Protein 3MYF (pdb70)

Radius of gyration: 24.43 Å; Cα contacts (8 Å, |Δi|>4): 519; chains: 4; bounding box: 49×74×55 Å

Foldseek 3Di:
DLLLAPLVVLCVLVVVPVPVSLVLCLLVCLVVLLVLLVVCLVVQPLVSLVSLVVQLVVCSNNSGNLLNVLSVVVNVCSVVVDGSPVCVVSSVVNSVSSVVNSVVSVVVCVVDPD/DLLAFDQVQLCVLVVNDNVVSLVLCLLVCLVVLLVLLVVCLVVQPLPSLVSLVVNLVVCSNGSGNLLNVLSVVSNVCSVVVNGSNVCVVSSVVNSVSVVVNNVVSVVVNVD/DLQAANVVQLCVLVVNPNVSSLVLCVLVCLVVLLVLLVVCLVVQPLVSLVSLVVQLVVCSNGSGNVLNVLSVVVNVCSVVVNGSPVCVVSSVVNSVSSVVNNVVSVVVNVD/DLLQAPVVQLCVLVVNPNVVSLVLCLLVCLVVLLVLLVVCLVVQPLVSLVSLVVNLVVCSNNSGNLLNVLSVVVSVCSVVVDGSVVCVVSSVVNSVSSVVNNVVSVVVNVVPD

Nearest PDB structures (foldseek):
  3myf-assembly1_A  TM=1.002E+00  e=1.463E-14  Shewanella sp. W3-18-1
  3iqt-assembly1_A  TM=9.055E-01  e=7.041E-06  Escherichia coli CFT073
  7c1i-assembly2_E  TM=8.191E-01  e=4.095E-03  Pseudomonas aeruginosa
  8rqj-assembly1_A  TM=6.346E-01  e=2.205E-02  Thermochaetoides thermophila
  3myf-assembly1_A  TM=9.895E-01  e=1.986E-12  Shewanella sp. W3-18-1

Sequence (449 aa):
DLHTLNWDLCLTQANHKSNLALELKLLDSLPEETVEKIQTALGQNDQATLSSTIHKLHGASCYCGVPTTQRRLCQEIESSALKRQTPVEDLEPEILELLDELTKVESAVKQVLSQLSADLHTLNWDLCCLTQANHKSNLALELKLLDDSLPETVEKIQTTALGQNDQATLSTIHKLHGASCYCGVPTTQRLCQQEIESALKRQTPVEDLEPEILELLDELTKVESAVKQVLSSQDLHTLNWDLCCLTQANHKSNLALELKLLDSLPETVEKIQTALGQNDQATLSTIHKLHGASCYCGVPTTQRLCQEIESALKRQTPVEDLEPEILELLDELTKVVESAVKQVLSQDLHTLNWDLCCLTQANHKSNLALELKLLDSLPETVEKIQTALGQNDQATLSTIHKLHGASCYCGVPTTQRLCQEIESSALKRQTPVEDLEPEILELLDELTKVESAVVKQVLSQLS

Solvent-accessible surface area: 21809 Å² total

CATH classification: 1.20.120.160

Secondary structure (DSSP, 8-state):
-TTT--HHHHHHHTTT-HHHHH----TTTHHHHHHHHHHHHHHT-S---HHHHHHHHHHTTTT-HHHHHHHHHHHHHHHTT--GGGGHHHHHHHHHHHHHHHHHHHHHHHHH--/-TTT--HHHHHHHTTT-HHHHH----TTTHHHHHHHHHHHHHTT-S---HHHHHHHHHHTTTT-HHHHHHHHHHHHHHHTT--GGGGHHHHHHHHHHHHHHHHHHHHHHH-/-TTT--HHHHHHHTTT-HHHHH----TTTHHHHHHHHHHHHHHT-S---HHHHHHHHHHTTTT-HHHHHHHHHHHHHHHTT--TGGGHHHHHHHHHHHHHHHHHHHHHHH-/-TTT--HHHHHHHTTT-HHHHH----GGGHHHHHHHHHHHHHTT-S---HHHHHHHHHHTTTT-HHHHHHHHHHHHHHHTT--HHHHHHHHHHHHHHHHHHHHHHHHHHHHH-

B-factor: mean 37.53, std 11.74, range [17.71, 98.4]

Structure (mmCIF, N/CA/C/O backbone):
data_3MYF
#
_entry.id   3MYF
#
_cell.length_a   68.889
_cell.length_b   71.188
_cell.length_c   95.852
_cell.angle_alpha   90.000
_cell.angle_beta   90.000
_cell.angle_gamma   90.000
#
_symmetry.space_group_name_H-M   'P 21 21 21'
#
loop_
_entity.id
_entity.type
_entity.pdbx_description
1 polymer 'Sensor protein'
2 water water
#
loop_
_atom_site.group_PDB
_atom_site.id
_atom_site.type_symbol
_atom_site.label_atom_id
_atom_site.label_alt_id
_atom_site.label_comp_id
_atom_site.label_asym_id
_atom_site.label_entity_id
_atom_site.label_seq_id
_atom_site.pdbx_PDB_ins_code
_atom_site.Cartn_x
_atom_site.Cartn_y
_atom_site.Cartn_z
_atom_site.occupancy
_atom_site.B_iso_or_equiv
_atom_site.auth_seq_id
_atom_site.auth_comp_id
_atom_site.auth_asym_id
_atom_site.auth_atom_id
_atom_site.pdbx_PDB_model_num
ATOM 1 N N . ASP A 1 2 ? 28.082 -22.324 -14.027 1.00 59.73 806 ASP A N 1
ATOM 2 C CA . ASP A 1 2 ? 28.295 -23.685 -13.456 1.00 54.59 806 ASP A CA 1
ATOM 3 C C . ASP A 1 2 ? 28.402 -24.695 -14.589 1.00 46.83 806 ASP A C 1
ATOM 4 O O . ASP A 1 2 ? 27.397 -25.042 -15.219 1.00 43.92 806 ASP A O 1
ATOM 9 N N . LEU A 1 3 ? 29.630 -25.151 -14.841 1.00 44.93 807 LEU A N 1
ATOM 10 C CA . LEU A 1 3 ? 29.957 -26.034 -15.971 1.00 40.07 807 LEU A CA 1
ATOM 11 C C . LEU A 1 3 ? 29.513 -27.471 -15.749 1.00 36.40 807 LEU A C 1
ATOM 12 O O . LEU A 1 3 ? 29.491 -28.268 -16.691 1.00 35.05 807 LEU A O 1
ATOM 14 N N . HIS A 1 4 ? 29.174 -27.805 -14.507 1.00 37.13 808 HIS A N 1
ATOM 15 C CA . HIS A 1 4 ? 28.585 -29.108 -14.206 1.00 35.71 808 HIS A CA 1
ATOM 16 C C . HIS A 1 4 ? 27.147 -29.200 -14.724 1.00 35.30 808 HIS A C 1
ATOM 17 O O . HIS A 1 4 ? 26.659 -30.296 -15.032 1.00 36.12 808 HIS A O 1
ATOM 19 N N . THR A 1 5 ? 26.479 -28.052 -14.783 1.00 35.79 809 THR A N 1
ATOM 20 C CA . THR A 1 5 ? 25.097 -27.953 -15.227 1.00 35.76 809 THR A CA 1
ATOM 21 C C . THR A 1 5 ? 25.047 -27.813 -16.740 1.00 34.27 809 THR A C 1
ATOM 22 O O . THR A 1 5 ? 24.379 -28.583 -17.412 1.00 34.07 809 THR A O 1
ATOM 26 N N . LEU A 1 6 ? 25.762 -26.822 -17.271 1.00 34.30 810 LEU A N 1
ATOM 27 C CA . LEU A 1 6 ? 25.821 -26.612 -18.711 1.00 34.68 810 LEU A CA 1
ATOM 28 C C . LEU A 1 6 ? 27.198 -26.082 -19.091 1.00 35.32 810 LEU A C 1
ATOM 29 O O . LEU A 1 6 ? 27.672 -25.116 -18.507 1.00 37.69 810 LEU A O 1
ATOM 34 N N . ASN A 1 7 ? 27.817 -26.749 -20.060 1.00 51.63 811 ASN A N 1
ATOM 35 C CA . ASN A 1 7 ? 29.155 -26.429 -20.529 1.00 51.13 811 ASN A CA 1
ATOM 36 C C . ASN A 1 7 ? 29.120 -26.173 -22.030 1.00 50.33 811 ASN A C 1
ATOM 37 O O . ASN A 1 7 ? 29.185 -27.109 -22.836 1.00 48.37 811 ASN A O 1
ATOM 42 N N . TRP A 1 8 ? 29.011 -24.894 -22.393 1.00 51.54 812 TRP A N 1
ATOM 43 C CA . TRP A 1 8 ? 28.909 -24.462 -23.793 1.00 51.80 812 TRP A CA 1
ATOM 44 C C . TRP A 1 8 ? 30.017 -25.038 -24.679 1.00 50.53 812 TRP A C 1
ATOM 45 O O . TRP A 1 8 ? 29.761 -25.487 -25.797 1.00 49.86 812 TRP A O 1
ATOM 56 N N . ASP A 1 9 ? 31.243 -25.040 -24.160 1.00 51.60 813 ASP A N 1
ATOM 57 C CA . ASP A 1 9 ? 32.401 -25.539 -24.899 1.00 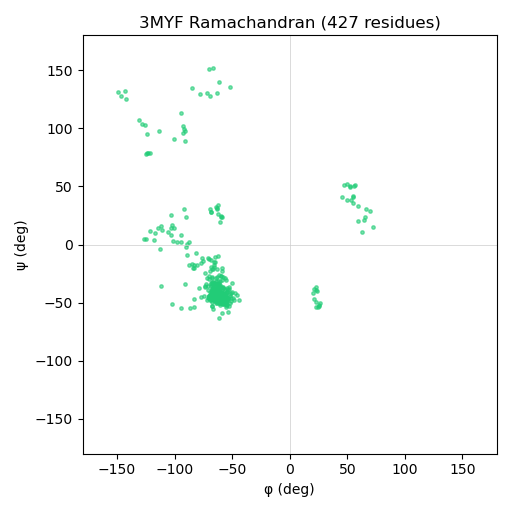52.00 813 ASP A CA 1
ATOM 58 C C . ASP A 1 9 ? 32.316 -27.036 -25.172 1.00 50.45 813 ASP A C 1
ATOM 59 O O . ASP A 1 9 ? 32.704 -27.500 -26.251 1.00 50.27 813 ASP A O 1
ATOM 64 N N . LEU A 1 10 ? 31.802 -27.780 -24.196 1.00 49.21 814 LEU A N 1
ATOM 65 C CA . LEU A 1 10 ? 31.491 -29.192 -24.388 1.00 48.91 814 LEU A CA 1
ATOM 66 C C . LEU A 1 10 ? 30.373 -29.373 -25.411 1.00 49.08 814 LEU A C 1
ATOM 67 O O . LEU A 1 10 ? 30.430 -30.277 -26.238 1.00 50.44 814 LEU A O 1
ATOM 72 N N . CYS A 1 11 ? 29.352 -28.526 -25.334 1.00 49.53 815 CYS A N 1
ATOM 73 C CA . CYS A 1 11 ? 28.249 -28.567 -26.301 1.00 51.14 815 CYS A CA 1
ATOM 74 C C . CYS A 1 11 ? 28.800 -28.299 -27.698 1.00 52.32 815 CYS A C 1
ATOM 75 O O . CYS A 1 11 ? 28.440 -28.996 -28.648 1.00 53.73 815 CYS A O 1
ATOM 78 N N . LEU A 1 12 ? 29.702 -27.319 -27.809 1.00 48.80 816 LEU A N 1
ATOM 79 C CA . LEU A 1 12 ? 30.410 -27.064 -29.071 1.00 50.13 816 LEU A CA 1
ATOM 80 C C . LEU A 1 12 ? 31.167 -28.297 -29.552 1.00 50.14 816 LEU A C 1
ATOM 81 O O . LEU A 1 12 ? 31.023 -28.686 -30.706 1.00 51.26 816 LEU A O 1
ATOM 86 N N . THR A 1 13 ? 31.962 -28.908 -28.670 1.00 51.00 817 THR A N 1
ATOM 87 C CA . THR A 1 13 ? 32.668 -30.157 -28.994 1.00 52.66 817 THR A CA 1
ATOM 88 C C . THR A 1 13 ? 31.687 -31.208 -29.507 1.00 51.71 817 THR A C 1
ATOM 89 O O . THR A 1 13 ? 31.821 -31.686 -30.639 1.00 54.13 817 THR A O 1
ATOM 93 N N . GLN A 1 14 ? 30.683 -31.527 -28.686 1.00 49.66 818 GLN A N 1
ATOM 94 C CA . GLN A 1 14 ? 29.649 -32.494 -29.051 1.00 50.59 818 GLN A CA 1
ATOM 95 C C . GLN A 1 14 ? 29.047 -32.205 -30.425 1.00 52.54 818 GLN A C 1
ATOM 96 O O . GLN A 1 14 ? 28.693 -33.132 -31.153 1.00 56.96 818 GLN A O 1
ATOM 102 N N . ALA A 1 15 ? 28.970 -30.921 -30.783 1.00 51.60 819 ALA A N 1
ATOM 103 C CA . ALA A 1 15 ? 28.392 -30.503 -32.063 1.00 55.10 819 ALA A CA 1
ATOM 104 C C . ALA A 1 15 ? 29.449 -30.117 -33.093 1.00 58.17 819 ALA A C 1
ATOM 105 O O . ALA A 1 15 ? 29.170 -29.337 -34.018 1.00 61.48 819 ALA A O 1
ATOM 107 N N . ASN A 1 16 ? 30.654 -30.672 -32.929 1.00 58.56 820 ASN A N 1
ATOM 108 C CA . ASN A 1 16 ? 31.769 -30.515 -33.884 1.00 62.72 820 ASN A CA 1
ATOM 109 C C . ASN A 1 16 ? 32.150 -29.062 -34.224 1.00 62.75 820 ASN A C 1
ATOM 110 O O . ASN A 1 16 ? 32.426 -28.733 -35.387 1.00 67.38 820 ASN A O 1
ATOM 112 N N . HIS A 1 17 ? 32.150 -28.206 -33.199 1.00 58.89 821 HIS A N 1
ATOM 113 C CA . HIS A 1 17 ? 32.542 -26.783 -33.300 1.00 60.64 821 HIS A CA 1
ATOM 114 C C . HIS A 1 17 ? 31.657 -25.915 -34.224 1.00 62.52 821 HIS A C 1
ATOM 115 O O . HIS A 1 17 ? 31.994 -24.764 -34.532 1.00 65.62 821 HIS A O 1
ATOM 122 N N . LYS A 1 18 ? 30.518 -26.477 -34.639 1.00 62.81 822 LYS A N 1
ATOM 123 C CA . LYS A 1 18 ? 29.505 -25.752 -35.402 1.00 59.25 822 LYS A CA 1
ATOM 124 C C . LYS A 1 18 ? 28.489 -25.178 -34.421 1.00 55.85 822 LYS A C 1
ATOM 125 O O . LYS A 1 18 ? 27.563 -25.875 -33.993 1.00 54.71 822 LYS A O 1
ATOM 127 N N . SER A 1 19 ? 28.681 -23.910 -34.054 1.00 55.04 823 SER A N 1
ATOM 128 C CA . SER A 1 19 ? 27.834 -23.241 -33.062 1.00 53.08 823 SER A CA 1
ATOM 129 C C . SER A 1 19 ? 26.373 -23.242 -33.505 1.00 50.84 823 SER A C 1
ATOM 130 O O . SER A 1 19 ? 25.460 -23.092 -32.689 1.00 49.61 823 SER A O 1
ATOM 133 N N . ASN A 1 20 ? 26.185 -23.430 -34.810 1.00 51.11 824 ASN A N 1
ATOM 134 C CA . ASN A 1 20 ? 24.878 -23.533 -35.451 1.00 50.91 824 ASN A CA 1
ATOM 135 C C . ASN A 1 20 ? 24.027 -24.694 -34.982 1.00 50.17 824 ASN A C 1
ATOM 136 O O . ASN A 1 20 ? 22.935 -24.484 -34.440 1.00 49.23 824 ASN A O 1
ATOM 141 N N . LEU A 1 21 ? 24.517 -25.913 -35.218 1.00 51.10 825 LEU A N 1
ATOM 142 C CA . LEU A 1 21 ? 23.882 -27.125 -34.711 1.00 51.16 825 LEU A CA 1
ATOM 143 C C . LEU A 1 21 ? 23.757 -27.069 -33.195 1.00 48.84 825 LEU A C 1
ATOM 144 O O . LEU A 1 21 ? 22.685 -27.321 -32.659 1.00 47.86 825 LEU A O 1
ATOM 149 N N . ALA A 1 22 ? 24.858 -26.730 -32.524 1.00 47.91 826 ALA A N 1
ATOM 150 C CA . ALA A 1 22 ? 24.916 -26.685 -31.060 1.00 47.08 826 ALA A CA 1
ATOM 151 C C . ALA A 1 22 ? 23.801 -25.832 -30.464 1.00 45.20 826 ALA A C 1
ATOM 152 O O . ALA A 1 22 ? 23.049 -26.307 -29.616 1.00 44.90 826 ALA A O 1
ATOM 154 N N . LEU A 1 23 ? 23.667 -24.587 -30.924 1.00 43.88 827 LEU A N 1
ATOM 155 C CA . LEU A 1 23 ? 22.613 -23.726 -30.408 1.00 42.78 827 LEU A CA 1
ATOM 156 C C . LEU A 1 23 ? 21.232 -24.270 -30.773 1.00 41.99 827 LEU A C 1
ATOM 157 O O . LEU A 1 23 ? 20.285 -24.107 -30.006 1.00 41.84 827 LEU A O 1
ATOM 162 N N . GLU A 1 24 ? 21.121 -24.917 -31.935 1.00 49.26 828 GLU A N 1
ATOM 163 C CA . GLU A 1 24 ? 19.837 -25.497 -32.339 1.00 46.45 828 GLU A CA 1
ATOM 164 C C . GLU A 1 24 ? 19.465 -26.668 -31.438 1.00 45.04 828 GLU A C 1
ATOM 165 O O . GLU A 1 24 ? 18.307 -26.796 -31.039 1.00 41.90 828 GLU A O 1
ATOM 179 N N . LEU A 1 26 ? 20.409 -26.971 -28.382 1.00 45.22 830 LEU A N 1
ATOM 180 C CA . LEU A 1 26 ? 20.055 -26.388 -27.096 1.00 43.81 830 LEU A CA 1
ATOM 181 C C . LEU A 1 26 ? 18.631 -25.831 -27.159 1.00 40.90 830 LEU A C 1
ATOM 182 O O . LEU A 1 26 ? 17.874 -25.954 -26.187 1.00 41.33 830 LEU A O 1
ATOM 187 N N . LYS A 1 27 ? 18.266 -25.278 -28.317 1.00 39.29 831 LYS A N 1
ATOM 188 C CA . LYS A 1 27 ? 16.884 -24.814 -28.549 1.00 38.92 831 LYS A CA 1
ATOM 189 C C . LYS A 1 27 ? 15.889 -25.981 -28.425 1.00 38.97 831 LYS A C 1
ATOM 190 O O . LYS A 1 27 ? 14.861 -25.848 -27.754 1.00 40.33 831 LYS A O 1
ATOM 209 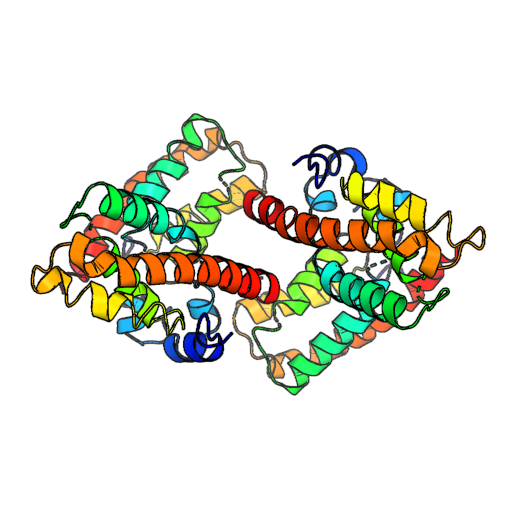N N . LEU A 1 29 ? 16.301 -28.916 -26.941 1.00 26.14 833 LEU A N 1
ATOM 210 C CA . LEU A 1 29 ? 16.256 -29.410 -25.567 1.00 26.92 833 LEU A CA 1
ATOM 211 C C . LEU A 1 29 ? 15.344 -28.529 -24.706 1.00 27.18 833 LEU A C 1
ATOM 212 O O . LEU A 1 29 ? 14.449 -29.043 -24.040 1.00 27.57 833 LEU A O 1
ATOM 217 N N . LEU A 1 30 ? 15.554 -27.216 -24.753 1.00 29.21 834 LEU A N 1
ATOM 218 C CA . LEU A 1 30 ? 14.781 -26.264 -23.967 1.00 29.95 834 LEU A CA 1
ATOM 219 C C . LEU A 1 30 ? 13.278 -26.343 -24.261 1.00 31.15 834 LEU A C 1
ATOM 220 O O . LEU A 1 30 ? 12.465 -26.332 -23.338 1.00 31.53 834 LEU A O 1
ATOM 225 N N . ASP A 1 31 ? 12.903 -26.412 -25.540 1.00 32.43 835 ASP A N 1
ATOM 226 C CA . ASP A 1 31 ? 11.497 -26.520 -25.897 1.00 34.18 835 ASP A CA 1
ATOM 227 C C . ASP A 1 31 ? 10.869 -27.766 -25.253 1.00 33.06 835 ASP A C 1
ATOM 228 O O . ASP A 1 31 ? 9.724 -27.724 -24.813 1.00 33.22 835 ASP A O 1
ATOM 233 N N . SER A 1 32 ? 11.639 -28.846 -25.186 1.00 31.91 836 SER A N 1
ATOM 234 C CA . SER A 1 32 ? 11.140 -30.152 -24.723 1.00 32.03 836 SER A CA 1
ATOM 235 C C . SER A 1 32 ? 11.169 -30.311 -23.195 1.00 30.54 836 SER A C 1
ATOM 236 O O . SER A 1 32 ? 10.505 -31.180 -22.653 1.00 30.71 836 SER A O 1
ATOM 239 N N . LEU A 1 33 ? 11.926 -29.467 -22.502 1.00 29.42 837 LEU A N 1
ATOM 240 C CA . LEU A 1 33 ? 12.137 -29.676 -21.061 1.00 29.04 837 LEU A CA 1
ATOM 241 C C . LEU A 1 33 ? 10.890 -29.496 -20.162 1.00 29.30 837 LEU A C 1
ATOM 242 O O . LEU A 1 33 ? 10.714 -30.273 -19.227 1.00 29.33 837 LEU A O 1
ATOM 247 N N . PRO A 1 34 ? 10.024 -28.488 -20.427 1.00 30.83 838 PRO A N 1
ATOM 248 C CA . PRO A 1 34 ? 8.896 -28.401 -19.493 1.00 31.85 838 PRO A CA 1
ATOM 249 C C . PRO A 1 34 ? 8.005 -29.663 -19.489 1.00 31.95 838 PRO A C 1
ATOM 250 O O . PRO A 1 34 ? 7.610 -30.112 -18.399 1.00 30.94 838 PRO A O 1
ATOM 254 N N . GLU A 1 35 ? 7.755 -30.236 -20.676 1.00 32.52 839 GLU A N 1
ATOM 255 C CA A GLU A 1 35 ? 6.993 -31.488 -20.800 0.50 33.61 839 GLU A CA 1
ATOM 256 C CA B GLU A 1 35 ? 7.021 -31.502 -20.844 0.50 33.83 839 GLU A CA 1
ATOM 257 C C . GLU A 1 35 ? 7.714 -32.685 -20.169 1.00 32.52 839 GLU A C 1
ATOM 258 O O . GLU A 1 35 ? 7.077 -33.545 -19.548 1.00 33.15 839 GLU A O 1
ATOM 269 N N . THR A 1 36 ? 9.032 -32.755 -20.338 1.00 30.85 840 THR A N 1
ATOM 270 C CA . THR A 1 36 ? 9.836 -33.806 -19.721 1.00 30.12 840 THR A CA 1
ATOM 271 C C . THR A 1 36 ? 9.750 -33.755 -18.198 1.00 29.99 840 THR A C 1
ATOM 272 O O . THR A 1 36 ? 9.547 -34.803 -17.544 1.00 30.05 840 THR A O 1
ATOM 276 N N . VAL A 1 37 ? 9.902 -32.553 -17.640 1.00 29.13 841 VAL A N 1
ATOM 277 C CA . VAL A 1 37 ? 9.805 -32.352 -16.185 1.00 28.93 841 VAL A CA 1
ATOM 278 C C . VAL A 1 37 ? 8.424 -32.816 -15.649 1.00 29.57 841 VAL A C 1
ATOM 279 O O . VAL A 1 37 ? 8.366 -33.549 -14.656 1.00 28.90 841 VAL A O 1
ATOM 283 N N . GLU A 1 38 ? 7.332 -32.389 -16.301 1.00 30.68 842 GLU A N 1
ATOM 284 C CA . GLU A 1 38 ? 5.966 -32.809 -15.918 1.00 32.22 842 GLU A CA 1
ATOM 285 C C . GLU A 1 38 ? 5.759 -34.329 -15.978 1.00 32.12 842 GLU A C 1
ATOM 286 O O . GLU A 1 38 ? 5.144 -34.916 -15.074 1.00 31.97 842 GLU A O 1
ATOM 288 N N . LYS A 1 39 ? 6.245 -34.956 -17.045 1.00 32.50 843 LYS A N 1
ATOM 289 C CA . LYS A 1 39 ? 6.165 -36.405 -17.178 1.00 33.23 843 LYS A CA 1
ATOM 290 C C . LYS A 1 39 ? 6.961 -37.133 -16.085 1.00 31.09 843 LYS A C 1
ATOM 291 O O . LYS A 1 39 ? 6.505 -38.151 -15.563 1.00 31.40 843 LYS A O 1
ATOM 297 N N . ILE A 1 40 ? 8.148 -36.627 -15.746 1.00 29.49 844 ILE A N 1
ATOM 298 C CA . ILE A 1 40 ? 8.951 -37.225 -14.661 1.00 28.45 844 ILE A CA 1
ATOM 299 C C . ILE A 1 40 ? 8.239 -37.055 -13.314 1.00 29.79 844 ILE A C 1
ATOM 300 O O . ILE A 1 40 ? 8.106 -38.021 -12.546 1.00 30.61 844 ILE A O 1
ATOM 305 N N . GLN A 1 41 ? 7.762 -35.839 -13.037 1.00 29.75 845 GLN A N 1
ATOM 306 C CA . GLN A 1 41 ? 7.079 -35.569 -11.773 1.00 32.43 845 GLN A CA 1
ATOM 307 C C . GLN A 1 41 ? 5.861 -36.474 -11.599 1.00 33.02 845 GLN A C 1
ATOM 308 O O . GLN A 1 41 ? 5.613 -36.982 -10.507 1.00 35.12 845 GLN A O 1
ATOM 314 N N . THR A 1 42 ? 5.102 -36.648 -12.681 1.00 31.66 846 THR A N 1
ATOM 315 C CA . THR A 1 42 ? 3.859 -37.415 -12.643 1.00 33.51 846 THR A CA 1
ATOM 316 C C . THR A 1 42 ? 4.158 -38.897 -12.463 1.00 33.70 846 THR A C 1
ATOM 317 O O . THR A 1 42 ? 3.532 -39.557 -11.630 1.00 35.06 846 THR A O 1
ATOM 321 N N . ALA A 1 43 ? 5.126 -39.404 -13.228 1.00 35.16 847 ALA A N 1
ATOM 322 C CA . ALA A 1 43 ? 5.535 -40.811 -13.110 1.00 34.99 847 ALA A CA 1
ATOM 323 C C . ALA A 1 43 ? 6.057 -41.152 -11.704 1.00 34.56 847 ALA A C 1
ATOM 324 O O . ALA A 1 43 ? 5.786 -42.237 -11.174 1.00 35.26 847 ALA A O 1
ATOM 326 N N . LEU A 1 44 ? 6.765 -40.215 -11.080 1.00 33.79 848 LEU A N 1
ATOM 327 C CA . LEU A 1 44 ? 7.239 -40.413 -9.704 1.00 34.14 848 LEU A CA 1
ATOM 328 C C . LEU A 1 44 ? 6.068 -40.596 -8.707 1.00 36.03 848 LEU A C 1
ATOM 329 O O . LEU A 1 44 ? 6.086 -41.507 -7.868 1.00 36.97 848 LEU A O 1
ATOM 334 N N . GLY A 1 45 ? 5.058 -39.734 -8.810 1.00 36.34 849 GLY A N 1
ATOM 335 C CA . GLY A 1 45 ? 3.887 -39.796 -7.930 1.00 38.76 849 GLY A CA 1
ATOM 336 C C . GLY A 1 45 ? 3.049 -41.029 -8.196 1.00 39.47 849 GLY A C 1
ATOM 337 O O . GLY A 1 45 ? 2.467 -41.613 -7.265 1.00 41.18 849 GLY A O 1
ATOM 338 N N . GLN A 1 46 ? 3.003 -41.428 -9.467 1.00 37.99 850 GLN A N 1
ATOM 339 C CA . GLN A 1 46 ? 2.152 -42.536 -9.910 1.00 40.18 850 GLN A CA 1
ATOM 340 C C . GLN A 1 46 ? 2.854 -43.886 -9.821 1.00 39.28 850 GLN A C 1
ATOM 341 O O . GLN A 1 46 ? 2.217 -44.922 -10.013 1.00 41.04 850 GLN A O 1
ATOM 347 N N . ASN A 1 47 ? 4.158 -43.867 -9.546 1.00 37.45 851 ASN A N 1
ATOM 348 C CA . ASN A 1 47 ? 4.977 -45.081 -9.579 1.00 36.80 851 ASN A CA 1
ATOM 349 C C . ASN A 1 47 ? 4.803 -45.808 -10.913 1.00 37.05 851 ASN A C 1
ATOM 350 O O . ASN A 1 47 ? 4.516 -47.007 -10.969 1.00 38.50 851 ASN A O 1
ATOM 355 N N . ASP A 1 48 ? 4.959 -45.036 -11.983 1.00 37.10 852 ASP A N 1
ATOM 356 C CA . ASP A 1 48 ? 4.671 -45.459 -13.350 1.00 37.81 852 ASP A CA 1
ATOM 357 C C . ASP A 1 48 ? 5.977 -45.833 -14.039 1.00 36.81 852 ASP A C 1
ATOM 358 O O . ASP A 1 48 ? 6.647 -44.983 -14.645 1.00 35.85 852 ASP A O 1
ATOM 363 N N . GLN A 1 49 ? 6.343 -47.115 -13.934 1.00 32.34 853 GLN A N 1
ATOM 364 C CA . GLN A 1 49 ? 7.644 -47.606 -14.411 1.00 32.03 853 GLN A CA 1
ATOM 365 C C . GLN A 1 49 ? 7.876 -47.337 -15.916 1.00 31.77 853 GLN A C 1
ATOM 366 O O . GLN A 1 49 ? 8.910 -46.789 -16.291 1.00 32.14 853 GLN A O 1
ATOM 372 N N . ALA A 1 50 ? 6.923 -47.702 -16.771 1.00 31.33 854 ALA A N 1
ATOM 373 C CA . ALA A 1 50 ? 7.114 -47.576 -18.235 1.00 31.02 854 ALA A CA 1
ATOM 374 C C . ALA A 1 50 ? 7.279 -46.124 -18.724 1.00 30.48 854 ALA A C 1
ATOM 375 O O . ALA A 1 50 ? 8.124 -45.835 -19.564 1.00 29.90 854 ALA A O 1
ATOM 377 N N . THR A 1 51 ? 6.417 -45.239 -18.235 1.00 30.90 855 THR A N 1
ATOM 378 C CA . THR A 1 51 ? 6.483 -43.818 -18.601 1.00 31.22 855 THR A CA 1
ATOM 379 C C . THR A 1 51 ? 7.810 -43.192 -18.152 1.00 30.90 855 THR A C 1
ATOM 380 O O . THR A 1 51 ? 8.433 -42.395 -18.895 1.00 30.73 855 THR A O 1
ATOM 392 N N . LEU A 1 53 ? 10.717 -44.742 -17.667 1.00 29.89 857 LEU A N 1
ATOM 393 C CA . LEU A 1 53 ? 11.764 -45.257 -18.559 1.00 30.01 857 LEU A CA 1
ATOM 394 C C . LEU A 1 53 ? 11.789 -44.554 -19.913 1.00 30.80 857 LEU A C 1
ATOM 395 O O . LEU A 1 53 ? 12.843 -44.050 -20.328 1.00 30.90 857 LEU A O 1
ATOM 400 N N . SER A 1 54 ? 10.649 -44.513 -20.596 1.00 31.29 858 SER A N 1
ATOM 401 C CA A SER A 1 54 ? 10.586 -43.887 -21.913 0.50 32.31 858 SER A CA 1
ATOM 402 C CA B SER A 1 54 ? 10.600 -43.894 -21.917 0.50 32.34 858 SER A CA 1
ATOM 403 C C . SER A 1 54 ? 11.064 -42.444 -21.866 1.00 32.24 858 SER A C 1
ATOM 404 O O . SER A 1 54 ? 11.847 -42.020 -22.720 1.00 32.80 858 SER A O 1
ATOM 409 N N . THR A 1 55 ? 10.597 -41.690 -20.868 1.00 32.11 859 THR A N 1
ATOM 410 C CA . THR A 1 55 ? 10.956 -40.279 -20.851 1.00 32.62 859 THR A CA 1
ATOM 411 C C . THR A 1 55 ? 12.415 -40.026 -20.452 1.00 31.47 859 THR A C 1
ATOM 412 O O . THR A 1 55 ? 13.049 -39.095 -20.977 1.00 31.58 859 THR A O 1
ATOM 416 N N . ILE A 1 56 ? 12.941 -40.840 -19.533 1.00 40.09 860 ILE A N 1
ATOM 417 C CA . ILE A 1 56 ? 14.351 -40.744 -19.147 1.00 39.19 860 ILE A CA 1
ATOM 418 C C . ILE A 1 56 ? 15.251 -41.122 -20.326 1.00 38.98 860 ILE A C 1
ATOM 419 O O . ILE A 1 56 ? 16.285 -40.500 -20.550 1.00 39.77 860 ILE A O 1
ATOM 424 N N . HIS A 1 57 ? 14.851 -42.147 -21.061 1.00 40.22 861 HIS A N 1
ATOM 425 C CA . HIS A 1 57 ? 15.597 -42.589 -22.230 1.00 41.51 861 HIS A CA 1
ATOM 426 C C . HIS A 1 57 ? 15.779 -41.486 -23.282 1.00 40.86 861 HIS A C 1
ATOM 427 O O . HIS A 1 57 ? 16.873 -41.311 -23.806 1.00 41.39 861 HIS A O 1
ATOM 434 N N . LYS A 1 58 ? 14.713 -40.745 -23.573 1.00 40.17 862 LYS A N 1
ATOM 435 C CA . LYS A 1 58 ? 14.774 -39.706 -24.600 1.00 41.24 862 LYS A CA 1
ATOM 436 C C . LYS A 1 58 ? 15.614 -38.543 -24.108 1.00 39.34 862 LYS A C 1
ATOM 437 O O . LYS A 1 58 ? 16.383 -37.978 -24.874 1.00 40.34 862 LYS A O 1
ATOM 443 N N . LEU A 1 59 ? 15.467 -38.206 -22.828 1.00 38.31 863 LEU A N 1
ATOM 444 C CA . LEU A 1 59 ? 16.288 -37.168 -22.197 1.00 37.70 863 LEU A CA 1
ATOM 445 C C . LEU A 1 59 ? 17.760 -37.545 -22.201 1.00 38.12 863 LEU A C 1
ATOM 446 O O . LEU A 1 59 ? 18.631 -36.691 -22.451 1.00 37.82 863 LEU A O 1
ATOM 451 N N . HIS A 1 60 ? 18.032 -38.817 -21.908 1.00 38.67 864 HIS A N 1
ATOM 452 C CA . HIS A 1 60 ? 19.409 -39.344 -21.921 1.00 40.21 864 HIS A CA 1
ATOM 453 C C . HIS A 1 60 ? 20.042 -39.107 -23.294 1.00 40.79 864 HIS A C 1
ATOM 454 O O . HIS A 1 60 ? 21.182 -38.622 -23.385 1.00 41.62 864 HIS A O 1
ATOM 461 N N . GLY A 1 61 ? 19.296 -39.437 -24.345 1.00 42.97 865 GLY A N 1
ATOM 462 C CA . GLY A 1 61 ? 19.752 -39.268 -25.724 1.00 45.17 865 GLY A CA 1
ATOM 463 C C . GLY A 1 61 ? 20.159 -37.829 -25.966 1.00 45.15 865 GLY A C 1
ATOM 464 O O . GLY A 1 61 ? 21.290 -37.562 -26.385 1.00 45.91 865 GLY A O 1
ATOM 465 N N . ALA A 1 62 ? 19.246 -36.905 -25.661 1.00 44.86 866 ALA A N 1
ATOM 466 C CA . ALA A 1 62 ? 19.524 -35.464 -25.760 1.00 45.44 866 ALA A CA 1
ATOM 467 C C . ALA A 1 62 ? 20.741 -35.003 -24.977 1.00 44.33 866 ALA A C 1
ATOM 468 O O . ALA A 1 62 ? 21.568 -34.252 -25.505 1.00 44.90 866 ALA A O 1
ATOM 470 N N . SER A 1 63 ? 20.854 -35.444 -23.721 1.00 43.58 867 SER A N 1
ATOM 471 C CA . SER A 1 63 ? 21.894 -34.951 -22.822 1.00 44.12 867 SER A CA 1
ATOM 472 C C . SER A 1 63 ? 23.299 -35.211 -23.354 1.00 44.76 867 SER A C 1
ATOM 473 O O . SER A 1 63 ? 24.220 -34.454 -23.065 1.00 45.65 867 SER A O 1
ATOM 476 N N . CYS A 1 64 ? 23.443 -36.250 -24.173 1.00 32.47 868 CYS A N 1
ATOM 477 C CA . CYS A 1 64 ? 24.745 -36.628 -24.722 1.00 35.67 868 CYS A CA 1
ATOM 478 C C . CYS A 1 64 ? 25.269 -35.591 -25.723 1.00 36.21 868 CYS A C 1
ATOM 479 O O . CYS A 1 64 ? 26.440 -35.628 -26.083 1.00 38.11 868 CYS A O 1
ATOM 482 N N . TYR A 1 65 ? 24.402 -34.673 -26.160 1.00 35.55 869 TYR A N 1
ATOM 483 C CA . TYR A 1 65 ? 24.755 -33.693 -27.184 1.00 37.39 869 TYR A CA 1
ATOM 484 C C . TYR A 1 65 ? 24.496 -32.234 -26.784 1.00 36.54 869 TYR A C 1
ATOM 485 O O . TYR A 1 65 ? 24.712 -31.329 -27.587 1.00 38.64 869 TYR A O 1
ATOM 494 N N . CYS A 1 66 ? 24.080 -31.999 -25.543 1.00 34.31 870 CYS A N 1
ATOM 495 C CA . CYS A 1 66 ? 23.811 -30.627 -25.088 1.00 33.67 870 CYS A CA 1
ATOM 496 C C . CYS A 1 66 ? 24.725 -30.103 -23.991 1.00 33.12 870 CYS A C 1
ATOM 497 O O . CYS A 1 66 ? 24.412 -29.093 -23.372 1.00 33.33 870 CYS A O 1
ATOM 500 N N . GLY A 1 67 ? 25.840 -30.795 -23.754 1.00 32.84 871 GLY A N 1
ATOM 501 C CA . GLY A 1 67 ? 26.854 -30.376 -22.781 1.00 33.18 871 GLY A CA 1
ATOM 502 C C . GLY A 1 67 ? 26.297 -30.180 -21.384 1.00 31.75 871 GLY A C 1
ATOM 503 O O . GLY A 1 67 ? 26.494 -29.130 -20.761 1.00 31.85 871 GLY A O 1
ATOM 504 N N . VAL A 1 68 ? 25.583 -31.197 -20.909 1.00 29.95 872 VAL A N 1
ATOM 505 C CA . VAL A 1 68 ? 24.930 -31.163 -19.611 1.00 29.65 872 VAL A CA 1
ATOM 506 C C . VAL A 1 68 ? 25.403 -32.353 -18.765 1.00 29.49 872 VAL A C 1
ATOM 507 O O . VAL A 1 68 ? 24.694 -33.375 -18.636 1.00 28.92 872 VAL A O 1
ATOM 511 N N . PRO A 1 69 ? 26.611 -32.232 -18.181 1.00 31.09 873 PRO A N 1
ATOM 512 C CA . PRO A 1 69 ? 27.235 -33.418 -17.589 1.00 31.86 873 PRO A CA 1
ATOM 513 C C . PRO A 1 69 ? 26.438 -34.080 -16.458 1.00 31.11 873 PRO A C 1
ATOM 514 O O . PRO A 1 69 ? 26.369 -35.302 -16.412 1.00 31.72 873 PRO A O 1
ATOM 518 N N . THR A 1 70 ? 25.860 -33.283 -15.559 1.00 30.52 874 THR A N 1
ATOM 519 C CA . THR A 1 70 ? 25.128 -33.830 -14.410 1.00 29.62 874 THR A CA 1
ATOM 520 C C . THR A 1 70 ? 23.850 -34.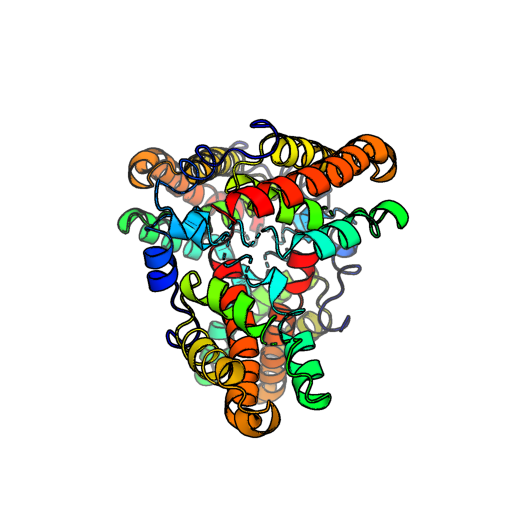519 -14.866 1.00 28.46 874 THR A C 1
ATOM 521 O O . THR A 1 70 ? 23.557 -35.643 -14.415 1.00 28.86 874 THR A O 1
ATOM 525 N N . THR A 1 71 ? 23.131 -33.873 -15.788 1.00 27.38 875 THR A N 1
ATOM 526 C CA . THR A 1 71 ? 21.953 -34.468 -16.423 1.00 26.34 875 THR A CA 1
ATOM 527 C C . THR A 1 71 ? 22.303 -35.807 -17.054 1.00 27.64 875 THR A C 1
ATOM 528 O O . THR A 1 71 ? 21.582 -36.800 -16.857 1.00 27.38 875 THR A O 1
ATOM 532 N N . GLN A 1 72 ? 23.396 -35.832 -17.817 1.00 29.57 876 GLN A N 1
ATOM 533 C CA . GLN A 1 72 ? 23.811 -37.031 -18.519 1.00 30.36 876 GLN A CA 1
ATOM 534 C C . GLN A 1 72 ? 24.047 -38.187 -17.551 1.00 28.83 876 GLN A C 1
ATOM 535 O O . GLN A 1 72 ? 23.565 -39.295 -17.788 1.00 28.72 876 GLN A O 1
ATOM 541 N N . ARG A 1 73 ? 24.772 -37.904 -16.466 1.00 27.80 877 ARG A N 1
ATOM 542 C CA A ARG A 1 73 ? 25.108 -38.904 -15.466 0.50 26.98 877 ARG A CA 1
ATOM 543 C CA B ARG A 1 73 ? 25.109 -38.922 -15.488 0.50 27.20 877 ARG A CA 1
ATOM 544 C C . ARG A 1 73 ? 23.852 -39.428 -14.784 1.00 26.60 877 ARG A C 1
ATOM 545 O O . ARG A 1 73 ? 23.656 -40.647 -14.648 1.00 26.49 877 ARG A O 1
ATOM 560 N N . LEU A 1 74 ? 23.012 -38.498 -14.340 1.00 25.56 878 LEU A N 1
ATOM 561 C CA . LEU A 1 74 ? 21.783 -38.870 -13.621 1.00 26.26 878 LEU A CA 1
ATOM 562 C C . LEU A 1 74 ? 20.876 -39.709 -14.512 1.00 26.89 878 LEU A C 1
ATOM 563 O O . LEU A 1 74 ? 20.334 -40.735 -14.053 1.00 28.08 878 LEU A O 1
ATOM 568 N N . CYS A 1 75 ? 20.738 -39.312 -15.782 1.00 26.03 879 CYS A N 1
ATOM 569 C CA . CYS A 1 75 ? 19.931 -40.096 -16.739 1.00 28.07 879 CYS A CA 1
ATOM 570 C C . CYS A 1 75 ? 20.523 -41.486 -16.954 1.00 28.75 879 CYS A C 1
ATOM 571 O O . CYS A 1 75 ? 19.784 -42.458 -17.032 1.00 29.35 879 CYS A O 1
ATOM 574 N N . GLN A 1 76 ? 21.852 -41.576 -17.017 1.00 28.35 880 GLN A N 1
ATOM 575 C CA . GLN A 1 76 ? 22.513 -42.872 -17.168 1.00 30.25 880 GLN A CA 1
ATOM 576 C C . GLN A 1 76 ? 22.207 -43.811 -15.978 1.00 29.45 880 GLN A C 1
ATOM 577 O O . GLN A 1 76 ? 21.825 -44.957 -16.201 1.00 30.67 880 GLN A O 1
ATOM 583 N N . GLU A 1 77 ? 22.387 -43.321 -14.746 1.00 32.36 881 GLU A N 1
ATOM 584 C CA . GLU A 1 77 ? 22.143 -44.127 -13.527 1.00 32.53 881 GLU A CA 1
ATOM 585 C C . GLU A 1 77 ? 20.677 -44.574 -13.463 1.00 30.92 881 GLU A C 1
ATOM 586 O O . GLU A 1 77 ? 20.377 -45.751 -13.186 1.00 30.68 881 GLU A O 1
ATOM 592 N N . ILE A 1 78 ? 19.776 -43.629 -13.729 1.00 29.07 882 ILE A N 1
ATOM 593 C CA . ILE A 1 78 ? 18.337 -43.878 -13.639 1.00 29.29 882 ILE A CA 1
ATOM 594 C C . ILE A 1 78 ? 17.903 -44.863 -14.727 1.00 28.52 882 ILE A C 1
ATOM 595 O O . ILE A 1 78 ? 17.277 -45.889 -14.417 1.00 28.91 882 ILE A O 1
ATOM 600 N N . GLU A 1 79 ? 18.247 -44.570 -15.984 1.00 28.69 883 GLU A N 1
ATOM 601 C CA . GLU A 1 79 ? 17.923 -45.474 -17.090 1.00 29.67 883 GLU A CA 1
ATOM 602 C C . GLU A 1 79 ? 18.448 -46.886 -16.877 1.00 29.94 883 GLU A C 1
ATOM 603 O O . GLU A 1 79 ? 17.679 -47.831 -17.012 1.00 30.92 883 GLU A O 1
ATOM 609 N N . SER A 1 80 ? 19.739 -47.037 -16.569 1.00 30.33 884 SER A N 1
ATOM 610 C CA A SER A 1 80 ? 20.328 -48.357 -16.316 0.50 31.45 884 SER A CA 1
ATOM 611 C CA B SER A 1 80 ? 20.292 -48.372 -16.360 0.50 31.15 884 SER A CA 1
ATOM 612 C C . SER A 1 80 ? 19.557 -49.082 -15.219 1.00 31.13 884 SER A C 1
ATOM 613 O O . SER A 1 80 ? 19.172 -50.231 -15.371 1.00 32.41 884 SER A O 1
ATOM 618 N N . ALA A 1 81 ? 19.324 -48.393 -14.101 1.00 31.34 885 ALA A N 1
ATOM 619 C CA . ALA A 1 81 ? 18.554 -48.993 -12.988 1.00 31.32 885 ALA A CA 1
ATOM 620 C C . ALA A 1 81 ? 17.133 -49.435 -13.391 1.00 31.73 885 ALA A C 1
ATOM 621 O O . ALA A 1 81 ? 16.711 -50.550 -13.082 1.00 32.98 885 ALA A O 1
ATOM 623 N N . LEU A 1 82 ? 16.405 -48.587 -14.106 1.00 31.19 886 LEU A N 1
ATOM 624 C CA . LEU A 1 82 ? 15.056 -48.943 -14.583 1.00 32.70 886 LEU A CA 1
ATOM 625 C C . LEU A 1 82 ? 15.096 -50.149 -15.511 1.00 34.18 886 LEU A C 1
ATOM 626 O O . LEU A 1 82 ? 14.190 -50.984 -15.490 1.00 35.55 886 LEU A O 1
ATOM 631 N N . LYS A 1 83 ? 16.151 -50.236 -16.324 1.00 36.08 887 LYS A N 1
ATOM 632 C CA . LYS A 1 83 ? 16.301 -51.350 -17.260 1.00 37.14 887 LYS A CA 1
ATOM 633 C C . LYS A 1 83 ? 16.572 -52.652 -16.507 1.00 36.03 887 LYS A C 1
ATOM 634 O O . LYS A 1 83 ? 16.295 -53.727 -17.036 1.00 36.99 887 LYS A O 1
ATOM 640 N N . ARG A 1 84 ? 17.095 -52.538 -15.278 1.00 34.63 888 ARG A N 1
ATOM 641 C CA . ARG A 1 84 ? 17.261 -53.685 -14.362 1.00 34.66 888 ARG A CA 1
ATOM 642 C C . ARG A 1 84 ? 16.013 -53.951 -13.504 1.00 33.76 888 ARG A C 1
ATOM 643 O O . ARG A 1 84 ? 16.013 -54.842 -12.656 1.00 34.04 888 ARG A O 1
ATOM 651 N N . GLN A 1 85 ? 14.963 -53.166 -13.723 1.00 32.58 889 GLN A N 1
ATOM 652 C CA . GLN A 1 85 ? 13.700 -53.297 -12.987 1.00 33.05 889 GLN A CA 1
ATOM 653 C C . GLN A 1 85 ? 13.763 -52.897 -11.520 1.00 33.10 889 GLN A C 1
ATOM 654 O O . GLN A 1 85 ? 12.989 -53.399 -10.691 1.00 34.50 889 GLN A O 1
ATOM 660 N N . THR A 1 86 ? 14.652 -51.964 -11.185 1.00 33.35 890 THR A N 1
ATOM 661 C CA . THR A 1 86 ? 14.500 -51.337 -9.880 1.00 33.51 890 THR A CA 1
ATOM 662 C C . THR A 1 86 ? 13.293 -50.430 -9.970 1.00 32.02 890 THR A C 1
ATOM 663 O O . THR A 1 86 ? 13.163 -49.662 -10.935 1.00 31.70 890 THR A O 1
ATOM 667 N N . PRO A 1 87 ? 12.375 -50.550 -8.993 1.00 31.78 891 PRO A N 1
ATOM 668 C CA . PRO A 1 87 ? 11.155 -49.766 -9.051 1.00 31.38 891 PRO A CA 1
ATOM 669 C C . PRO A 1 87 ? 11.463 -48.282 -8.883 1.00 29.93 891 PRO A C 1
ATOM 670 O O . PRO A 1 87 ? 12.460 -47.934 -8.236 1.00 28.85 891 PRO A O 1
ATOM 674 N N . VAL A 1 88 ? 10.615 -47.435 -9.469 1.00 29.37 892 VAL A N 1
ATOM 675 C CA . VAL A 1 88 ? 10.753 -45.972 -9.440 1.00 30.37 892 VAL A CA 1
ATOM 676 C C . VAL A 1 88 ? 10.961 -45.458 -8.019 1.00 30.17 892 VAL A C 1
ATOM 677 O O . VAL A 1 88 ? 11.799 -44.573 -7.788 1.00 30.24 892 VAL A O 1
ATOM 681 N N . GLU A 1 89 ? 10.205 -46.047 -7.083 1.00 36.90 893 GLU A N 1
ATOM 682 C CA . GLU A 1 89 ? 10.262 -45.711 -5.665 1.00 37.02 893 GLU A CA 1
ATOM 683 C C . GLU A 1 89 ? 11.685 -45.731 -5.111 1.00 34.22 893 GLU A C 1
ATOM 684 O O . GLU A 1 89 ? 12.073 -44.855 -4.326 1.00 34.85 893 GLU A O 1
ATOM 690 N N . ASP A 1 90 ? 12.452 -46.736 -5.510 1.00 32.95 894 ASP A N 1
ATOM 691 C CA . ASP A 1 90 ? 13.802 -46.892 -4.992 1.00 32.78 894 ASP A CA 1
ATOM 692 C C . ASP A 1 90 ? 14.775 -45.898 -5.631 1.00 31.94 894 ASP A C 1
ATOM 693 O O . ASP A 1 90 ? 15.905 -45.728 -5.152 1.00 32.61 894 ASP A O 1
ATOM 698 N N . LEU A 1 91 ? 14.330 -45.236 -6.695 1.00 30.94 895 LEU A N 1
ATOM 699 C CA . LEU A 1 91 ? 15.167 -44.265 -7.394 1.00 31.22 895 LEU A CA 1
ATOM 700 C C . LEU A 1 91 ? 14.783 -42.838 -7.054 1.00 31.14 895 LEU A C 1
ATOM 701 O O . LEU A 1 91 ? 15.301 -41.899 -7.663 1.00 32.48 895 LEU A O 1
ATOM 706 N N . GLU A 1 92 ? 13.897 -42.674 -6.068 1.00 32.16 896 GLU A N 1
ATOM 707 C CA . GLU A 1 92 ? 13.414 -41.342 -5.687 1.00 34.32 896 GLU A CA 1
ATOM 708 C C . GLU A 1 92 ? 14.556 -40.340 -5.441 1.00 33.41 896 GLU A C 1
ATOM 709 O O . GLU A 1 92 ? 14.472 -39.223 -5.926 1.00 34.66 896 GLU A O 1
ATOM 715 N N . PRO A 1 93 ? 15.614 -40.736 -4.686 1.00 32.75 897 PRO A N 1
ATOM 716 C CA . PRO A 1 93 ? 16.703 -39.785 -4.468 1.00 33.26 897 PRO A CA 1
ATOM 717 C C . PRO A 1 93 ? 17.309 -39.260 -5.791 1.00 32.86 897 PRO A C 1
ATOM 718 O O . PRO A 1 93 ? 17.484 -38.045 -5.955 1.00 33.52 897 PRO A O 1
ATOM 722 N N . GLU A 1 94 ? 17.594 -40.160 -6.727 1.00 30.86 898 GLU A N 1
ATOM 723 C CA . GLU A 1 94 ? 18.204 -39.764 -8.018 1.00 29.61 898 GLU A CA 1
ATOM 724 C C . GLU A 1 94 ? 17.234 -39.006 -8.905 1.00 27.35 898 GLU A C 1
ATOM 725 O O . GLU A 1 94 ? 17.632 -38.064 -9.620 1.00 25.65 898 GLU A O 1
ATOM 731 N N . ILE A 1 95 ? 15.956 -39.389 -8.863 1.00 26.96 899 ILE A N 1
ATOM 732 C CA . ILE A 1 95 ? 14.961 -38.695 -9.688 1.00 25.61 899 ILE A CA 1
ATOM 733 C C . ILE A 1 95 ? 14.741 -37.276 -9.180 1.00 25.55 899 ILE A C 1
ATOM 734 O O . ILE A 1 95 ? 14.656 -36.316 -9.982 1.00 25.10 899 ILE A O 1
ATOM 739 N N . LEU A 1 96 ? 14.690 -37.124 -7.855 1.00 27.36 900 LEU A N 1
ATOM 740 C CA . LEU A 1 96 ? 14.545 -35.796 -7.241 1.00 28.44 900 LEU A CA 1
ATOM 741 C C . LEU A 1 96 ? 15.752 -34.916 -7.559 1.00 28.23 900 LEU A C 1
ATOM 742 O O . LEU A 1 96 ? 15.612 -33.705 -7.829 1.00 29.03 900 LEU A O 1
ATOM 747 N N . GLU A 1 97 ? 16.938 -35.522 -7.507 1.00 28.49 901 GLU A N 1
ATOM 748 C CA . GLU A 1 97 ? 18.160 -34.823 -7.851 1.00 29.20 901 GLU A CA 1
ATOM 749 C C . GLU A 1 97 ? 18.111 -34.420 -9.326 1.00 27.97 901 GLU A C 1
ATOM 750 O O . GLU A 1 97 ? 18.564 -33.332 -9.693 1.00 29.95 901 GLU A O 1
ATOM 756 N N . LEU A 1 98 ? 17.599 -35.312 -10.166 1.00 25.63 902 LEU A N 1
ATOM 757 C CA . LEU A 1 98 ? 17.480 -34.992 -11.591 1.00 25.34 902 LEU A CA 1
ATOM 758 C C . LEU A 1 98 ? 16.523 -33.833 -11.840 1.00 26.02 902 LEU A C 1
ATOM 759 O O . LEU A 1 98 ? 16.831 -32.920 -12.642 1.00 27.62 902 LEU A O 1
ATOM 764 N N . LEU A 1 99 ? 15.372 -33.850 -11.166 1.00 30.09 903 LEU A N 1
ATOM 765 C CA . LEU A 1 99 ? 14.399 -32.753 -11.335 1.00 29.61 903 LEU A CA 1
ATOM 766 C C . LEU A 1 99 ? 15.005 -31.418 -10.947 1.00 29.93 903 LEU A C 1
ATOM 767 O O . LEU A 1 99 ? 14.838 -30.425 -11.661 1.00 29.67 903 LEU A O 1
ATOM 772 N N . ASP A 1 100 ? 15.709 -31.390 -9.817 1.00 30.97 904 ASP A N 1
ATOM 773 C CA . ASP A 1 100 ? 16.372 -30.168 -9.361 1.00 32.93 904 ASP A CA 1
ATOM 774 C C . ASP A 1 100 ? 17.386 -29.688 -10.414 1.00 32.23 904 ASP A C 1
ATOM 775 O O . ASP A 1 100 ? 17.483 -28.482 -10.700 1.00 33.10 904 ASP A O 1
ATOM 780 N N . GLU A 1 101 ? 18.134 -30.633 -10.972 1.00 30.63 905 GLU A N 1
ATOM 781 C CA . GLU A 1 101 ? 19.092 -30.335 -12.033 1.00 31.00 905 GLU A CA 1
ATOM 782 C C . GLU A 1 101 ? 18.439 -29.759 -13.297 1.00 29.68 905 GLU A C 1
ATOM 783 O O . GLU A 1 101 ? 18.996 -28.860 -13.908 1.00 30.28 905 GLU A O 1
ATOM 789 N N . LEU A 1 102 ? 17.264 -30.264 -13.680 1.00 28.66 906 LEU A N 1
ATOM 790 C CA . LEU A 1 102 ? 16.580 -29.760 -14.882 1.00 28.84 906 LEU A CA 1
ATOM 791 C C . LEU A 1 102 ? 16.107 -28.316 -14.755 1.00 30.50 906 LEU A C 1
ATOM 792 O O . LEU A 1 102 ? 16.132 -27.562 -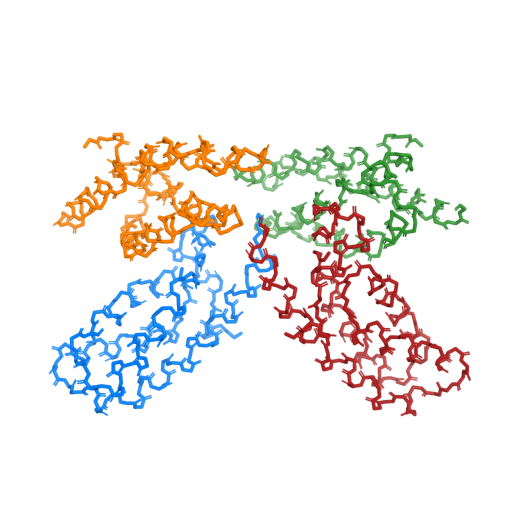15.735 1.00 31.09 906 LEU A O 1
ATOM 797 N N . THR A 1 103 ? 15.708 -27.927 -13.546 1.00 31.64 907 THR A N 1
ATOM 798 C CA . THR A 1 103 ? 15.429 -26.529 -13.264 1.00 33.66 907 THR A CA 1
ATOM 799 C C . THR A 1 103 ? 16.665 -25.646 -13.517 1.00 33.98 907 THR A C 1
ATOM 800 O O . THR A 1 103 ? 16.551 -24.585 -14.135 1.00 35.72 907 THR A O 1
ATOM 804 N N . LYS A 1 104 ? 17.836 -26.082 -13.051 1.00 33.54 908 LYS A N 1
ATOM 805 C CA . LYS A 1 104 ? 19.087 -25.337 -13.298 1.00 34.80 908 LYS A CA 1
ATOM 806 C C . LYS A 1 104 ? 19.483 -25.333 -14.778 1.00 32.87 908 LYS A C 1
ATOM 807 O O . LYS A 1 104 ? 20.064 -24.360 -15.276 1.00 34.49 908 LYS A O 1
ATOM 813 N N . VAL A 1 105 ? 19.210 -26.434 -15.463 1.00 30.18 909 VAL A N 1
ATOM 814 C CA . VAL A 1 105 ? 19.504 -26.559 -16.906 1.00 29.49 909 VAL A CA 1
ATOM 815 C C . VAL A 1 105 ? 18.616 -25.616 -17.723 1.00 30.28 909 VAL A C 1
ATOM 816 O O . VAL A 1 105 ? 19.103 -24.956 -18.654 1.00 30.64 909 VAL A O 1
ATOM 820 N N . GLU A 1 106 ? 17.331 -25.542 -17.369 1.00 33.79 910 GLU A N 1
ATOM 821 C CA . GLU A 1 106 ? 16.387 -24.624 -18.035 1.00 35.19 910 GLU A CA 1
ATOM 822 C C . GLU A 1 106 ? 16.880 -23.187 -17.916 1.00 35.83 910 GLU A C 1
ATOM 823 O O . GLU A 1 106 ? 16.841 -22.417 -18.887 1.00 36.41 910 GLU A O 1
ATOM 829 N N . SER A 1 107 ? 17.328 -22.818 -16.720 1.00 36.41 911 SER A N 1
ATOM 830 C CA . SER A 1 107 ? 17.835 -21.463 -16.501 1.00 39.80 911 SER A CA 1
ATOM 831 C C . SER A 1 107 ? 19.126 -21.223 -17.286 1.00 39.12 911 SER A C 1
ATOM 832 O O . SER A 1 107 ? 19.302 -20.166 -17.909 1.00 41.09 911 SER A O 1
ATOM 835 N N . ALA A 1 108 ? 20.029 -22.202 -17.250 1.00 38.45 912 ALA A N 1
ATOM 836 C CA . ALA A 1 108 ? 21.345 -22.060 -17.876 1.00 39.88 912 ALA A CA 1
ATOM 837 C C . ALA A 1 108 ? 21.229 -21.931 -19.387 1.00 38.01 912 ALA A C 1
ATOM 838 O O . ALA A 1 108 ? 21.895 -21.087 -19.995 1.00 39.85 912 ALA A O 1
ATOM 840 N N . VAL A 1 109 ? 20.372 -22.759 -19.987 1.00 35.22 913 VAL A N 1
ATOM 841 C CA . VAL A 1 109 ? 20.171 -22.723 -21.438 1.00 35.09 913 VAL A CA 1
ATOM 842 C C . VAL A 1 109 ? 19.488 -21.422 -21.873 1.00 35.74 913 VAL A C 1
ATOM 843 O O . VAL A 1 109 ? 19.929 -20.780 -22.842 1.00 37.14 913 VAL A O 1
ATOM 847 N N . LYS A 1 110 ? 18.446 -21.013 -21.144 1.00 36.28 914 LYS A N 1
ATOM 848 C CA . LYS A 1 110 ? 17.769 -19.727 -21.398 1.00 39.48 914 LYS A CA 1
ATOM 849 C C . LYS A 1 110 ? 18.732 -18.542 -21.289 1.00 41.01 914 LYS A C 1
ATOM 850 O O . LYS A 1 110 ? 18.550 -17.496 -21.937 1.00 43.60 914 LYS A O 1
ATOM 856 N N . GLN A 1 111 ? 19.764 -18.713 -20.471 1.00 40.73 915 GLN A N 1
ATOM 857 C CA . GLN A 1 111 ? 20.798 -17.697 -20.321 1.00 44.57 915 GLN A CA 1
ATOM 858 C C . GLN A 1 111 ? 21.753 -17.713 -21.515 1.00 43.84 915 GLN A C 1
ATOM 859 O O . GLN A 1 111 ? 22.099 -16.644 -22.064 1.00 47.39 915 GLN A O 1
ATOM 861 N N . VAL A 1 112 ? 22.168 -18.912 -21.922 1.00 72.51 916 VAL A N 1
ATOM 862 C CA . VAL A 1 112 ? 23.089 -19.092 -23.051 1.00 69.74 916 VAL A CA 1
ATOM 863 C C . VAL A 1 112 ? 22.444 -18.730 -24.400 1.00 63.57 916 VAL A C 1
ATOM 864 O O . VAL A 1 112 ? 23.148 -18.468 -25.380 1.00 63.43 916 VAL A O 1
ATOM 868 N N . LEU A 1 113 ? 21.112 -18.698 -24.437 1.00 61.12 917 LEU A N 1
ATOM 869 C CA . LEU A 1 113 ? 20.384 -18.307 -25.646 1.00 58.85 917 LEU A CA 1
ATOM 870 C C . LEU A 1 113 ? 20.100 -16.810 -25.683 1.00 60.45 917 LEU A C 1
ATOM 871 O O . LEU A 1 113 ? 20.093 -16.208 -26.758 1.00 60.21 917 LEU A O 1
ATOM 876 N N . SER A 1 114 ? 19.861 -16.218 -24.512 1.00 64.65 918 SER A N 1
ATOM 877 C CA . SER A 1 114 ? 19.739 -14.763 -24.384 1.00 69.00 918 SER A CA 1
ATOM 878 C C . SER A 1 114 ? 21.057 -14.086 -24.740 1.00 68.18 918 SER A C 1
ATOM 879 O O . SER A 1 114 ? 21.079 -12.945 -25.203 1.00 69.07 918 SER A O 1
ATOM 882 N N . GLN A 1 115 ? 22.150 -14.804 -24.504 1.00 68.79 919 GLN A N 1
ATOM 883 C CA . GLN A 1 115 ? 23.499 -14.316 -24.746 1.00 71.18 919 GLN A CA 1
ATOM 884 C C . GLN A 1 115 ? 23.904 -14.484 -26.212 1.00 69.21 919 GLN A C 1
ATOM 885 O O . GLN A 1 115 ? 24.407 -13.535 -26.826 1.00 69.49 919 GLN A O 1
ATOM 891 N N . LEU A 1 116 ? 23.650 -15.663 -26.782 1.00 69.46 920 LEU A N 1
ATOM 892 C CA . LEU A 1 116 ? 24.225 -16.030 -28.086 1.00 72.70 920 LEU A CA 1
ATOM 893 C C . LEU A 1 116 ? 23.271 -16.187 -29.289 1.00 74.33 920 LEU A C 1
ATOM 894 O O . LEU A 1 116 ? 23.738 -16.430 -30.415 1.00 78.91 920 LEU A O 1
ATOM 899 N N . SER A 1 117 ? 21.960 -16.058 -29.081 1.00 74.15 921 SER A N 1
ATOM 900 C CA . SER A 1 117 ? 21.005 -16.298 -30.179 1.00 79.76 921 SER A CA 1
ATOM 901 C C . SER A 1 117 ? 20.773 -15.085 -31.082 1.00 85.30 921 SER A C 1
ATOM 902 O O . SER A 1 117 ? 20.575 -13.963 -30.607 1.00 84.06 921 SER A O 1
ATOM 905 N N . ALA A 1 118 ? 20.789 -15.343 -32.388 1.00 30.89 922 ALA A N 1
ATOM 906 C CA . ALA A 1 118 ? 20.489 -14.344 -33.407 1.00 32.38 922 ALA A CA 1
ATOM 907 C C . ALA A 1 118 ? 19.192 -14.716 -34.134 1.00 33.89 922 ALA A C 1
ATOM 908 O O . ALA A 1 118 ? 18.172 -15.014 -33.483 1.00 36.00 922 ALA A O 1
ATOM 910 N N . ASP B 1 2 ? 10.285 -40.994 -49.884 1.00 39.22 806 ASP B N 1
ATOM 911 C CA . ASP B 1 2 ? 10.717 -40.052 -50.960 1.00 38.58 806 ASP B CA 1
ATOM 912 C C . ASP B 1 2 ? 11.759 -39.104 -50.393 1.00 36.55 806 ASP B C 1
ATOM 913 O O . ASP B 1 2 ? 11.626 -38.642 -49.259 1.00 35.63 806 ASP B O 1
ATOM 918 N N . LEU B 1 3 ? 12.783 -38.817 -51.195 1.00 36.32 807 LEU B N 1
ATOM 919 C CA . LEU B 1 3 ? 13.866 -37.885 -50.819 1.00 34.65 807 LEU B CA 1
ATOM 920 C C . LEU B 1 3 ? 13.444 -36.417 -50.741 1.00 33.27 807 LEU B C 1
ATOM 921 O O . LEU B 1 3 ? 14.197 -35.586 -50.208 1.00 32.31 807 LEU B O 1
ATOM 926 N N . HIS B 1 4 ? 12.252 -36.080 -51.247 1.00 32.13 808 HIS B N 1
ATOM 927 C CA . HIS B 1 4 ? 11.722 -34.730 -51.002 1.00 31.17 808 HIS B CA 1
ATOM 928 C C . HIS B 1 4 ? 11.060 -34.627 -49.632 1.00 29.30 808 HIS B C 1
ATOM 929 O O . HIS B 1 4 ? 10.699 -33.535 -49.181 1.00 28.30 808 HIS B O 1
ATOM 936 N N . THR B 1 5 ? 10.932 -35.763 -48.956 1.00 28.54 809 THR B N 1
ATOM 937 C CA . THR B 1 5 ? 10.355 -35.770 -47.615 1.00 27.20 809 THR B CA 1
ATOM 938 C C . THR B 1 5 ? 11.465 -35.892 -46.577 1.00 27.18 809 THR B C 1
ATOM 939 O O . THR B 1 5 ? 11.516 -35.117 -45.629 1.00 27.06 809 THR B O 1
ATOM 943 N N . LEU B 1 6 ? 12.341 -36.877 -46.747 1.00 27.91 810 LEU B N 1
ATOM 944 C CA . LEU B 1 6 ? 13.503 -37.025 -45.862 1.00 28.51 810 LEU B CA 1
ATOM 945 C C . LEU B 1 6 ? 14.664 -37.487 -46.698 1.00 29.96 810 LEU B C 1
ATOM 946 O O . LEU B 1 6 ? 14.510 -38.409 -47.507 1.00 31.41 810 LEU B O 1
ATOM 951 N N . ASN B 1 7 ? 15.810 -36.837 -46.539 1.00 30.31 811 ASN B N 1
ATOM 952 C CA . ASN B 1 7 ? 17.025 -37.296 -47.204 1.00 32.93 811 ASN B CA 1
ATOM 953 C C . ASN B 1 7 ? 18.165 -37.367 -46.204 1.00 33.61 811 ASN B C 1
ATOM 954 O O . ASN B 1 7 ? 18.678 -36.331 -45.768 1.00 33.17 811 ASN B O 1
ATOM 959 N N . TRP B 1 8 ? 18.540 -38.589 -45.839 1.00 35.93 812 TRP B N 1
ATOM 960 C CA . TRP B 1 8 ? 19.612 -38.822 -44.866 1.00 38.01 812 TRP B CA 1
ATOM 961 C C . TRP B 1 8 ? 20.932 -38.154 -45.246 1.00 39.45 812 TRP B C 1
ATOM 962 O O . TRP B 1 8 ? 21.611 -37.587 -44.381 1.00 40.13 812 TRP B O 1
ATOM 973 N N . ASP B 1 9 ? 21.292 -38.225 -46.528 1.00 41.19 813 ASP B N 1
ATOM 974 C CA . ASP B 1 9 ? 22.546 -37.634 -47.032 1.00 43.73 813 ASP B CA 1
ATOM 975 C C . ASP B 1 9 ? 22.561 -36.126 -46.811 1.00 43.16 813 ASP B C 1
ATOM 976 O O . ASP B 1 9 ? 23.614 -35.533 -46.525 1.00 44.01 813 ASP B O 1
ATOM 981 N N . LEU B 1 10 ? 21.374 -35.532 -46.940 1.00 42.02 814 LEU B N 1
ATOM 982 C CA . LEU B 1 10 ? 21.127 -34.116 -46.672 1.00 42.04 814 LEU B CA 1
ATOM 983 C C . LEU B 1 10 ? 21.336 -33.785 -45.194 1.00 42.36 814 LEU B C 1
ATOM 984 O O . LEU B 1 10 ? 21.984 -32.779 -44.872 1.00 42.78 814 LEU B O 1
ATOM 989 N N . CYS B 1 11 ? 20.787 -34.626 -44.309 1.00 42.34 815 CYS B N 1
ATOM 990 C CA A CYS B 1 11 ? 21.019 -34.485 -42.879 0.50 42.99 815 CYS B CA 1
ATOM 991 C CA B CYS B 1 11 ? 21.029 -34.519 -42.865 0.50 43.04 815 CYS B CA 1
ATOM 992 C C . CYS B 1 11 ? 22.526 -34.486 -42.584 1.00 45.72 815 CYS B C 1
ATOM 993 O O . CYS B 1 11 ? 23.003 -33.681 -41.778 1.00 46.36 815 CYS B O 1
ATOM 998 N N . LEU B 1 12 ? 23.268 -35.374 -43.253 1.00 48.19 816 LEU B N 1
ATOM 999 C CA . LEU B 1 12 ? 24.726 -35.477 -43.086 1.00 51.71 816 LEU B CA 1
ATOM 1000 C C . LEU B 1 12 ? 25.505 -34.223 -43.510 1.00 53.25 816 LEU B C 1
ATOM 1001 O O . LEU B 1 12 ? 26.437 -33.820 -42.814 1.00 54.92 816 LEU B O 1
ATOM 1006 N N . THR B 1 13 ? 25.129 -33.621 -44.640 1.00 53.43 817 THR B N 1
ATOM 1007 C CA . THR B 1 13 ? 25.720 -32.351 -45.103 1.00 54.98 817 THR B CA 1
ATOM 1008 C C . THR B 1 13 ? 25.438 -31.210 -44.122 1.00 54.61 817 THR B C 1
ATOM 1009 O O . THR B 1 13 ? 26.336 -30.435 -43.779 1.00 56.76 817 THR B O 1
ATOM 1013 N N . GLN B 1 14 ? 24.190 -31.113 -43.679 1.00 52.78 818 GLN B N 1
ATOM 1014 C CA . GLN B 1 14 ? 23.789 -30.107 -42.694 1.00 52.47 818 GLN B CA 1
ATOM 1015 C C . GLN B 1 14 ? 24.511 -30.307 -41.351 1.00 54.13 818 GLN B C 1
ATOM 1016 O O . GLN B 1 14 ? 24.627 -29.365 -40.563 1.00 54.81 818 GLN B O 1
ATOM 1022 N N . ALA B 1 15 ? 25.004 -31.525 -41.115 1.00 55.45 819 ALA B N 1
ATOM 1023 C CA . ALA B 1 15 ? 25.696 -31.895 -39.870 1.00 57.48 819 ALA B CA 1
ATOM 1024 C C . ALA B 1 15 ? 27.225 -32.032 -39.995 1.00 60.44 819 ALA B C 1
ATOM 1025 O O . ALA B 1 15 ? 27.898 -32.530 -39.070 1.00 62.37 819 ALA B O 1
ATOM 1027 N N . ASN B 1 16 ? 27.773 -31.600 -41.131 1.00 60.89 820 ASN B N 1
ATOM 1028 C CA . ASN B 1 16 ? 29.213 -31.702 -41.392 1.00 63.34 820 ASN B CA 1
ATOM 1029 C C . ASN B 1 16 ? 29.752 -33.138 -41.237 1.00 64.62 820 ASN B C 1
ATOM 1030 O O . ASN B 1 16 ? 30.875 -33.353 -40.756 1.00 67.20 820 ASN B O 1
ATOM 1032 N N . HIS B 1 17 ? 28.916 -34.103 -41.633 1.00 62.74 821 HIS B N 1
ATOM 1033 C CA . HIS B 1 17 ? 29.276 -35.530 -41.774 1.00 63.63 821 HIS B CA 1
ATOM 1034 C C . HIS B 1 17 ? 29.484 -36.335 -40.471 1.00 64.61 821 HIS B C 1
ATOM 1035 O O . HIS B 1 17 ? 30.038 -37.439 -40.506 1.00 66.30 821 HIS B O 1
ATOM 1037 N N . LYS B 1 18 ? 29.028 -35.794 -39.339 1.00 63.51 822 LYS B N 1
ATOM 1038 C CA . LYS B 1 18 ? 29.034 -36.532 -38.065 1.00 63.91 822 LYS B CA 1
ATOM 1039 C C . LYS B 1 18 ? 27.677 -37.212 -37.863 1.00 61.14 822 LYS B C 1
ATOM 1040 O O . LYS B 1 18 ? 26.655 -36.551 -37.684 1.00 58.91 822 LYS B O 1
ATOM 1042 N N . SER B 1 19 ? 27.691 -38.539 -37.898 1.00 61.16 823 SER B N 1
ATOM 1043 C CA . SER B 1 19 ? 26.478 -39.347 -38.013 1.00 58.79 823 SER B CA 1
ATOM 1044 C C . SER B 1 19 ? 25.597 -39.340 -36.767 1.00 57.62 823 SER B C 1
ATOM 1045 O O . SER B 1 19 ? 24.377 -39.179 -36.864 1.00 54.98 823 SER B O 1
ATOM 1048 N N . ASN B 1 20 ? 26.227 -39.521 -35.605 1.00 58.82 824 ASN B N 1
ATOM 1049 C CA . ASN B 1 20 ? 25.522 -39.654 -34.332 1.00 58.44 824 ASN B CA 1
ATOM 1050 C C . ASN B 1 20 ? 24.828 -38.366 -33.918 1.00 56.12 824 ASN B C 1
ATOM 1051 O O . ASN B 1 20 ? 23.770 -38.390 -33.287 1.00 54.93 824 ASN B O 1
ATOM 1056 N N . LEU B 1 21 ? 25.441 -37.249 -34.289 1.00 55.37 825 LEU B N 1
ATOM 1057 C CA . LEU B 1 21 ? 24.863 -35.928 -34.137 1.00 53.69 825 LEU B CA 1
ATOM 1058 C C . LEU B 1 21 ? 23.553 -35.830 -34.930 1.00 50.42 825 LEU B C 1
ATOM 1059 O O . LEU B 1 21 ? 22.513 -35.438 -34.389 1.00 48.80 825 LEU B O 1
ATOM 1064 N N . ALA B 1 22 ? 23.623 -36.191 -36.211 1.00 49.09 826 ALA B N 1
ATOM 1065 C CA . ALA B 1 22 ? 22.481 -36.115 -37.139 1.00 45.94 826 ALA B CA 1
ATOM 1066 C C . ALA B 1 22 ? 21.342 -37.027 -36.697 1.00 44.76 826 ALA B C 1
ATOM 1067 O O . ALA B 1 22 ? 20.165 -36.660 -36.737 1.00 42.92 826 ALA B O 1
ATOM 1069 N N . LEU B 1 23 ? 21.723 -38.223 -36.278 1.00 46.10 827 LEU B N 1
ATOM 1070 C CA . LEU B 1 23 ? 20.822 -39.213 -35.733 1.00 46.25 827 LEU B CA 1
ATOM 1071 C C . LEU B 1 23 ? 20.061 -38.704 -34.494 1.00 45.05 827 LEU B C 1
ATOM 1072 O O . LEU B 1 23 ? 18.839 -38.857 -34.414 1.00 43.92 827 LEU B O 1
ATOM 1077 N N . GLU B 1 24 ? 20.777 -38.096 -33.545 1.00 45.59 828 GLU B N 1
ATOM 1078 C CA . GLU B 1 24 ? 20.146 -37.506 -32.358 1.00 44.45 828 GLU B CA 1
ATOM 1079 C C . GLU B 1 24 ? 19.197 -36.353 -32.734 1.00 41.85 828 GLU B C 1
ATOM 1080 O O . GLU B 1 24 ? 18.118 -36.245 -32.165 1.00 40.29 828 GLU B O 1
ATOM 1099 N N . LEU B 1 26 ? 17.478 -36.058 -35.436 1.00 36.47 830 LEU B N 1
ATOM 1100 C CA . LEU B 1 26 ? 16.256 -36.668 -35.958 1.00 34.92 830 LEU B CA 1
ATOM 1101 C C . LEU B 1 26 ? 15.365 -37.215 -34.830 1.00 35.52 830 LEU B C 1
ATOM 1102 O O . LEU B 1 26 ? 14.133 -37.087 -34.884 1.00 33.60 830 LEU B O 1
ATOM 1107 N N . LYS B 1 27 ? 15.990 -37.833 -33.820 1.00 37.45 831 LYS B N 1
ATOM 1108 C CA . LYS B 1 27 ? 15.270 -38.319 -32.645 1.00 38.75 831 LYS B CA 1
ATOM 1109 C C . LYS B 1 27 ? 14.563 -37.161 -31.926 1.00 38.42 831 LYS B C 1
ATOM 1110 O O . LYS B 1 27 ? 13.398 -37.275 -31.558 1.00 37.91 831 LYS B O 1
ATOM 1120 N N . LEU B 1 29 ? 13.650 -34.268 -33.250 1.00 34.92 833 LEU B N 1
ATOM 1121 C CA . LEU B 1 29 ? 12.574 -33.846 -34.147 1.00 32.62 833 LEU B CA 1
ATOM 1122 C C . LEU B 1 29 ? 11.392 -34.801 -34.049 1.00 32.38 833 LEU B C 1
ATOM 1123 O O . LEU B 1 29 ? 10.271 -34.368 -33.813 1.00 31.05 833 LEU B O 1
ATOM 1128 N N . LEU B 1 30 ? 11.649 -36.101 -34.214 1.00 33.92 834 LEU B N 1
ATOM 1129 C CA . LEU B 1 30 ? 10.584 -37.116 -34.139 1.00 34.53 834 LEU B CA 1
ATOM 1130 C C . LEU B 1 30 ? 9.772 -37.049 -32.844 1.00 35.91 834 LEU B C 1
ATOM 1131 O O . LEU B 1 30 ? 8.527 -37.053 -32.894 1.00 35.83 834 LEU B O 1
ATOM 1136 N N . ASP B 1 31 ? 10.476 -36.950 -31.712 1.00 37.02 835 ASP B N 1
ATOM 1137 C CA A ASP B 1 31 ? 9.835 -36.882 -30.400 0.50 38.08 835 ASP B CA 1
ATOM 1138 C CA B ASP B 1 31 ? 9.859 -36.868 -30.388 0.50 38.15 835 ASP B CA 1
ATOM 1139 C C . ASP B 1 31 ? 8.981 -35.623 -30.251 1.00 36.60 835 ASP B C 1
ATOM 1140 O O . ASP B 1 31 ? 7.970 -35.635 -29.543 1.00 36.48 835 ASP B O 1
ATOM 1149 N N . SER B 1 32 ? 9.384 -34.547 -30.924 1.00 35.08 836 SER B N 1
ATOM 1150 C CA . SER B 1 32 ? 8.688 -33.257 -30.819 1.00 34.05 836 SER B CA 1
ATOM 1151 C C . SER B 1 32 ? 7.441 -33.184 -31.693 1.00 32.78 836 SER B C 1
ATOM 1152 O O . SER B 1 32 ? 6.580 -32.317 -31.503 1.00 32.13 836 SER B O 1
ATOM 1155 N N . LEU B 1 33 ? 7.337 -34.076 -32.666 1.00 32.66 837 LEU B N 1
ATOM 1156 C CA . LEU B 1 33 ? 6.309 -33.883 -33.696 1.00 31.26 837 LEU B CA 1
ATOM 1157 C C . LEU B 1 33 ? 4.839 -33.928 -33.240 1.00 31.23 837 LEU B C 1
ATOM 1158 O O . LEU B 1 33 ? 4.084 -33.003 -33.575 1.00 29.86 837 LEU B O 1
ATOM 1163 N N . PRO B 1 34 ? 4.427 -34.969 -32.478 1.00 32.69 838 PRO B N 1
ATOM 1164 C CA . PRO B 1 34 ? 3.021 -35.006 -32.068 1.00 33.09 838 PRO B CA 1
ATOM 1165 C C . PRO B 1 34 ? 2.579 -33.735 -31.354 1.00 32.81 838 PRO B C 1
ATOM 1166 O O . PRO B 1 34 ? 1.537 -33.188 -31.699 1.00 31.84 838 PRO B O 1
ATOM 1170 N N . GLU B 1 35 ? 3.369 -33.253 -30.394 1.00 33.62 839 GLU B N 1
ATOM 1171 C CA . GLU B 1 35 ? 3.014 -32.022 -29.691 1.00 34.16 839 GLU B CA 1
ATOM 1172 C C . GLU B 1 35 ? 3.064 -30.792 -30.573 1.00 31.68 839 GLU B C 1
ATOM 1173 O O . GLU B 1 35 ? 2.192 -29.938 -30.478 1.00 31.15 839 GLU B O 1
ATOM 1179 N N . THR B 1 36 ? 4.071 -30.699 -31.438 1.00 30.69 840 THR B N 1
ATOM 1180 C CA . THR B 1 36 ? 4.149 -29.576 -32.395 1.00 28.94 840 THR B CA 1
ATOM 1181 C C . THR B 1 36 ? 2.962 -29.578 -33.366 1.00 27.90 840 THR B C 1
ATOM 1182 O O . THR B 1 36 ? 2.391 -28.532 -33.671 1.00 26.63 840 THR B O 1
ATOM 1186 N N . VAL B 1 37 ? 2.582 -30.753 -33.841 1.00 28.10 841 VAL B N 1
ATOM 1187 C CA . VAL B 1 37 ? 1.413 -30.853 -34.714 1.00 27.82 841 VAL B CA 1
ATOM 1188 C C . VAL B 1 37 ? 0.176 -30.365 -33.961 1.00 27.88 841 VAL B C 1
ATOM 1189 O O . VAL B 1 37 ? -0.610 -29.574 -34.496 1.00 25.70 841 VAL B O 1
ATOM 1193 N N . GLU B 1 38 ? 0.034 -30.809 -32.714 1.00 28.09 842 GLU B N 1
ATOM 1194 C CA . GLU B 1 38 ? -1.111 -30.396 -31.904 1.00 29.26 842 GLU B CA 1
ATOM 1195 C C . GLU B 1 38 ? -1.122 -28.874 -31.692 1.00 28.19 842 GLU B C 1
ATOM 1196 O O . GLU B 1 38 ? -2.185 -28.236 -31.762 1.00 27.07 842 GLU B O 1
ATOM 1202 N N . LYS B 1 39 ? 0.057 -28.303 -31.450 1.00 27.92 843 LYS B N 1
ATOM 1203 C CA . LYS B 1 39 ? 0.171 -26.858 -31.251 1.00 28.07 843 LYS B CA 1
ATOM 1204 C C . LYS B 1 39 ? -0.208 -26.094 -32.514 1.00 26.18 843 LYS B C 1
ATOM 1205 O O . LYS B 1 39 ? -0.911 -25.081 -32.441 1.00 26.34 843 LYS B O 1
ATOM 1211 N N . ILE B 1 40 ? 0.292 -26.552 -33.663 1.00 25.10 844 ILE B N 1
ATOM 1212 C CA . ILE B 1 40 ? -0.080 -25.967 -34.968 1.00 24.30 844 ILE B CA 1
ATOM 1213 C C . ILE B 1 40 ? -1.587 -26.085 -35.200 1.00 23.93 844 ILE B C 1
ATOM 1214 O O . ILE B 1 40 ? -2.271 -25.110 -35.543 1.00 24.20 844 ILE B O 1
ATOM 1219 N N . GLN B 1 41 ? -2.118 -27.274 -34.980 1.00 25.05 845 GLN B N 1
ATOM 1220 C CA . GLN B 1 41 ? -3.534 -27.510 -35.211 1.00 25.72 845 GLN B CA 1
ATOM 1221 C C . GLN B 1 41 ? -4.401 -26.593 -34.334 1.00 26.31 845 GLN B C 1
ATOM 1222 O O . GLN B 1 41 ? -5.327 -25.918 -34.836 1.00 26.85 845 GLN B O 1
ATOM 1228 N N . THR B 1 42 ? -4.084 -26.538 -33.041 1.00 26.36 846 THR B N 1
ATOM 1229 C CA A THR B 1 42 ? -4.875 -25.761 -32.092 0.50 26.80 846 THR B CA 1
ATOM 1230 C CA B THR B 1 42 ? -4.896 -25.747 -32.110 0.50 27.29 846 THR B CA 1
ATOM 1231 C C . THR B 1 42 ? -4.801 -24.265 -32.438 1.00 26.38 846 THR B C 1
ATOM 1232 O O . THR B 1 42 ? -5.814 -23.558 -32.393 1.00 26.56 846 THR B O 1
ATOM 1239 N N . ALA B 1 43 ? -3.602 -23.798 -32.809 1.00 25.65 847 ALA B N 1
ATOM 1240 C CA . ALA B 1 43 ? -3.428 -22.380 -33.184 1.00 25.01 847 ALA B CA 1
ATOM 1241 C C . ALA B 1 43 ? -4.195 -22.029 -34.457 1.00 24.52 847 ALA B C 1
ATOM 1242 O O . ALA B 1 43 ? -4.665 -20.891 -34.608 1.00 25.03 847 ALA B O 1
ATOM 1244 N N . LEU B 1 44 ? -4.307 -22.982 -35.384 1.00 23.30 848 LEU B N 1
ATOM 1245 C CA . LEU B 1 44 ? -5.093 -22.746 -36.600 1.00 23.34 848 LEU B CA 1
ATOM 1246 C C . LEU B 1 44 ? -6.555 -22.524 -36.226 1.00 24.63 848 LEU B C 1
ATOM 1247 O O . LEU B 1 44 ? -7.204 -21.576 -36.689 1.00 24.56 848 LEU B O 1
ATOM 1252 N N . GLY B 1 45 ? -7.070 -23.421 -35.387 1.00 25.21 849 GLY B N 1
ATOM 1253 C CA . GLY B 1 45 ? -8.468 -23.381 -34.986 1.00 26.62 849 GLY B CA 1
ATOM 1254 C C . GLY B 1 45 ? -8.806 -22.103 -34.248 1.00 27.29 849 GLY B C 1
ATOM 1255 O O . GLY B 1 45 ? -9.916 -21.589 -34.382 1.00 27.84 849 GLY B O 1
ATOM 1256 N N . GLN B 1 46 ? -7.836 -21.594 -33.491 1.00 26.63 850 GLN B N 1
ATOM 1257 C CA . GLN B 1 46 ? -8.012 -20.389 -32.673 1.00 28.05 850 GLN B CA 1
ATOM 1258 C C . GLN B 1 46 ? -7.556 -19.109 -33.368 1.00 27.01 850 GLN B C 1
ATOM 1259 O O . GLN B 1 46 ? -7.627 -18.024 -32.776 1.00 27.19 850 GLN B O 1
ATOM 1265 N N . ASN B 1 47 ? -7.111 -19.207 -34.622 1.00 25.46 851 ASN B N 1
ATOM 1266 C CA . ASN B 1 47 ? -6.652 -18.009 -35.350 1.00 25.16 851 ASN B CA 1
ATOM 1267 C C . ASN B 1 47 ? -5.578 -17.264 -34.522 1.00 24.80 851 ASN B C 1
ATOM 1268 O O . ASN B 1 47 ? -5.543 -16.024 -34.444 1.00 24.98 851 ASN B O 1
ATOM 1273 N N . ASP B 1 48 ? -4.734 -18.060 -33.875 1.00 24.27 852 ASP B N 1
ATOM 1274 C CA . ASP B 1 48 ? -3.737 -17.587 -32.935 1.00 24.65 852 ASP B CA 1
ATOM 1275 C C . ASP B 1 48 ? -2.458 -17.325 -33.723 1.00 24.70 852 ASP B C 1
ATOM 1276 O O . ASP B 1 48 ? -1.603 -18.207 -33.860 1.00 23.56 852 ASP B O 1
ATOM 1281 N N . GLN B 1 49 ? -2.313 -16.104 -34.244 1.00 24.58 853 GLN B N 1
ATOM 1282 C CA . GLN B 1 49 ? -1.185 -15.847 -35.136 1.00 24.93 853 GLN B CA 1
ATOM 1283 C C . GLN B 1 49 ? 0.147 -15.855 -34.374 1.00 25.05 853 GLN B C 1
ATOM 1284 O O . GLN B 1 49 ? 1.189 -16.196 -34.949 1.00 24.44 853 GLN B O 1
ATOM 1290 N N . ALA B 1 50 ? 0.088 -15.479 -33.096 1.00 25.95 854 ALA B N 1
ATOM 1291 C CA . ALA B 1 50 ? 1.284 -15.369 -32.262 1.00 26.49 854 ALA B CA 1
ATOM 1292 C C . ALA B 1 50 ? 1.889 -16.746 -32.018 1.00 26.12 854 ALA B C 1
ATOM 1293 O O . ALA B 1 50 ? 3.081 -16.959 -32.283 1.00 25.93 854 ALA B O 1
ATOM 1295 N N . THR B 1 51 ? 1.067 -17.676 -31.537 1.00 25.59 855 THR B N 1
ATOM 1296 C CA . THR B 1 51 ? 1.501 -19.059 -31.320 1.00 25.88 855 THR B CA 1
ATOM 1297 C C . THR B 1 51 ? 1.882 -19.756 -32.624 1.00 24.52 855 THR B C 1
ATOM 1298 O O . THR B 1 51 ? 2.847 -20.527 -32.647 1.00 25.02 855 THR B O 1
ATOM 1310 N N . LEU B 1 53 ? 3.213 -18.344 -35.280 1.00 22.39 857 LEU B N 1
ATOM 1311 C CA . LEU B 1 53 ? 4.546 -17.849 -35.677 1.00 23.08 857 LEU B CA 1
ATOM 1312 C C . LEU B 1 53 ? 5.680 -18.500 -34.873 1.00 24.35 857 LEU B C 1
ATOM 1313 O O . LEU B 1 53 ? 6.664 -18.962 -35.454 1.00 23.72 857 LEU B O 1
ATOM 1318 N N . SER B 1 54 ? 5.561 -18.514 -33.547 1.00 25.70 858 SER B N 1
ATOM 1319 C CA . SER B 1 54 ? 6.642 -19.082 -32.713 1.00 27.50 858 SER B CA 1
ATOM 1320 C C . SER B 1 54 ? 6.797 -20.584 -32.985 1.00 27.18 858 SER B C 1
ATOM 1321 O O . SER B 1 54 ? 7.920 -21.114 -33.026 1.00 28.71 858 SER B O 1
ATOM 1324 N N . THR B 1 55 ? 5.675 -21.263 -33.170 1.00 26.38 859 THR B N 1
ATOM 1325 C CA . THR B 1 55 ? 5.677 -22.715 -33.355 1.00 25.27 859 THR B CA 1
ATOM 1326 C C . THR B 1 55 ? 6.297 -23.060 -34.718 1.00 25.00 859 THR B C 1
ATOM 1327 O O . THR B 1 55 ? 7.213 -23.908 -34.810 1.00 24.78 859 THR B O 1
ATOM 1331 N N . ILE B 1 56 ? 5.838 -22.364 -35.760 1.00 22.83 860 ILE B N 1
ATOM 1332 C CA . ILE B 1 56 ? 6.395 -22.546 -37.112 1.00 22.10 860 ILE B CA 1
ATOM 1333 C C . ILE B 1 56 ? 7.870 -22.172 -37.154 1.00 23.66 860 ILE B C 1
ATOM 1334 O O . ILE B 1 56 ? 8.646 -22.882 -37.781 1.00 23.96 860 ILE B O 1
ATOM 1339 N N . HIS B 1 57 ? 8.224 -21.043 -36.521 1.00 24.33 861 HIS B N 1
ATOM 1340 C CA . HIS B 1 57 ? 9.607 -20.581 -36.419 1.00 25.80 861 HIS B CA 1
ATOM 1341 C C . HIS B 1 57 ? 10.541 -21.643 -35.831 1.00 26.93 861 HIS B C 1
ATOM 1342 O O . HIS B 1 57 ? 11.615 -21.892 -36.398 1.00 26.50 861 HIS B O 1
ATOM 1349 N N . LYS B 1 58 ? 10.101 -22.271 -34.740 1.00 27.11 862 LYS B N 1
ATOM 1350 C CA . LYS B 1 58 ? 10.869 -23.324 -34.047 1.00 29.16 862 LYS B CA 1
ATOM 1351 C C . LYS B 1 58 ? 10.978 -24.605 -34.875 1.00 28.06 862 LYS B C 1
ATOM 1352 O O . LYS B 1 58 ? 12.047 -25.213 -34.925 1.00 27.82 862 LYS B O 1
ATOM 1358 N N . LEU B 1 59 ? 9.884 -25.018 -35.512 1.00 26.14 863 LEU B N 1
ATOM 1359 C CA . LEU B 1 59 ? 9.936 -26.183 -36.408 1.00 25.37 863 LEU B CA 1
ATOM 1360 C C . LEU B 1 59 ? 10.852 -25.874 -37.582 1.00 25.84 863 LEU B C 1
ATOM 1361 O O . LEU B 1 59 ? 11.639 -26.722 -38.001 1.00 25.83 863 LEU B O 1
ATOM 1366 N N . HIS B 1 60 ? 10.748 -24.661 -38.120 1.00 25.58 864 HIS B N 1
ATOM 1367 C CA . HIS B 1 60 ? 11.614 -24.250 -39.229 1.00 27.09 864 HIS B CA 1
ATOM 1368 C C . HIS B 1 60 ? 13.114 -24.339 -38.869 1.00 28.23 864 HIS B C 1
ATOM 1369 O O . HIS B 1 60 ? 13.910 -24.922 -39.623 1.00 28.81 864 HIS B O 1
ATOM 1376 N N . GLY B 1 61 ? 13.498 -23.750 -37.734 1.00 29.18 865 GLY B N 1
ATOM 1377 C CA . GLY B 1 61 ? 14.874 -23.901 -37.213 1.00 31.03 865 GLY B CA 1
ATOM 1378 C C . GLY B 1 61 ? 15.352 -25.349 -37.155 1.00 32.00 865 GLY B C 1
ATOM 1379 O O . GLY B 1 61 ? 16.472 -25.645 -37.565 1.00 33.57 865 GLY B O 1
ATOM 1380 N N . ALA B 1 62 ? 14.513 -26.252 -36.649 1.00 31.15 866 ALA B N 1
ATOM 1381 C CA . ALA B 1 62 ? 14.825 -27.691 -36.647 1.00 32.09 866 ALA B CA 1
ATOM 1382 C C . ALA B 1 62 ? 14.980 -28.300 -38.051 1.00 31.74 866 ALA B C 1
ATOM 1383 O O . ALA B 1 62 ? 15.986 -28.987 -38.327 1.00 32.71 866 ALA B O 1
ATOM 1385 N N . SER B 1 63 ? 14.017 -28.022 -38.934 1.00 29.66 867 SER B N 1
ATOM 1386 C CA . SER B 1 63 ? 13.999 -28.592 -40.277 1.00 29.06 867 SER B CA 1
ATOM 1387 C C . SER B 1 63 ? 15.276 -28.297 -41.064 1.00 29.64 867 SER B C 1
ATOM 1388 O O . SER B 1 63 ? 15.651 -29.081 -41.926 1.00 29.63 867 SER B O 1
ATOM 1391 N N . CYS B 1 64 ? 15.938 -27.173 -40.767 1.00 29.72 868 CYS B N 1
ATOM 1392 C CA . CYS B 1 64 ? 17.173 -26.780 -41.450 1.00 32.00 868 CYS B CA 1
ATOM 1393 C C . CYS B 1 64 ? 18.355 -27.741 -41.198 1.00 32.89 868 CYS B C 1
ATOM 1394 O O . CYS B 1 64 ? 19.342 -27.700 -41.931 1.00 34.46 868 CYS B O 1
ATOM 1397 N N . TYR B 1 65 ? 18.248 -28.613 -40.192 1.00 32.80 869 TYR B N 1
ATOM 1398 C CA . TYR B 1 65 ? 19.310 -29.604 -39.905 1.00 34.05 869 TYR B CA 1
ATOM 1399 C C . TYR B 1 65 ? 18.838 -31.063 -39.968 1.00 33.72 869 TYR B C 1
ATOM 1400 O O . TYR B 1 65 ? 19.564 -31.982 -39.554 1.00 35.07 869 TYR B O 1
ATOM 1409 N N . CYS B 1 66 ? 17.639 -31.274 -40.492 1.00 31.40 870 CYS B N 1
ATOM 1410 C CA . CYS B 1 66 ? 16.992 -32.593 -40.493 1.00 31.22 870 CYS B CA 1
ATOM 1411 C C . CYS B 1 66 ? 16.736 -33.165 -41.895 1.00 30.55 870 CYS B C 1
ATOM 1412 O O . CYS B 1 66 ? 16.070 -34.192 -42.021 1.00 30.95 870 CYS B O 1
ATOM 1415 N N . GLY B 1 67 ? 17.300 -32.530 -42.928 1.00 30.83 871 GLY B N 1
ATOM 1416 C CA . GLY B 1 67 ? 17.162 -32.985 -44.325 1.00 30.40 871 GLY B CA 1
ATOM 1417 C C . GLY B 1 67 ? 15.725 -33.315 -44.703 1.00 29.47 871 GLY B C 1
ATOM 1418 O O . GLY B 1 67 ? 15.436 -34.392 -45.238 1.00 28.95 871 GLY B O 1
ATOM 1419 N N . VAL B 1 68 ? 14.820 -32.383 -44.428 1.00 27.79 872 VAL B N 1
ATOM 1420 C CA . VAL B 1 68 ? 13.401 -32.585 -44.736 1.00 26.03 872 VAL B CA 1
ATOM 1421 C C . VAL B 1 68 ? 12.931 -31.463 -45.697 1.00 25.75 872 VAL B C 1
ATOM 1422 O O . VAL B 1 68 ? 12.267 -30.508 -45.275 1.00 25.19 872 VAL B O 1
ATOM 1426 N N . PRO B 1 69 ? 13.246 -31.593 -47.002 1.00 26.28 873 PRO B N 1
ATOM 1427 C CA . PRO B 1 69 ? 13.083 -30.437 -47.915 1.00 25.93 873 PRO B CA 1
ATOM 1428 C C . PRO B 1 69 ? 11.664 -29.835 -48.000 1.00 25.16 873 PRO B C 1
ATOM 1429 O O . PRO B 1 69 ? 11.527 -28.606 -47.945 1.00 24.98 873 PRO B O 1
ATOM 1433 N N . THR B 1 70 ? 10.636 -30.679 -48.086 1.00 25.07 874 THR B N 1
ATOM 1434 C CA . THR B 1 70 ? 9.257 -30.181 -48.221 1.00 25.06 874 THR B CA 1
ATOM 1435 C C . THR B 1 70 ? 8.788 -29.458 -46.933 1.00 24.32 874 THR B C 1
ATOM 1436 O O . THR B 1 70 ? 8.134 -28.422 -46.985 1.00 22.78 874 THR B O 1
ATOM 1440 N N . THR B 1 71 ? 9.125 -30.029 -45.783 1.00 23.75 875 THR B N 1
ATOM 1441 C CA . THR B 1 71 ? 8.811 -29.421 -44.499 1.00 23.46 875 THR B CA 1
ATOM 1442 C C . THR B 1 71 ? 9.458 -28.050 -44.404 1.00 23.69 875 THR B C 1
ATOM 1443 O O . THR B 1 71 ? 8.815 -27.060 -44.024 1.00 22.84 875 THR B O 1
ATOM 1447 N N . GLN B 1 72 ? 10.739 -27.990 -44.745 1.00 24.84 876 GLN B N 1
ATOM 1448 C CA . GLN B 1 72 ? 11.476 -26.736 -44.647 1.00 25.02 876 GLN B CA 1
ATOM 1449 C C . GLN B 1 72 ? 10.829 -25.647 -45.512 1.00 25.45 876 GLN B C 1
ATOM 1450 O O . GLN B 1 72 ? 10.668 -24.502 -45.073 1.00 24.96 876 GLN B O 1
ATOM 1456 N N . ARG B 1 73 ? 10.434 -26.014 -46.726 1.00 26.00 877 ARG B N 1
ATOM 1457 C CA . ARG B 1 73 ? 9.887 -25.032 -47.649 1.00 25.43 877 ARG B CA 1
ATOM 1458 C C . ARG B 1 73 ? 8.521 -24.520 -47.189 1.00 23.74 877 ARG B C 1
ATOM 1459 O O . ARG B 1 73 ? 8.246 -23.326 -47.250 1.00 23.64 877 ARG B O 1
ATOM 1467 N N . LEU B 1 74 ? 7.669 -25.436 -46.754 1.00 22.65 878 LEU B N 1
ATOM 1468 C CA . LEU B 1 74 ? 6.354 -25.045 -46.266 1.00 22.26 878 LEU B CA 1
ATOM 1469 C C . LEU B 1 74 ? 6.500 -24.142 -45.039 1.00 21.71 878 LEU B C 1
ATOM 1470 O O . LEU B 1 74 ? 5.827 -23.112 -44.946 1.00 21.90 878 LEU B O 1
ATOM 1475 N N . CYS B 1 75 ? 7.417 -24.484 -44.127 1.00 21.28 879 CYS B N 1
ATOM 1476 C CA . CYS B 1 75 ? 7.668 -23.597 -42.953 1.00 22.30 879 CYS B CA 1
ATOM 1477 C C . CYS B 1 75 ? 8.108 -22.195 -43.358 1.00 22.37 879 CYS B C 1
ATOM 1478 O O . CYS B 1 75 ? 7.665 -21.191 -42.785 1.00 22.76 879 CYS B O 1
ATOM 1481 N N . GLN B 1 76 ? 8.983 -22.132 -44.360 1.00 23.89 880 GLN B N 1
ATOM 1482 C CA A GLN B 1 76 ? 9.466 -20.865 -44.880 0.50 24.35 880 GLN B CA 1
ATOM 1483 C CA B GLN B 1 76 ? 9.469 -20.872 -44.894 0.50 24.59 880 GLN B CA 1
ATOM 1484 C C . GLN B 1 76 ? 8.307 -20.083 -45.478 1.00 24.18 880 GLN B C 1
ATOM 1485 O O . GLN B 1 76 ? 8.204 -18.884 -45.280 1.00 23.46 880 GLN B O 1
ATOM 1496 N N . GLU B 1 77 ? 7.446 -20.771 -46.217 1.00 23.40 881 GLU B N 1
ATOM 1497 C CA . GLU B 1 77 ? 6.315 -20.072 -46.838 1.00 23.65 881 GLU B CA 1
ATOM 1498 C C . GLU B 1 77 ? 5.368 -19.528 -45.774 1.00 22.94 881 GLU B C 1
ATOM 1499 O O . GLU B 1 77 ? 4.929 -18.389 -45.851 1.00 23.42 881 GLU B O 1
ATOM 1505 N N . ILE B 1 78 ? 5.092 -20.334 -44.757 1.00 22.08 882 ILE B N 1
ATOM 1506 C CA . ILE B 1 78 ? 4.136 -19.933 -43.730 1.00 22.01 882 ILE B CA 1
ATOM 1507 C C . ILE B 1 78 ? 4.765 -18.829 -42.863 1.00 22.70 882 ILE B C 1
ATOM 1508 O O . ILE B 1 78 ? 4.147 -17.772 -42.641 1.00 23.09 882 ILE B O 1
ATOM 1513 N N . GLU B 1 79 ? 6.006 -19.047 -42.422 1.00 23.88 883 GLU B N 1
ATOM 1514 C CA . GLU B 1 79 ? 6.677 -18.042 -41.571 1.00 25.25 883 GLU B CA 1
ATOM 1515 C C . GLU B 1 79 ? 6.786 -16.699 -42.288 1.00 26.67 883 GLU B C 1
ATOM 1516 O O . GLU B 1 79 ? 6.399 -15.671 -41.728 1.00 26.70 883 GLU B O 1
ATOM 1522 N N . SER B 1 80 ? 7.268 -16.701 -43.533 1.00 27.70 884 SER B N 1
ATOM 1523 C CA . SER B 1 80 ? 7.349 -15.458 -44.337 1.00 28.10 884 SER B CA 1
ATOM 1524 C C . SER B 1 80 ? 6.026 -14.718 -44.431 1.00 28.30 884 SER B C 1
ATOM 1525 O O . SER B 1 80 ? 5.970 -13.471 -44.305 1.00 29.35 884 SER B O 1
ATOM 1528 N N . ALA B 1 81 ? 4.966 -15.465 -44.713 1.00 26.18 885 ALA B N 1
ATOM 1529 C CA . ALA B 1 81 ? 3.638 -14.881 -44.852 1.00 26.15 885 ALA B CA 1
ATOM 1530 C C . ALA B 1 81 ? 3.118 -14.325 -43.520 1.00 25.82 885 ALA B C 1
ATOM 1531 O O . ALA B 1 81 ? 2.579 -13.221 -43.495 1.00 25.78 885 ALA B O 1
ATOM 1533 N N . LEU B 1 82 ? 3.323 -15.048 -42.414 1.00 24.71 886 LEU B N 1
ATOM 1534 C CA . LEU B 1 82 ? 2.934 -14.513 -41.082 1.00 25.09 886 LEU B CA 1
ATOM 1535 C C . LEU B 1 82 ? 3.648 -13.209 -40.769 1.00 26.59 886 LEU B C 1
ATOM 1536 O O . LEU B 1 82 ? 3.037 -12.278 -40.245 1.00 27.60 886 LEU B O 1
ATOM 1541 N N . LYS B 1 83 ? 4.938 -13.151 -41.099 1.00 26.87 887 LYS B N 1
ATOM 1542 C CA . LYS B 1 83 ? 5.707 -11.920 -40.906 1.00 29.00 887 LYS B CA 1
ATOM 1543 C C . LYS B 1 83 ? 5.237 -10.763 -41.795 1.00 29.87 887 LYS B C 1
ATOM 1544 O O . LYS B 1 83 ? 5.577 -9.603 -41.528 1.00 30.99 887 LYS B O 1
ATOM 1550 N N . ARG B 1 84 ? 4.432 -11.055 -42.823 1.00 29.38 888 ARG B N 1
ATOM 1551 C CA . ARG B 1 84 ? 3.780 -10.002 -43.642 1.00 31.29 888 ARG B CA 1
ATOM 1552 C C . ARG B 1 84 ? 2.304 -9.765 -43.246 1.00 31.22 888 ARG B C 1
ATOM 1553 O O . ARG B 1 84 ? 1.538 -9.118 -43.990 1.00 31.05 888 ARG B O 1
ATOM 1561 N N . GLN B 1 85 ? 1.932 -10.292 -42.073 1.00 30.54 889 GLN B N 1
ATOM 1562 C CA . GLN B 1 85 ? 0.571 -10.195 -41.509 1.00 30.97 889 GLN B CA 1
ATOM 1563 C C . GLN B 1 85 ? -0.531 -10.788 -42.385 1.00 31.00 889 GLN B C 1
ATOM 1564 O O . GLN B 1 85 ? -1.686 -10.317 -42.390 1.00 31.38 889 GLN B O 1
ATOM 1570 N N . THR B 1 86 ? -0.174 -11.842 -43.110 1.00 28.91 890 THR B N 1
ATOM 1571 C CA . THR B 1 86 ? -1.153 -12.654 -43.808 1.00 28.89 890 THR B CA 1
ATOM 1572 C C . THR B 1 86 ? -1.957 -13.403 -42.737 1.00 27.42 890 THR B C 1
ATOM 1573 O O . THR B 1 86 ? -1.367 -14.017 -41.866 1.00 26.97 890 THR B O 1
ATOM 1577 N N . PRO B 1 87 ? -3.303 -13.326 -42.785 1.00 28.67 891 PRO B N 1
ATOM 1578 C CA . PRO B 1 87 ? -4.151 -14.042 -41.827 1.00 27.56 891 PRO B CA 1
ATOM 1579 C C . PRO B 1 87 ? -3.811 -15.535 -41.741 1.00 26.24 891 PRO B C 1
ATOM 1580 O O . PRO B 1 87 ? -3.633 -16.177 -42.771 1.00 25.93 891 PRO B O 1
ATOM 1584 N N . VAL B 1 88 ? -3.745 -16.074 -40.522 1.00 25.51 892 VAL B N 1
ATOM 1585 C CA . VAL B 1 88 ? -3.542 -17.504 -40.326 1.00 25.24 892 VAL B CA 1
ATOM 1586 C C . VAL B 1 88 ? -4.594 -18.268 -41.120 1.00 24.95 892 VAL B C 1
ATOM 1587 O O . VAL B 1 88 ? -4.299 -19.291 -41.741 1.00 24.13 892 VAL B O 1
ATOM 1591 N N . GLU B 1 89 ? -5.825 -17.761 -41.136 1.00 25.39 893 GLU B N 1
ATOM 1592 C CA . GLU B 1 89 ? -6.912 -18.502 -41.788 1.00 26.15 893 GLU B CA 1
ATOM 1593 C C . GLU B 1 89 ? -6.676 -18.656 -43.305 1.00 26.19 893 GLU B C 1
ATOM 1594 O O . GLU B 1 89 ? -7.057 -19.658 -43.897 1.00 26.49 893 GLU B O 1
ATOM 1600 N N . ASP B 1 90 ? -6.018 -17.674 -43.911 1.00 26.09 894 ASP B N 1
ATOM 1601 C CA . ASP B 1 90 ? -5.728 -17.705 -45.348 1.00 26.50 894 ASP B CA 1
ATOM 1602 C C . ASP B 1 90 ? -4.553 -18.650 -45.629 1.00 25.40 894 ASP B C 1
ATOM 1603 O O . ASP B 1 90 ? -4.338 -19.040 -46.769 1.00 25.31 894 ASP B O 1
ATOM 1608 N N . LEU B 1 91 ? -3.804 -19.011 -44.590 1.00 23.79 895 LEU B N 1
ATOM 1609 C CA . LEU B 1 91 ? -2.685 -19.964 -44.746 1.00 23.01 895 LEU B CA 1
ATOM 1610 C C . LEU B 1 91 ? -3.140 -21.386 -44.441 1.00 22.78 895 LEU B C 1
ATOM 1611 O O . LEU B 1 91 ? -2.323 -22.320 -44.392 1.00 22.93 895 LEU B O 1
ATOM 1616 N N . GLU B 1 92 ? -4.449 -21.558 -44.265 1.00 22.53 896 GLU B N 1
ATOM 1617 C CA . GLU B 1 92 ? -5.029 -22.896 -44.117 1.00 22.28 896 GLU B CA 1
ATOM 1618 C C . GLU B 1 92 ? -4.466 -23.935 -45.129 1.00 21.98 896 GLU B C 1
ATOM 1619 O O . GLU B 1 92 ? -4.078 -25.038 -44.711 1.00 20.72 896 GLU B O 1
ATOM 1625 N N . PRO B 1 93 ? -4.384 -23.593 -46.443 1.00 22.21 897 PRO B N 1
ATOM 1626 C CA . PRO B 1 93 ? -3.912 -24.646 -47.367 1.00 22.50 897 PRO B CA 1
ATOM 1627 C C . PRO B 1 93 ? -2.476 -25.097 -47.059 1.00 22.01 897 PRO B C 1
ATOM 1628 O O . PRO B 1 93 ? -2.207 -26.290 -47.043 1.00 21.26 897 PRO B O 1
ATOM 1632 N N . GLU B 1 94 ? -1.573 -24.156 -46.820 1.00 21.66 898 GLU B N 1
ATOM 1633 C CA . GLU B 1 94 ? -0.160 -24.495 -46.539 1.00 21.80 898 GLU B CA 1
ATOM 1634 C C . GLU B 1 94 ? 0.003 -25.235 -45.198 1.00 21.50 898 GLU B C 1
ATOM 1635 O O . GLU B 1 94 ? 0.805 -26.177 -45.060 1.00 21.41 898 GLU B O 1
ATOM 1641 N N . ILE B 1 95 ? -0.786 -24.803 -44.210 1.00 21.59 899 ILE B N 1
ATOM 1642 C CA . ILE B 1 95 ? -0.790 -25.466 -42.900 1.00 21.75 899 ILE B CA 1
ATOM 1643 C C . ILE B 1 95 ? -1.266 -26.896 -42.994 1.00 22.25 899 ILE B C 1
ATOM 1644 O O . ILE B 1 95 ? -0.641 -27.786 -42.416 1.00 22.59 899 ILE B O 1
ATOM 1649 N N . LEU B 1 96 ? -2.349 -27.133 -43.736 1.00 23.28 900 LEU B N 1
ATOM 1650 C CA . LEU B 1 96 ? -2.846 -28.491 -43.937 1.00 23.89 900 LEU B CA 1
ATOM 1651 C C . LEU B 1 96 ? -1.823 -29.364 -44.695 1.00 23.90 900 LEU B C 1
ATOM 1652 O O . LEU B 1 96 ? -1.603 -30.526 -44.341 1.00 23.89 900 LEU B O 1
ATOM 1657 N N . GLU B 1 97 ? -1.204 -28.797 -45.732 1.00 23.34 901 GLU B N 1
ATOM 1658 C CA . GLU B 1 97 ? -0.081 -29.477 -46.408 1.00 24.01 901 GLU B CA 1
ATOM 1659 C C . GLU B 1 97 ? 1.052 -29.796 -45.446 1.00 23.47 901 GLU B C 1
ATOM 1660 O O . GLU B 1 97 ? 1.700 -30.834 -45.585 1.00 24.72 901 GLU B O 1
ATOM 1666 N N . LEU B 1 98 ? 1.317 -28.908 -44.490 1.00 23.01 902 LEU B N 1
ATOM 1667 C CA . LEU B 1 98 ? 2.407 -29.147 -43.529 1.00 22.66 902 LEU B CA 1
ATOM 1668 C C . LEU B 1 98 ? 2.070 -30.283 -42.590 1.00 23.54 902 LEU B C 1
ATOM 1669 O O . LEU B 1 98 ? 2.903 -31.169 -42.340 1.00 23.63 902 LEU B O 1
ATOM 1674 N N . LEU B 1 99 ? 0.840 -30.275 -42.071 1.00 23.59 903 LEU B N 1
ATOM 1675 C CA . LEU B 1 99 ? 0.392 -31.370 -41.206 1.00 24.83 903 LEU B CA 1
ATOM 1676 C C . LEU B 1 99 ? 0.454 -32.710 -41.949 1.00 25.69 903 LEU B C 1
ATOM 1677 O O . LEU B 1 99 ? 0.918 -33.714 -41.386 1.00 25.16 903 LEU B O 1
ATOM 1682 N N . ASP B 1 100 ? 0.010 -32.717 -43.216 1.00 25.27 904 ASP B N 1
ATOM 1683 C CA . ASP B 1 100 ? 0.080 -33.889 -44.092 1.00 26.96 904 ASP B CA 1
ATOM 1684 C C . ASP B 1 100 ? 1.551 -34.360 -44.220 1.00 26.40 904 ASP B C 1
ATOM 1685 O O . ASP B 1 100 ? 1.848 -35.548 -44.069 1.00 27.21 904 ASP B O 1
ATOM 1690 N N . GLU B 1 101 ? 2.453 -33.418 -44.474 1.00 24.83 905 GLU B N 1
ATOM 1691 C CA . GLU B 1 101 ? 3.878 -33.728 -44.731 1.00 25.72 905 GLU B CA 1
ATOM 1692 C C . GLU B 1 101 ? 4.543 -34.251 -43.472 1.00 25.84 905 GLU B C 1
ATOM 1693 O O . GLU B 1 101 ? 5.398 -35.131 -43.551 1.00 26.60 905 GLU B O 1
ATOM 1699 N N . LEU B 1 102 ? 4.149 -33.726 -42.311 1.00 25.21 906 LEU B N 1
ATOM 1700 C CA . LEU B 1 102 ? 4.767 -34.164 -41.055 1.00 26.22 906 LEU B CA 1
ATOM 1701 C C . LEU B 1 102 ? 4.427 -35.600 -40.703 1.00 27.72 906 LEU B C 1
ATOM 1702 O O . LEU B 1 102 ? 5.242 -36.281 -40.065 1.00 28.89 906 LEU B O 1
ATOM 1707 N N . THR B 1 103 ? 3.264 -36.095 -41.145 1.00 27.51 907 THR B N 1
ATOM 1708 C CA . THR B 1 103 ? 2.960 -37.522 -40.968 1.00 29.27 907 THR B CA 1
ATOM 1709 C C . THR B 1 103 ? 3.952 -38.366 -41.767 1.00 29.69 907 THR B C 1
ATOM 1710 O O . THR B 1 103 ? 4.470 -39.358 -41.263 1.00 30.00 907 THR B O 1
ATOM 1714 N N . LYS B 1 104 ? 4.211 -37.955 -43.004 1.00 29.18 908 LYS B N 1
ATOM 1715 C CA . LYS B 1 104 ? 5.191 -38.625 -43.861 1.00 29.83 908 LYS B CA 1
ATOM 1716 C C . LYS B 1 104 ? 6.630 -38.520 -43.316 1.00 29.91 908 LYS B C 1
ATOM 1717 O O . LYS B 1 104 ? 7.377 -39.493 -43.345 1.00 30.64 908 LYS B O 1
ATOM 1723 N N . VAL B 1 105 ? 7.016 -37.344 -42.816 1.00 28.40 909 VAL B N 1
ATOM 1724 C CA . VAL B 1 105 ? 8.293 -37.208 -42.093 1.00 28.59 909 VAL B CA 1
ATOM 1725 C C . VAL B 1 105 ? 8.412 -38.207 -40.929 1.00 30.18 909 VAL B C 1
ATOM 1726 O O . VAL B 1 105 ? 9.422 -38.899 -40.827 1.00 30.55 909 VAL B O 1
ATOM 1730 N N . GLU B 1 106 ? 7.385 -38.309 -40.083 1.00 30.65 910 GLU B N 1
ATOM 1731 C CA . GLU B 1 106 ? 7.391 -39.278 -38.951 1.00 33.69 910 GLU B CA 1
ATOM 1732 C C . GLU B 1 106 ? 7.652 -40.704 -39.409 1.00 35.20 910 GLU B C 1
ATOM 1733 O O . GLU B 1 106 ? 8.493 -41.406 -38.830 1.00 36.81 910 GLU B O 1
ATOM 1739 N N . SER B 1 107 ? 6.952 -41.127 -40.465 1.00 34.99 911 SER B N 1
ATOM 1740 C CA . SER B 1 107 ? 7.129 -42.474 -41.024 1.00 36.57 911 SER B CA 1
ATOM 1741 C C . SER B 1 107 ? 8.553 -42.698 -41.544 1.00 36.67 911 SER B C 1
ATOM 1742 O O . SER B 1 107 ? 9.166 -43.743 -41.283 1.00 38.39 911 SER B O 1
ATOM 1745 N N . ALA B 1 108 ? 9.053 -41.717 -42.292 1.00 34.72 912 ALA B N 1
ATOM 1746 C CA . ALA B 1 108 ? 10.390 -41.749 -42.874 1.00 34.89 912 ALA B CA 1
ATOM 1747 C C . ALA B 1 108 ? 11.493 -41.776 -41.814 1.00 34.89 912 ALA B C 1
ATOM 1748 O O . ALA B 1 108 ? 12.458 -42.531 -41.950 1.00 36.38 912 ALA B O 1
ATOM 1750 N N . VAL B 1 109 ? 11.364 -40.931 -40.789 1.00 33.69 913 VAL B N 1
ATOM 1751 C CA . VAL B 1 109 ? 12.349 -40.899 -39.694 1.00 34.41 913 VAL B CA 1
ATOM 1752 C C . VAL B 1 109 ? 12.368 -42.222 -38.927 1.00 36.68 913 VAL B C 1
ATOM 1753 O O . VAL B 1 109 ? 13.434 -42.780 -38.717 1.00 37.47 913 VAL B O 1
ATOM 1757 N N . LYS B 1 110 ? 11.193 -42.723 -38.546 1.00 37.44 914 LYS B N 1
ATOM 1758 C CA . LYS B 1 110 ? 11.081 -44.057 -37.940 1.00 41.21 914 LYS B CA 1
ATOM 1759 C C . LYS B 1 110 ? 11.738 -45.116 -38.804 1.00 43.11 914 LYS B C 1
ATOM 1760 O O . LYS B 1 110 ? 12.353 -46.047 -38.276 1.00 45.41 914 LYS B O 1
ATOM 1766 N N . GLN B 1 111 ? 11.628 -44.984 -40.127 1.00 42.84 915 GLN B N 1
ATOM 1767 C CA . GLN B 1 111 ? 12.259 -45.955 -41.033 1.00 44.97 915 GLN B CA 1
ATOM 1768 C C . GLN B 1 111 ? 13.793 -45.870 -40.983 1.00 46.26 915 GLN B C 1
ATOM 1769 O O . GLN B 1 111 ? 14.474 -46.888 -40.839 1.00 48.14 915 GLN B O 1
ATOM 1771 N N . VAL B 1 112 ? 14.326 -44.653 -41.070 1.00 45.44 916 VAL B N 1
ATOM 1772 C CA . VAL B 1 112 ? 15.774 -44.428 -41.063 1.00 46.97 916 VAL B CA 1
ATOM 1773 C C . VAL B 1 112 ? 16.389 -44.821 -39.719 1.00 49.07 916 VAL B C 1
ATOM 1774 O O . VAL B 1 112 ? 17.489 -45.403 -39.669 1.00 51.05 916 VAL B O 1
ATOM 1778 N N . LEU B 1 113 ? 15.655 -44.540 -38.643 1.00 49.21 917 LEU B N 1
ATOM 1779 C CA . LEU B 1 113 ? 16.099 -44.854 -37.288 1.00 51.74 917 LEU B CA 1
ATOM 1780 C C . LEU B 1 113 ? 16.177 -46.361 -37.029 1.00 54.84 917 LEU B C 1
ATOM 1781 O O . LEU B 1 113 ? 16.899 -46.789 -36.122 1.00 57.42 917 LEU B O 1
ATOM 1786 N N . SER B 1 114 ? 15.450 -47.150 -37.830 1.00 55.57 918 SER B N 1
ATOM 1787 C CA A SER B 1 114 ? 15.504 -48.618 -37.757 0.50 58.28 918 SER B CA 1
ATOM 1788 C CA B SER B 1 114 ? 15.506 -48.617 -37.747 0.50 58.17 918 SER B CA 1
ATOM 1789 C C . SER B 1 114 ? 16.764 -49.175 -38.419 1.00 60.03 918 SER B C 1
ATOM 1790 O O . SER B 1 114 ? 17.167 -50.308 -38.152 1.00 62.20 918 SER B O 1
ATOM 1795 N N . GLN B 1 115 ? 17.371 -48.371 -39.290 1.00 59.17 919 GLN B N 1
ATOM 1796 C CA . GLN B 1 115 ? 18.614 -48.719 -39.980 1.00 61.03 919 GLN B CA 1
ATOM 1797 C C . GLN B 1 115 ? 19.811 -48.074 -39.272 1.00 61.59 919 GLN B C 1
ATOM 1798 O O . GLN B 1 115 ? 20.374 -48.636 -38.327 1.00 63.57 919 GLN B O 1
ATOM 1804 N N . ASP C 1 2 ? 25.341 14.757 -41.623 1.00 74.29 806 ASP C N 1
ATOM 1805 C CA . ASP C 1 2 ? 25.204 13.861 -42.805 1.00 73.16 806 ASP C CA 1
ATOM 1806 C C . ASP C 1 2 ? 23.997 12.937 -42.618 1.00 66.37 806 ASP C C 1
ATOM 1807 O O . ASP C 1 2 ? 24.002 12.084 -41.739 1.00 62.00 806 ASP C O 1
ATOM 1812 N N . LEU C 1 3 ? 22.968 13.112 -43.450 1.00 68.58 807 LEU C N 1
ATOM 1813 C CA . LEU C 1 3 ? 21.731 12.320 -43.348 1.00 66.39 807 LEU C CA 1
ATOM 1814 C C . LEU C 1 3 ? 21.930 10.804 -43.561 1.00 62.74 807 LEU C C 1
ATOM 1815 O O . LEU C 1 3 ? 21.003 10.020 -43.335 1.00 62.33 807 LEU C O 1
ATOM 1817 N N . HIS C 1 4 ? 23.129 10.411 -44.003 1.00 62.26 808 HIS C N 1
ATOM 1818 C CA . HIS C 1 4 ? 23.494 8.998 -44.202 1.00 61.16 808 HIS C CA 1
ATOM 1819 C C . HIS C 1 4 ? 24.058 8.372 -42.931 1.00 59.55 808 HIS C C 1
ATOM 1820 O O . HIS C 1 4 ? 24.125 7.145 -42.809 1.00 60.54 808 HIS C O 1
ATOM 1827 N N . THR C 1 5 ? 24.478 9.222 -41.997 1.00 59.69 809 THR C N 1
ATOM 1828 C CA . THR C 1 5 ? 24.963 8.779 -40.692 1.00 60.59 809 THR C CA 1
ATOM 1829 C C . THR C 1 5 ? 23.829 8.801 -39.673 1.00 58.85 809 THR C C 1
ATOM 1830 O O . THR C 1 5 ? 23.543 7.787 -39.031 1.00 60.57 809 THR C O 1
ATOM 1834 N N . LEU C 1 6 ? 23.183 9.957 -39.539 1.00 57.32 810 LEU C N 1
ATOM 1835 C CA . LEU C 1 6 ? 22.038 10.107 -38.664 1.00 58.46 810 LEU C CA 1
ATOM 1836 C C . LEU C 1 6 ? 21.006 11.025 -39.286 1.00 59.85 810 LEU C C 1
ATOM 1837 O O . LEU C 1 6 ? 21.299 12.156 -39.670 1.00 60.19 810 LEU C O 1
ATOM 1842 N N . ASN C 1 7 ? 19.789 10.513 -39.385 1.00 46.55 811 ASN C N 1
ATOM 1843 C CA . ASN C 1 7 ? 18.695 11.234 -39.996 1.00 46.61 811 ASN C CA 1
ATOM 1844 C C . ASN C 1 7 ? 17.559 11.256 -38.987 1.00 45.48 811 ASN C C 1
ATOM 1845 O O . ASN C 1 7 ? 16.874 10.244 -38.796 1.00 43.93 811 ASN C O 1
ATOM 1850 N N . TRP C 1 8 ? 17.384 12.403 -38.324 1.00 47.34 812 TRP C N 1
ATOM 1851 C CA . TRP C 1 8 ? 16.423 12.526 -37.233 1.00 47.54 812 TRP C CA 1
ATOM 1852 C C . TRP C 1 8 ? 15.008 12.265 -37.715 1.00 47.12 812 TRP C C 1
ATOM 1853 O O . TRP C 1 8 ? 14.218 11.625 -37.015 1.00 46.58 812 TRP C O 1
ATOM 1864 N N . ASP C 1 9 ? 14.690 12.750 -38.914 1.00 48.25 813 ASP C N 1
ATOM 1865 C CA . ASP C 1 9 ? 13.355 12.556 -39.474 1.00 50.15 813 ASP C CA 1
ATOM 1866 C C . ASP C 1 9 ? 13.101 11.099 -39.807 1.00 48.50 813 ASP C C 1
ATOM 1867 O O . ASP C 1 9 ? 11.950 10.655 -39.783 1.00 50.66 813 ASP C O 1
ATOM 1872 N N . LEU C 1 10 ? 14.170 10.359 -40.121 1.00 46.94 814 LEU C N 1
ATOM 1873 C CA . LEU C 1 10 ? 14.077 8.930 -40.384 1.00 46.12 814 LEU C CA 1
ATOM 1874 C C . LEU C 1 10 ? 13.879 8.189 -39.050 1.00 44.95 814 LEU C C 1
ATOM 1875 O O . LEU C 1 10 ? 13.033 7.305 -38.959 1.00 46.04 814 LEU C O 1
ATOM 1880 N N . CYS C 1 11 ? 14.642 8.572 -38.030 1.00 43.75 815 CYS C N 1
ATOM 1881 C CA A CYS C 1 11 ? 14.397 8.069 -36.688 0.50 44.11 815 CYS C CA 1
ATOM 1882 C CA B CYS C 1 11 ? 14.399 8.124 -36.646 0.50 45.13 815 CYS C CA 1
ATOM 1883 C C . CYS C 1 11 ? 12.934 8.288 -36.265 1.00 46.06 815 CYS C C 1
ATOM 1884 O O . CYS C 1 11 ? 12.313 7.376 -35.714 1.00 47.54 815 CYS C O 1
ATOM 1889 N N . LEU C 1 12 ? 12.392 9.474 -36.558 1.00 47.28 816 LEU C N 1
ATOM 1890 C CA . LEU C 1 12 ? 11.015 9.839 -36.196 1.00 50.40 816 LEU C CA 1
ATOM 1891 C C . LEU C 1 12 ? 9.974 8.951 -36.875 1.00 52.95 816 LEU C C 1
ATOM 1892 O O . LEU C 1 12 ? 9.025 8.485 -36.226 1.00 55.92 816 LEU C O 1
ATOM 1897 N N . THR C 1 13 ? 10.162 8.719 -38.174 1.00 53.36 817 THR C N 1
ATOM 1898 C CA . THR C 1 13 ? 9.294 7.835 -38.960 1.00 57.09 817 THR C CA 1
ATOM 1899 C C . THR C 1 13 ? 9.342 6.400 -38.427 1.00 56.89 817 THR C C 1
ATOM 1900 O O . THR C 1 13 ? 8.299 5.755 -38.253 1.00 61.04 817 THR C O 1
ATOM 1904 N N . GLN C 1 14 ? 10.558 5.914 -38.168 1.00 51.75 818 GLN C N 1
ATOM 1905 C CA . GLN C 1 14 ? 10.767 4.587 -37.599 1.00 50.43 818 GLN C CA 1
ATOM 1906 C C . GLN C 1 14 ? 10.091 4.478 -36.233 1.00 51.23 818 GLN C C 1
ATOM 1907 O O . GLN C 1 14 ? 9.567 3.418 -35.884 1.00 52.21 818 GLN C O 1
ATOM 1913 N N . ALA C 1 15 ? 10.087 5.584 -35.485 1.00 51.49 819 ALA C N 1
ATOM 1914 C CA . ALA C 1 15 ? 9.433 5.649 -34.173 1.00 53.01 819 ALA C CA 1
ATOM 1915 C C . ALA C 1 15 ? 7.971 6.125 -34.218 1.00 56.47 819 ALA C C 1
ATOM 1916 O O . ALA C 1 15 ? 7.488 6.748 -33.266 1.00 58.03 819 ALA C O 1
ATOM 1918 N N . ASN C 1 16 ? 7.277 5.824 -35.316 1.00 58.03 820 ASN C N 1
ATOM 1919 C CA . ASN C 1 16 ? 5.855 6.153 -35.483 1.00 61.99 820 ASN C CA 1
ATOM 1920 C C . ASN C 1 16 ? 5.490 7.583 -35.065 1.00 63.53 820 ASN C C 1
ATOM 1921 O O . ASN C 1 16 ? 4.454 7.813 -34.438 1.00 66.74 820 ASN C O 1
ATOM 1923 N N . HIS C 1 17 ? 6.370 8.523 -35.413 1.00 61.62 821 HIS C N 1
ATOM 1924 C CA . HIS C 1 17 ? 6.205 9.958 -35.142 1.00 62.74 821 HIS C CA 1
ATOM 1925 C C . HIS C 1 17 ? 6.064 10.299 -33.645 1.00 63.00 821 HIS C C 1
ATOM 1926 O O . HIS C 1 17 ? 5.562 11.370 -33.280 1.00 65.34 821 HIS C O 1
ATOM 1928 N N . LYS C 1 18 ? 6.514 9.381 -32.791 1.00 60.76 822 LYS C N 1
ATOM 1929 C CA . LYS C 1 18 ? 6.546 9.603 -31.352 1.00 60.75 822 LYS C CA 1
ATOM 1930 C C . LYS C 1 18 ? 7.916 10.160 -30.953 1.00 57.27 822 LYS C C 1
ATOM 1931 O O . LYS C 1 18 ? 8.909 9.421 -30.850 1.00 54.23 822 LYS C O 1
ATOM 1933 N N . SER C 1 19 ? 7.935 11.474 -30.736 1.00 57.86 823 SER C N 1
ATOM 1934 C CA . SER C 1 19 ? 9.144 12.272 -30.507 1.00 55.46 823 SER C CA 1
ATOM 1935 C C . SER C 1 19 ? 9.993 11.847 -29.293 1.00 53.56 823 SER C C 1
ATOM 1936 O O . SER C 1 19 ? 11.180 11.525 -29.445 1.00 50.10 823 SER C O 1
ATOM 1939 N N . ASN C 1 20 ? 9.391 11.858 -28.101 1.00 55.10 824 ASN C N 1
ATOM 1940 C CA . ASN C 1 20 ? 10.087 11.454 -26.871 1.00 54.52 824 ASN C CA 1
ATOM 1941 C C . ASN C 1 20 ? 10.588 10.007 -26.892 1.00 53.73 824 ASN C C 1
ATOM 1942 O O . ASN C 1 20 ? 11.622 9.687 -26.305 1.00 51.92 824 ASN C O 1
ATOM 1947 N N . LEU C 1 21 ? 9.846 9.157 -27.598 1.00 54.91 825 LEU C N 1
ATOM 1948 C CA . LEU C 1 21 ? 10.179 7.755 -27.774 1.00 54.87 825 LEU C CA 1
ATOM 1949 C C . LEU C 1 21 ? 11.459 7.628 -28.608 1.00 51.61 825 LEU C C 1
ATOM 1950 O O . LEU C 1 21 ? 12.432 7.029 -28.155 1.00 50.77 825 LEU C O 1
ATOM 1955 N N . ALA C 1 22 ? 11.462 8.224 -29.803 1.00 50.59 826 ALA C N 1
ATOM 1956 C CA . ALA C 1 22 ? 12.640 8.239 -30.678 1.00 48.22 826 ALA C CA 1
ATOM 1957 C C . ALA C 1 22 ? 13.902 8.762 -29.977 1.00 46.60 826 ALA C C 1
ATOM 1958 O O . ALA C 1 22 ? 14.995 8.254 -30.199 1.00 45.40 826 ALA C O 1
ATOM 1960 N N . LEU C 1 23 ? 13.739 9.778 -29.137 1.00 49.47 827 LEU C N 1
ATOM 1961 C CA . LEU C 1 23 ? 14.842 10.350 -28.365 1.00 45.68 827 LEU C CA 1
ATOM 1962 C C . LEU C 1 23 ? 15.409 9.361 -27.339 1.00 40.34 827 LEU C C 1
ATOM 1963 O O . LEU C 1 23 ? 16.631 9.186 -27.235 1.00 37.17 827 LEU C O 1
ATOM 1968 N N . GLU C 1 24 ? 14.523 8.707 -26.590 1.00 41.75 828 GLU C N 1
ATOM 1969 C CA . GLU C 1 24 ? 14.947 7.670 -25.645 1.00 39.54 828 GLU C CA 1
ATOM 1970 C C . GLU C 1 24 ? 15.630 6.487 -26.343 1.00 39.05 828 GLU C C 1
ATOM 1971 O O . GLU C 1 24 ? 16.556 5.889 -25.793 1.00 38.18 828 GLU C O 1
ATOM 1985 N N . LEU C 1 26 ? 17.482 6.785 -29.007 1.00 36.60 830 LEU C N 1
ATOM 1986 C CA . LEU C 1 26 ? 18.814 7.331 -29.268 1.00 35.03 830 LEU C CA 1
ATOM 1987 C C . LEU C 1 26 ? 19.671 7.348 -28.003 1.00 34.99 830 LEU C C 1
ATOM 1988 O O . LEU C 1 26 ? 20.861 7.032 -28.068 1.00 37.38 830 LEU C O 1
ATOM 1993 N N . LYS C 1 27 ? 19.060 7.683 -26.858 1.00 34.20 831 LYS C N 1
ATOM 1994 C CA . LYS C 1 27 ? 19.723 7.518 -25.554 1.00 35.32 831 LYS C CA 1
ATOM 1995 C C . LYS C 1 27 ? 20.126 6.062 -25.292 1.00 36.17 831 LYS C C 1
ATOM 1996 O O . LYS C 1 27 ? 21.280 5.791 -24.923 1.00 40.84 831 LYS C O 1
ATOM 2015 N N . LEU C 1 29 ? 20.659 3.753 -27.426 1.00 38.69 833 LEU C N 1
ATOM 2016 C CA . LEU C 1 29 ? 21.728 3.362 -28.349 1.00 36.57 833 LEU C CA 1
ATOM 2017 C C . LEU C 1 29 ? 23.089 3.919 -27.917 1.00 37.16 833 LEU C C 1
ATOM 2018 O O . LEU C 1 29 ? 24.061 3.166 -27.767 1.00 36.73 833 LEU C O 1
ATOM 2023 N N . LEU C 1 30 ? 23.150 5.234 -27.705 1.00 37.75 834 LEU C N 1
ATOM 2024 C CA . LEU C 1 30 ? 24.393 5.894 -27.283 1.00 40.00 834 LEU C CA 1
ATOM 2025 C C . LEU C 1 30 ? 24.989 5.272 -26.016 1.00 42.18 834 LEU C C 1
ATOM 2026 O O . LEU C 1 30 ? 26.210 5.092 -25.924 1.00 42.91 834 LEU C O 1
ATOM 2031 N N . ASP C 1 31 ? 24.126 4.945 -25.055 1.00 43.11 835 ASP C N 1
ATOM 2032 C CA . ASP C 1 31 ? 24.562 4.346 -23.786 1.00 46.34 835 ASP C CA 1
ATOM 2033 C C . ASP C 1 31 ? 25.132 2.944 -23.991 1.00 45.69 835 ASP C C 1
ATOM 2034 O O . ASP C 1 31 ? 26.041 2.533 -23.268 1.00 47.92 835 ASP C O 1
ATOM 2039 N N . SER C 1 32 ? 24.591 2.230 -24.979 1.00 43.19 836 SER C N 1
ATOM 2040 C CA . SER C 1 32 ? 24.997 0.864 -25.302 1.00 43.28 836 SER C CA 1
ATOM 2041 C C . SER C 1 32 ? 26.237 0.807 -26.199 1.00 44.07 836 SER C C 1
ATOM 2042 O O . SER C 1 32 ? 26.912 -0.226 -26.276 1.00 43.92 836 SER C O 1
ATOM 2045 N N . LEU C 1 33 ? 26.526 1.912 -26.883 1.00 28.20 837 LEU C N 1
ATOM 2046 C CA . LEU C 1 33 ? 27.547 1.893 -27.942 1.00 28.29 837 LEU C CA 1
ATOM 2047 C C . LEU C 1 33 ? 28.963 1.540 -27.448 1.00 29.28 837 LEU C C 1
ATOM 2048 O O . LEU C 1 33 ? 29.606 0.676 -28.043 1.00 29.26 837 LEU C O 1
ATOM 2053 N N . PRO C 1 34 ? 29.448 2.173 -26.358 1.00 32.30 838 PRO C N 1
ATOM 2054 C CA . PRO C 1 34 ? 30.822 1.809 -25.925 1.00 33.30 838 PRO C CA 1
ATOM 2055 C C . PRO C 1 34 ? 31.014 0.316 -25.570 1.00 33.53 838 PRO C C 1
ATOM 2056 O O . PRO C 1 34 ? 32.030 -0.274 -25.956 1.00 32.85 838 PRO C O 1
ATOM 2060 N N . GLU C 1 35 ? 30.046 -0.297 -24.881 1.00 34.18 839 GLU C N 1
ATOM 2061 C CA . GLU C 1 35 ? 30.126 -1.744 -24.562 1.00 35.07 839 GLU C CA 1
ATOM 2062 C C . GLU C 1 35 ? 30.019 -2.633 -25.817 1.00 32.40 839 GLU C C 1
ATOM 2063 O O . GLU C 1 35 ? 30.662 -3.680 -25.903 1.00 32.68 839 GLU C O 1
ATOM 2065 N N . THR C 1 36 ? 29.169 -2.232 -26.758 1.00 30.54 840 THR C N 1
ATOM 2066 C CA . THR C 1 36 ? 29.034 -2.945 -28.027 1.00 28.96 840 THR C CA 1
ATOM 2067 C C . THR C 1 36 ? 30.344 -2.862 -28.815 1.00 28.04 840 THR C C 1
ATOM 2068 O O . THR C 1 36 ? 30.807 -3.848 -29.363 1.00 27.73 840 THR C O 1
ATOM 2072 N N . VAL C 1 37 ? 30.930 -1.674 -28.871 1.00 27.11 841 VAL C N 1
ATOM 2073 C CA . VAL C 1 37 ? 32.211 -1.492 -29.556 1.00 27.39 841 VAL C CA 1
ATOM 2074 C C . VAL C 1 37 ? 33.285 -2.423 -28.954 1.00 28.14 841 VAL C C 1
ATOM 2075 O O . VAL C 1 37 ? 34.019 -3.085 -29.684 1.00 27.34 841 VAL C O 1
ATOM 2079 N N . GLU C 1 38 ? 33.333 -2.534 -27.631 1.00 30.21 842 GLU C N 1
ATOM 2080 C CA . GLU C 1 38 ? 34.321 -3.413 -26.993 1.00 32.92 842 GLU C CA 1
ATOM 2081 C C . GLU C 1 38 ? 34.055 -4.880 -27.316 1.00 33.10 842 GLU C C 1
ATOM 2082 O O . GLU C 1 38 ? 34.992 -5.649 -27.515 1.00 33.63 842 GLU C O 1
ATOM 2088 N N . LYS C 1 39 ? 32.782 -5.274 -27.324 1.00 31.84 843 LYS C N 1
ATOM 2089 C CA . LYS C 1 39 ? 32.421 -6.655 -27.652 1.00 31.21 843 LYS C CA 1
ATOM 2090 C C . LYS C 1 39 ? 32.831 -7.009 -29.074 1.00 28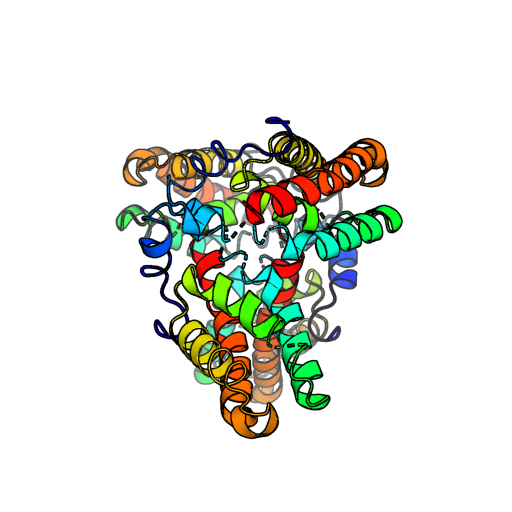.64 843 LYS C C 1
ATOM 2091 O O . LYS C 1 39 ? 33.326 -8.102 -29.311 1.00 29.46 843 LYS C O 1
ATOM 2097 N N . ILE C 1 40 ? 32.618 -6.082 -30.008 1.00 27.12 844 ILE C N 1
ATOM 2098 C CA . ILE C 1 40 ? 33.010 -6.289 -31.411 1.00 25.96 844 ILE C CA 1
ATOM 2099 C C . ILE C 1 40 ? 34.534 -6.424 -31.496 1.00 26.72 844 ILE C C 1
ATOM 2100 O O . ILE C 1 40 ? 35.056 -7.351 -32.111 1.00 26.44 844 ILE C O 1
ATOM 2105 N N . GLN C 1 41 ? 35.244 -5.514 -30.842 1.00 28.30 845 GLN C N 1
ATOM 2106 C CA . GLN C 1 41 ? 36.696 -5.542 -30.909 1.00 30.95 845 GLN C CA 1
ATOM 2107 C C . GLN C 1 41 ? 37.295 -6.815 -30.317 1.00 31.20 845 GLN C C 1
ATOM 2108 O O . GLN C 1 41 ? 38.235 -7.392 -30.893 1.00 31.56 845 GLN C O 1
ATOM 2114 N N . THR C 1 42 ? 36.713 -7.288 -29.215 1.00 30.83 846 THR C N 1
ATOM 2115 C CA . THR C 1 42 ? 37.180 -8.510 -28.569 1.00 32.64 846 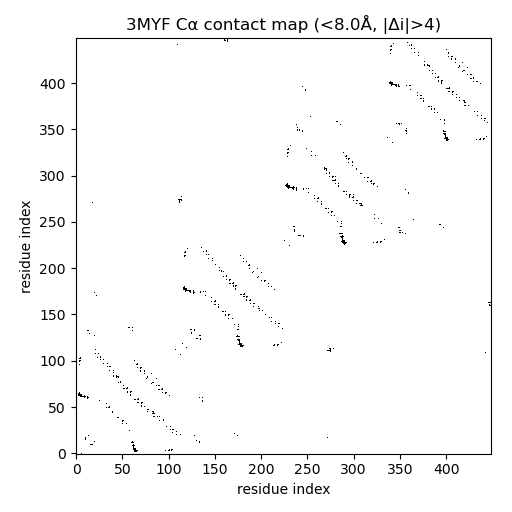THR C CA 1
ATOM 2116 C C . THR C 1 42 ? 36.913 -9.746 -29.430 1.00 31.83 846 THR C C 1
ATOM 2117 O O . THR C 1 42 ? 37.830 -10.531 -29.681 1.00 32.41 846 THR C O 1
ATOM 2121 N N . ALA C 1 43 ? 35.678 -9.879 -29.921 1.00 29.60 847 ALA C N 1
ATOM 2122 C CA . ALA C 1 43 ? 35.302 -10.988 -30.802 1.00 29.69 847 ALA C CA 1
ATOM 2123 C C . ALA C 1 43 ? 36.142 -11.048 -32.084 1.00 29.72 847 ALA C C 1
ATOM 2124 O O . ALA C 1 43 ? 36.486 -12.130 -32.554 1.00 30.89 847 ALA C O 1
ATOM 2126 N N . LEU C 1 44 ? 36.473 -9.883 -32.623 1.00 28.51 848 LEU C N 1
ATOM 2127 C CA . LEU C 1 44 ? 37.228 -9.799 -33.854 1.00 29.72 848 LEU C CA 1
ATOM 2128 C C . LEU C 1 44 ? 38.637 -10.316 -33.593 1.00 31.83 848 LEU C C 1
ATOM 2129 O O . LEU C 1 44 ? 39.159 -11.146 -34.345 1.00 33.38 848 LEU C O 1
ATOM 2134 N N . GLY C 1 45 ? 39.236 -9.843 -32.503 1.00 42.33 849 GLY C N 1
ATOM 2135 C CA . GLY C 1 45 ? 40.542 -10.326 -32.089 1.00 41.00 849 GLY C CA 1
ATOM 2136 C C . GLY C 1 45 ? 40.546 -11.808 -31.773 1.00 41.27 849 GLY C C 1
ATOM 2137 O O . GLY C 1 45 ? 41.539 -12.491 -32.026 1.00 43.03 849 GLY C O 1
ATOM 2138 N N . GLN C 1 46 ? 39.433 -12.319 -31.241 1.00 40.70 850 GLN C N 1
ATOM 2139 C CA . GLN C 1 46 ? 39.338 -13.750 -30.890 1.00 42.89 850 GLN C CA 1
ATOM 2140 C C . GLN C 1 46 ? 38.813 -14.661 -31.996 1.00 43.47 850 GLN C C 1
ATOM 2141 O O . GLN C 1 46 ? 38.750 -15.883 -31.808 1.00 47.06 850 GLN C O 1
ATOM 2147 N N . ASN C 1 47 ? 38.453 -14.083 -33.144 1.00 41.86 851 ASN C N 1
ATOM 2148 C CA . ASN C 1 47 ? 37.799 -14.838 -34.216 1.00 44.14 851 ASN C CA 1
ATOM 2149 C C . ASN C 1 47 ? 36.541 -15.554 -33.708 1.00 43.32 851 ASN C C 1
ATOM 2150 O O . ASN C 1 47 ? 36.288 -16.698 -34.055 1.00 47.31 851 ASN C O 1
ATOM 2155 N N . ASP C 1 48 ? 35.759 -14.870 -32.875 1.00 40.01 852 ASP C N 1
ATOM 2156 C CA . ASP C 1 48 ? 34.632 -15.500 -32.182 1.00 40.12 852 ASP C CA 1
ATOM 2157 C C . ASP C 1 48 ? 33.349 -15.358 -33.006 1.00 38.27 852 ASP C C 1
ATOM 2158 O O . ASP C 1 48 ? 32.684 -14.326 -32.945 1.00 36.96 852 ASP C O 1
ATOM 2163 N N . GLN C 1 49 ? 33.007 -16.404 -33.757 1.00 40.05 853 GLN C N 1
ATOM 2164 C CA . GLN C 1 49 ? 31.847 -16.373 -34.651 1.00 39.36 853 GLN C CA 1
ATOM 2165 C C . GLN C 1 49 ? 30.549 -16.077 -33.909 1.00 37.58 853 GLN C C 1
ATOM 2166 O O . GLN C 1 49 ? 29.806 -15.180 -34.300 1.00 36.28 853 GLN C O 1
ATOM 2172 N N . ALA C 1 50 ? 30.291 -16.838 -32.842 1.00 38.79 854 ALA C N 1
ATOM 2173 C CA . ALA C 1 50 ? 29.000 -16.802 -32.151 1.00 39.84 854 ALA C CA 1
ATOM 2174 C C . ALA C 1 50 ? 28.757 -15.461 -31.470 1.00 40.14 854 ALA C C 1
ATOM 2175 O O . ALA C 1 50 ? 27.672 -14.895 -31.575 1.00 40.62 854 ALA C O 1
ATOM 2177 N N . THR C 1 51 ? 29.780 -14.962 -30.778 1.00 29.33 855 THR C N 1
ATOM 2178 C CA . THR C 1 51 ? 29.692 -13.676 -30.077 1.00 29.66 855 THR C CA 1
ATOM 2179 C C . THR C 1 51 ? 29.612 -12.513 -31.064 1.00 27.02 855 THR C C 1
ATOM 2180 O O . THR C 1 51 ? 28.901 -11.523 -30.824 1.00 27.00 855 THR C O 1
ATOM 2192 N N . LEU C 1 53 ? 28.253 -12.733 -33.997 1.00 25.09 857 LEU C N 1
ATOM 2193 C CA . LEU C 1 53 ? 26.910 -12.786 -34.565 1.00 24.99 857 LEU C CA 1
ATOM 2194 C C . LEU C 1 53 ? 25.887 -12.202 -33.584 1.00 24.96 857 LEU C C 1
ATOM 2195 O O . LEU C 1 53 ? 25.057 -11.372 -33.976 1.00 24.86 857 LEU C O 1
ATOM 2200 N N . SER C 1 54 ? 25.978 -12.611 -32.317 1.00 26.13 858 SER C N 1
ATOM 2201 C CA . SER C 1 54 ? 25.025 -12.152 -31.324 1.00 27.76 858 SER C CA 1
ATOM 2202 C C . SER C 1 54 ? 25.108 -10.630 -31.167 1.00 26.38 858 SER C C 1
ATOM 2203 O O . SER C 1 54 ? 24.091 -9.964 -31.066 1.00 26.91 858 SER C O 1
ATOM 2206 N N . THR C 1 55 ? 26.329 -10.099 -31.147 1.00 25.86 859 THR C N 1
ATOM 2207 C CA . THR C 1 55 ? 26.548 -8.662 -30.921 1.00 24.94 859 THR C CA 1
ATOM 2208 C C . THR C 1 55 ? 26.075 -7.793 -32.103 1.00 24.05 859 THR C C 1
ATOM 2209 O O . THR C 1 55 ? 25.442 -6.742 -31.909 1.00 24.39 859 THR C O 1
ATOM 2213 N N . ILE C 1 56 ? 26.405 -8.223 -33.318 1.00 22.86 860 ILE C N 1
ATOM 2214 C CA . ILE C 1 56 ? 25.967 -7.546 -34.543 1.00 23.25 860 ILE C CA 1
ATOM 2215 C C . ILE C 1 56 ? 24.432 -7.620 -34.631 1.00 23.02 860 ILE C C 1
ATOM 2216 O O . ILE C 1 56 ? 23.792 -6.655 -35.024 1.00 23.15 860 ILE C O 1
ATOM 2221 N N . HIS C 1 57 ? 23.870 -8.779 -34.287 1.00 21.23 861 HIS C N 1
ATOM 2222 C CA . HIS C 1 57 ? 22.418 -8.957 -34.331 1.00 21.81 861 HIS C CA 1
ATOM 2223 C C . HIS C 1 57 ? 21.721 -7.890 -33.480 1.00 22.11 861 HIS C C 1
ATOM 2224 O O . HIS C 1 57 ? 20.795 -7.243 -33.951 1.00 22.40 861 HIS C O 1
ATOM 2231 N N . LYS C 1 58 ? 22.156 -7.747 -32.233 1.00 22.72 862 LYS C N 1
ATOM 2232 C CA . LYS C 1 58 ? 21.560 -6.757 -31.321 1.00 24.59 862 LYS C CA 1
ATOM 2233 C C . LYS C 1 58 ? 21.690 -5.331 -31.848 1.00 23.27 862 LYS C C 1
ATOM 2234 O O . LYS C 1 58 ? 20.723 -4.578 -31.809 1.00 24.08 862 LYS C O 1
ATOM 2240 N N . LEU C 1 59 ? 22.871 -4.977 -32.350 1.00 23.32 863 LEU C N 1
ATOM 2241 C CA . LEU C 1 59 ? 23.122 -3.636 -32.901 1.00 23.03 863 LEU C CA 1
ATOM 2242 C C . LEU C 1 59 ? 22.297 -3.418 -34.172 1.00 22.68 863 LEU C C 1
ATOM 2243 O O . LEU C 1 59 ? 21.786 -2.323 -34.399 1.00 22.05 863 LEU C O 1
ATOM 2248 N N . HIS C 1 60 ? 22.157 -4.470 -34.986 1.00 20.99 864 HIS C N 1
ATOM 2249 C CA . HIS C 1 60 ? 21.322 -4.381 -36.198 1.00 22.28 864 HIS C CA 1
ATOM 2250 C C . HIS C 1 60 ? 19.881 -3.995 -35.801 1.00 22.94 864 HIS C C 1
ATOM 2251 O O . HIS C 1 60 ? 19.303 -3.029 -36.358 1.00 24.51 864 HIS C O 1
ATOM 2258 N N . GLY C 1 61 ? 19.330 -4.730 -34.824 1.00 22.99 865 GLY C N 1
ATOM 2259 C CA . GLY C 1 61 ? 17.977 -4.485 -34.309 1.00 25.96 865 GLY C CA 1
ATOM 2260 C C . GLY C 1 61 ? 17.795 -3.027 -33.904 1.00 26.88 865 GLY C C 1
ATOM 2261 O O . GLY C 1 61 ? 16.833 -2.376 -34.318 1.00 29.30 865 GLY C O 1
ATOM 2262 N N . ALA C 1 62 ? 18.733 -2.517 -33.106 1.00 28.69 866 ALA C N 1
ATOM 2263 C CA . ALA C 1 62 ? 18.678 -1.135 -32.646 1.00 29.04 866 ALA C CA 1
ATOM 2264 C C . ALA C 1 62 ? 18.733 -0.151 -33.819 1.00 29.19 866 ALA C C 1
ATOM 2265 O O . ALA C 1 62 ? 17.942 0.798 -33.884 1.00 29.90 866 ALA C O 1
ATOM 2267 N N . SER C 1 63 ? 19.676 -0.387 -34.727 1.00 29.27 867 SER C N 1
ATOM 2268 C CA . SER C 1 63 ? 19.908 0.485 -35.895 1.00 29.37 867 SER C CA 1
ATOM 2269 C C . SER C 1 63 ? 18.654 0.690 -36.762 1.00 29.57 867 SER C C 1
ATOM 2270 O O . SER C 1 63 ? 18.476 1.759 -37.365 1.00 29.99 867 SER C O 1
ATOM 2273 N N . CYS C 1 64 ? 17.773 -0.315 -36.808 1.00 29.15 868 CYS C N 1
ATOM 2274 C CA . CYS C 1 64 ? 16.517 -0.185 -37.546 1.00 30.45 868 CYS C CA 1
ATOM 2275 C C . CYS C 1 64 ? 15.545 0.850 -36.997 1.00 31.16 868 CYS C C 1
ATOM 2276 O O . CYS C 1 64 ? 14.550 1.144 -37.656 1.00 33.16 868 CYS C O 1
ATOM 2279 N N . TYR C 1 65 ? 15.810 1.374 -35.802 1.00 30.49 869 TYR C N 1
ATOM 2280 C CA . TYR C 1 65 ? 14.932 2.379 -35.186 1.00 33.16 869 TYR C CA 1
ATOM 2281 C C . TYR C 1 65 ? 15.655 3.665 -34.785 1.00 33.71 869 TYR C C 1
ATOM 2282 O O . TYR C 1 65 ? 15.054 4.555 -34.203 1.00 35.55 869 TYR C O 1
ATOM 2291 N N . CYS C 1 66 ? 16.935 3.761 -35.126 1.00 33.07 870 CYS C N 1
ATOM 2292 C CA . CYS C 1 66 ? 17.727 4.931 -34.740 1.00 34.96 870 CYS C CA 1
ATOM 2293 C C . CYS C 1 66 ? 18.104 5.809 -35.935 1.00 35.63 870 CYS C C 1
ATOM 2294 O O . CYS C 1 66 ? 18.931 6.714 -35.807 1.00 38.38 870 CYS C O 1
ATOM 2297 N N . GLY C 1 67 ? 17.482 5.563 -37.082 1.00 34.73 871 GLY C N 1
ATOM 2298 C CA . GLY C 1 67 ? 17.720 6.409 -38.274 1.00 35.79 871 GLY C CA 1
ATOM 2299 C C . GLY C 1 67 ? 19.199 6.612 -38.580 1.00 35.64 871 GLY C C 1
ATOM 2300 O O . GLY C 1 67 ? 19.672 7.748 -38.727 1.00 37.77 871 GLY C O 1
ATOM 2301 N N . VAL C 1 68 ? 19.921 5.501 -38.669 1.00 34.18 872 VAL C N 1
ATOM 2302 C CA . VAL C 1 68 ? 21.373 5.471 -38.901 1.00 35.12 872 VAL C CA 1
ATOM 2303 C C . VAL C 1 68 ? 21.688 4.636 -40.156 1.00 35.39 872 VAL C C 1
ATOM 2304 O O . VAL C 1 68 ? 22.096 3.453 -40.062 1.00 34.19 872 VAL C O 1
ATOM 2308 N N . PRO C 1 69 ? 21.500 5.236 -41.348 1.00 34.87 873 PRO C N 1
ATOM 2309 C CA . PRO C 1 69 ? 21.489 4.428 -42.576 1.00 34.37 873 PRO C CA 1
ATOM 2310 C C . PRO C 1 69 ? 22.744 3.584 -42.830 1.00 32.63 873 PRO C C 1
ATOM 2311 O O . PRO C 1 69 ? 22.626 2.388 -43.149 1.00 31.53 873 PRO C O 1
ATOM 2315 N N . THR C 1 70 ? 23.928 4.182 -42.683 1.00 32.82 874 THR C N 1
ATOM 2316 C CA . THR C 1 70 ? 25.167 3.452 -42.994 1.00 32.17 874 THR C CA 1
ATOM 2317 C C . THR C 1 70 ? 25.410 2.307 -41.995 1.00 30.58 874 THR C C 1
ATOM 2318 O O . THR C 1 70 ? 25.736 1.152 -42.389 1.00 28.19 874 THR C O 1
ATOM 2322 N N . THR C 1 71 ? 25.239 2.615 -40.709 1.00 29.67 875 THR C N 1
ATOM 2323 C CA . THR C 1 71 ? 25.293 1.577 -39.669 1.00 29.51 875 THR C CA 1
ATOM 2324 C C . THR C 1 71 ? 24.317 0.440 -39.995 1.00 28.25 875 THR C C 1
ATOM 2325 O O . THR C 1 71 ? 24.683 -0.729 -39.895 1.00 28.54 875 THR C O 1
ATOM 2329 N N . GLN C 1 72 ? 23.081 0.779 -40.359 1.00 28.30 876 GLN C N 1
ATOM 2330 C CA . GLN C 1 72 ? 22.059 -0.257 -40.578 1.00 27.98 876 GLN C CA 1
ATOM 2331 C C . GLN C 1 72 ? 22.484 -1.179 -41.739 1.00 26.71 876 GLN C C 1
ATOM 2332 O O . GLN C 1 72 ? 22.323 -2.405 -41.669 1.00 26.71 876 GLN C O 1
ATOM 2338 N N . ARG C 1 73 ? 23.026 -0.578 -42.795 1.00 26.93 877 ARG C N 1
ATOM 2339 C CA . ARG C 1 73 ? 23.471 -1.338 -43.980 1.00 26.58 877 ARG C CA 1
ATOM 2340 C C . ARG C 1 73 ? 24.673 -2.212 -43.665 1.00 26.05 877 ARG C C 1
ATOM 2341 O O . ARG C 1 73 ? 24.708 -3.395 -44.038 1.00 25.23 877 ARG C O 1
ATOM 2349 N N . LEU C 1 74 ? 25.653 -1.646 -42.964 1.00 26.01 878 LEU C N 1
ATOM 2350 C CA . LEU C 1 74 ? 26.824 -2.435 -42.552 1.00 25.71 878 LEU C CA 1
ATOM 2351 C C . LEU C 1 74 ? 26.425 -3.631 -41.682 1.00 24.35 878 LEU C C 1
ATOM 2352 O O . LEU C 1 74 ? 26.916 -4.748 -41.897 1.00 24.76 878 LEU C O 1
ATOM 2357 N N . CYS C 1 75 ? 25.503 -3.412 -40.736 1.00 24.95 879 CYS C N 1
ATOM 2358 C CA . CYS C 1 75 ? 25.022 -4.513 -39.890 1.00 23.77 879 CYS C CA 1
ATOM 2359 C C . CYS C 1 75 ? 24.237 -5.527 -40.708 1.00 23.12 879 CYS C C 1
ATOM 2360 O O . CYS C 1 75 ? 24.379 -6.719 -40.469 1.00 23.19 879 CYS C O 1
ATOM 2363 N N . GLN C 1 76 ? 23.436 -5.066 -41.679 1.00 23.47 880 GLN C N 1
ATOM 2364 C CA . GLN C 1 76 ? 22.645 -6.003 -42.496 1.00 23.60 880 GLN C CA 1
ATOM 2365 C C . GLN C 1 76 ? 23.601 -6.984 -43.208 1.00 22.40 880 GLN C C 1
ATOM 2366 O O . GLN C 1 76 ? 23.363 -8.206 -43.237 1.00 21.29 880 GLN C O 1
ATOM 2372 N N . GLU C 1 77 ? 24.689 -6.430 -43.754 1.00 21.86 881 GLU C N 1
ATOM 2373 C CA . GLU C 1 77 ? 25.673 -7.198 -44.519 1.00 21.91 881 GLU C CA 1
ATOM 2374 C C . GLU C 1 77 ? 26.491 -8.135 -43.644 1.00 21.45 881 GLU C C 1
ATOM 2375 O O . GLU C 1 77 ? 26.715 -9.293 -44.005 1.00 20.18 881 GLU C O 1
ATOM 2381 N N . ILE C 1 78 ? 26.933 -7.632 -42.496 1.00 21.90 882 ILE C N 1
ATOM 2382 C CA . ILE C 1 78 ? 27.759 -8.426 -41.604 1.00 22.55 882 ILE C CA 1
ATOM 2383 C C . ILE C 1 78 ? 26.921 -9.552 -41.007 1.00 22.14 882 ILE C C 1
ATOM 2384 O O . ILE C 1 78 ? 27.362 -10.699 -40.969 1.00 22.93 882 ILE C O 1
ATOM 2389 N N . GLU C 1 79 ? 25.718 -9.221 -40.553 1.00 21.23 883 GLU C N 1
ATOM 2390 C CA . GLU C 1 79 ? 24.859 -10.248 -39.959 1.00 22.53 883 GLU C CA 1
ATOM 2391 C C . GLU C 1 79 ? 24.503 -11.326 -40.990 1.00 23.35 883 GLU C C 1
ATOM 2392 O O . GLU C 1 79 ? 24.602 -12.538 -40.706 1.00 23.70 883 GLU C O 1
ATOM 2398 N N . SER C 1 80 ? 24.073 -10.901 -42.182 1.00 23.32 884 SER C N 1
ATOM 2399 C CA . SER C 1 80 ? 23.726 -11.878 -43.223 1.00 24.30 884 SER C CA 1
ATOM 2400 C C . SER C 1 80 ? 24.919 -12.825 -43.506 1.00 22.94 884 SER C C 1
ATOM 2401 O O . SER C 1 80 ? 24.737 -14.050 -43.643 1.00 24.01 884 SER C O 1
ATOM 2404 N N . ALA C 1 81 ? 26.122 -12.260 -43.589 1.00 22.31 885 ALA C N 1
ATOM 2405 C CA . ALA C 1 81 ? 27.341 -13.059 -43.828 1.00 22.16 885 ALA C CA 1
ATOM 2406 C C . ALA C 1 81 ? 27.579 -14.087 -42.722 1.00 22.53 885 ALA C C 1
ATOM 2407 O O . ALA C 1 81 ? 27.799 -15.281 -42.998 1.00 22.73 885 ALA C O 1
ATOM 2409 N N . LEU C 1 82 ? 27.519 -13.627 -41.470 1.00 21.71 886 LEU C N 1
ATOM 2410 C CA . LEU C 1 82 ? 27.770 -14.503 -40.323 1.00 22.67 886 LEU C CA 1
ATOM 2411 C C . LEU C 1 82 ? 26.733 -15.626 -40.224 1.00 24.47 886 LEU C C 1
ATOM 2412 O O . LEU C 1 82 ? 27.059 -16.739 -39.805 1.00 26.15 886 LEU C O 1
ATOM 2417 N N . LYS C 1 83 ? 25.492 -15.336 -40.608 1.00 24.13 887 LYS C N 1
ATOM 2418 C CA . LYS C 1 83 ? 24.457 -16.374 -40.605 1.00 27.56 887 LYS C CA 1
ATOM 2419 C C . LYS C 1 83 ? 24.734 -17.479 -41.628 1.00 28.77 887 LYS C C 1
ATOM 2420 O O . LYS C 1 83 ? 24.186 -18.575 -41.528 1.00 31.85 887 LYS C O 1
ATOM 2426 N N . ARG C 1 84 ? 25.582 -17.193 -42.610 1.00 27.62 888 ARG C N 1
ATOM 2427 C CA . ARG C 1 84 ? 25.981 -18.220 -43.585 1.00 29.71 888 ARG C CA 1
ATOM 2428 C C . ARG C 1 84 ? 27.390 -18.775 -43.299 1.00 30.45 888 ARG C C 1
ATOM 2429 O O . ARG C 1 84 ? 27.980 -19.489 -44.134 1.00 32.30 888 ARG C O 1
ATOM 2437 N N . GLN C 1 85 ? 27.882 -18.472 -42.092 1.00 29.20 889 GLN C N 1
ATOM 2438 C CA . GLN C 1 85 ? 29.169 -18.942 -41.547 1.00 30.81 889 GLN C CA 1
ATOM 2439 C C . GLN C 1 85 ? 30.396 -18.404 -42.272 1.00 29.83 889 GLN C C 1
ATOM 2440 O O . GLN C 1 85 ? 31.438 -19.052 -42.328 1.00 30.46 889 GLN C O 1
ATOM 2446 N N . THR C 1 86 ? 30.273 -17.193 -42.807 1.00 25.32 890 THR C N 1
ATOM 2447 C CA . THR C 1 86 ? 31.448 -16.501 -43.302 1.00 25.51 890 THR C CA 1
ATOM 2448 C C . THR C 1 86 ? 32.354 -16.267 -42.098 1.00 26.07 890 THR C C 1
ATOM 2449 O O . THR C 1 86 ? 31.875 -15.793 -41.053 1.00 25.97 890 THR C O 1
ATOM 2453 N N . PRO C 1 87 ? 33.648 -16.623 -42.220 1.00 27.01 891 PRO C N 1
ATOM 2454 C CA . PRO C 1 87 ? 34.571 -16.428 -41.099 1.00 28.54 891 PRO C CA 1
ATOM 2455 C C . PRO C 1 87 ? 34.712 -14.945 -40.709 1.00 28.15 891 PRO C C 1
ATOM 2456 O O . PRO C 1 87 ? 34.724 -14.061 -41.582 1.00 26.77 891 PRO C O 1
ATOM 2460 N N . VAL C 1 88 ? 34.768 -14.690 -39.400 1.00 29.39 892 VAL C N 1
ATOM 2461 C CA . VAL C 1 88 ? 34.968 -13.343 -38.852 1.00 30.17 892 VAL C CA 1
ATOM 2462 C C . VAL C 1 88 ? 36.195 -12.645 -39.463 1.00 30.73 892 VAL C C 1
ATOM 2463 O O . VAL C 1 88 ? 36.131 -11.463 -39.813 1.00 29.78 892 VAL C O 1
ATOM 2467 N N . GLU C 1 89 ? 37.303 -13.379 -39.573 1.00 31.42 893 GLU C N 1
ATOM 2468 C CA . GLU C 1 89 ? 38.520 -12.866 -40.209 1.00 32.73 893 GLU C CA 1
ATOM 2469 C C . GLU C 1 89 ? 38.258 -12.339 -41.625 1.00 30.84 893 GLU C C 1
ATOM 2470 O O . GLU C 1 89 ? 38.783 -11.290 -41.996 1.00 30.89 893 GLU C O 1
ATOM 2472 N N . ASP C 1 90 ? 37.435 -13.047 -42.404 1.00 29.86 894 ASP C N 1
ATOM 2473 C CA . ASP C 1 90 ? 37.058 -12.586 -43.758 1.00 29.42 894 ASP C CA 1
ATOM 2474 C C . ASP C 1 90 ? 36.226 -11.304 -43.769 1.00 28.69 894 ASP C C 1
ATOM 2475 O O . ASP C 1 90 ? 36.133 -10.651 -44.807 1.00 29.05 894 ASP C O 1
ATOM 2480 N N . LEU C 1 91 ? 35.630 -10.961 -42.625 1.00 27.22 895 LEU C N 1
ATOM 2481 C CA . LEU C 1 91 ? 34.782 -9.780 -42.505 1.00 27.18 895 LEU C CA 1
ATOM 2482 C C . LEU C 1 91 ? 35.462 -8.569 -41.850 1.00 28.56 895 LEU C C 1
ATOM 2483 O O . LEU C 1 91 ? 34.830 -7.530 -41.661 1.00 29.14 895 LEU C O 1
ATOM 2488 N N . GLU C 1 92 ? 36.743 -8.706 -41.520 1.00 29.66 896 GLU C N 1
ATOM 2489 C CA . GLU C 1 92 ? 37.513 -7.610 -40.884 1.00 30.99 896 GLU C CA 1
ATOM 2490 C C . GLU C 1 92 ? 37.374 -6.244 -41.585 1.00 31.05 896 GLU C C 1
ATOM 2491 O O . GLU C 1 92 ? 37.117 -5.239 -40.920 1.00 33.07 896 GLU C O 1
ATOM 2493 N N . PRO C 1 93 ? 37.510 -6.188 -42.927 1.00 30.97 897 PRO C N 1
ATOM 2494 C CA . PRO C 1 93 ? 37.409 -4.867 -43.544 1.00 30.87 897 PRO C CA 1
ATOM 2495 C C . PRO C 1 93 ? 36.068 -4.168 -43.281 1.00 30.90 897 PRO C C 1
ATOM 2496 O O . PRO C 1 93 ? 36.057 -2.973 -42.979 1.00 31.45 897 PRO C O 1
ATOM 2500 N N . GLU C 1 94 ? 34.958 -4.897 -43.376 1.00 26.81 898 GLU C N 1
ATOM 2501 C CA . GLU C 1 94 ? 33.640 -4.277 -43.135 1.00 27.18 898 GLU C CA 1
ATOM 2502 C C . GLU C 1 94 ? 33.386 -3.972 -41.640 1.00 27.38 898 GLU C C 1
ATOM 2503 O O . GLU C 1 94 ? 32.714 -2.981 -41.268 1.00 27.59 898 GLU C O 1
ATOM 2509 N N . ILE C 1 95 ? 33.923 -4.837 -40.787 1.00 27.74 899 ILE C N 1
ATOM 2510 C CA . ILE C 1 95 ? 33.819 -4.642 -39.338 1.00 28.43 899 ILE C CA 1
ATOM 2511 C C . ILE C 1 95 ? 34.594 -3.360 -38.974 1.00 29.40 899 ILE C C 1
ATOM 2512 O O . ILE C 1 95 ? 34.135 -2.575 -38.143 1.00 29.98 899 ILE C O 1
ATOM 2517 N N . LEU C 1 96 ? 35.735 -3.134 -39.632 1.00 30.26 900 LEU C N 1
ATOM 2518 C CA . LEU C 1 96 ? 36.509 -1.909 -39.401 1.00 32.51 900 LEU C CA 1
ATOM 2519 C C . LEU C 1 96 ? 35.718 -0.680 -39.831 1.00 32.42 900 LEU C C 1
ATOM 2520 O O . LEU C 1 96 ? 35.685 0.331 -39.109 1.00 34.17 900 LEU C O 1
ATOM 2525 N N . GLU C 1 97 ? 35.084 -0.772 -41.004 1.00 30.89 901 GLU C N 1
ATOM 2526 C CA . GLU C 1 97 ? 34.155 0.247 -41.486 1.00 30.48 901 GLU C CA 1
ATOM 2527 C C . GLU C 1 97 ? 33.025 0.541 -40.490 1.00 29.23 901 GLU C C 1
ATOM 2528 O O . GLU C 1 97 ? 32.729 1.700 -40.226 1.00 29.86 901 GLU C O 1
ATOM 2534 N N . LEU C 1 98 ? 32.415 -0.504 -39.939 1.00 27.68 902 LEU C N 1
ATOM 2535 C CA . LEU C 1 98 ? 31.409 -0.352 -38.880 1.00 27.72 902 LEU C CA 1
ATOM 2536 C C . LEU C 1 98 ? 31.895 0.436 -37.659 1.00 29.39 902 LEU C C 1
ATOM 2537 O O . LEU C 1 98 ? 31.201 1.364 -37.197 1.00 30.19 902 LEU C O 1
ATOM 2542 N N . LEU C 1 99 ? 33.054 0.067 -37.117 1.00 29.39 903 LEU C N 1
ATOM 2543 C CA . LEU C 1 99 ? 33.593 0.784 -35.947 1.00 30.66 903 LEU C CA 1
ATOM 2544 C C . LEU C 1 99 ? 33.799 2.275 -36.236 1.00 32.12 903 LEU C C 1
ATOM 2545 O O . LEU C 1 99 ? 33.555 3.124 -35.365 1.00 32.87 903 LEU C O 1
ATOM 2550 N N . ASP C 1 100 ? 34.219 2.584 -37.465 1.00 33.23 904 ASP C N 1
ATOM 2551 C CA . ASP C 1 100 ? 34.430 3.964 -37.914 1.00 35.44 904 ASP C CA 1
ATOM 2552 C C . ASP C 1 100 ? 33.109 4.717 -37.969 1.00 35.06 904 ASP C C 1
ATOM 2553 O O . ASP C 1 100 ? 33.026 5.884 -37.565 1.00 35.14 904 ASP C O 1
ATOM 2558 N N . GLU C 1 101 ? 32.075 4.040 -38.459 1.00 32.58 905 GLU C N 1
ATOM 2559 C CA . GLU C 1 101 ? 30.751 4.633 -38.530 1.00 33.60 905 GLU C CA 1
ATOM 2560 C C . GLU C 1 101 ? 30.180 4.856 -37.127 1.00 33.45 905 GLU C C 1
ATOM 2561 O O . GLU C 1 101 ? 29.538 5.876 -36.879 1.00 35.57 905 GLU C O 1
ATOM 2567 N N . LEU C 1 102 ? 30.413 3.901 -36.225 1.00 32.48 906 LEU C N 1
ATOM 2568 C CA . LEU C 1 102 ? 29.898 3.982 -34.854 1.00 32.64 906 LEU C CA 1
ATOM 2569 C C . LEU C 1 102 ? 30.437 5.193 -34.095 1.00 34.85 906 LEU C C 1
ATOM 2570 O O . LEU C 1 102 ? 29.773 5.693 -33.201 1.00 37.68 906 LEU C O 1
ATOM 2575 N N . THR C 1 103 ? 31.618 5.670 -34.475 1.00 34.82 907 THR C N 1
ATOM 2576 C CA . THR C 1 103 ? 32.176 6.930 -33.938 1.00 37.68 907 THR C CA 1
ATOM 2577 C C . THR C 1 103 ? 31.415 8.172 -34.424 1.00 39.53 907 THR C C 1
ATOM 2578 O O . THR C 1 103 ? 31.108 9.090 -33.646 1.00 41.48 907 THR C O 1
ATOM 2582 N N . LYS C 1 104 ? 31.118 8.198 -35.719 1.00 38.09 908 LYS C N 1
ATOM 2583 C CA . LYS C 1 104 ? 30.320 9.282 -36.295 1.00 37.66 908 LYS C CA 1
ATOM 2584 C C . LYS C 1 104 ? 28.892 9.274 -35.722 1.00 35.08 908 LYS C C 1
ATOM 2585 O O . LYS C 1 104 ? 28.318 10.324 -35.486 1.00 36.09 908 LYS C O 1
ATOM 2591 N N . VAL C 1 105 ? 28.308 8.100 -35.498 1.00 33.10 909 VAL C N 1
ATOM 2592 C CA A VAL C 1 105 ? 26.969 8.042 -34.927 0.50 31.80 909 VAL C CA 1
ATOM 2593 C CA B VAL C 1 105 ? 26.960 8.059 -34.931 0.50 32.01 909 VAL C CA 1
ATOM 2594 C C . VAL C 1 105 ? 26.949 8.632 -33.514 1.00 32.69 909 VAL C C 1
ATOM 2595 O O . VAL C 1 105 ? 26.072 9.431 -33.181 1.00 33.06 909 VAL C O 1
ATOM 2602 N N . GLU C 1 106 ? 27.932 8.244 -32.706 1.00 34.06 910 GLU C N 1
ATOM 2603 C CA . GLU C 1 106 ? 28.022 8.684 -31.318 1.00 37.61 910 GLU C CA 1
ATOM 2604 C C . GLU C 1 106 ? 28.028 10.194 -31.206 1.00 38.67 910 GLU C C 1
ATOM 2605 O O . GLU C 1 106 ? 27.357 10.758 -30.334 1.00 41.11 910 GLU C O 1
ATOM 2611 N N . SER C 1 107 ? 28.786 10.853 -32.080 1.00 38.99 911 SER C N 1
ATOM 2612 C CA . SER C 1 107 ? 28.863 12.299 -32.039 1.00 40.93 911 SER C CA 1
ATOM 2613 C C . SER C 1 107 ? 27.545 12.932 -32.493 1.00 41.07 911 SER C C 1
ATOM 2614 O O . SER C 1 107 ? 27.052 13.883 -31.870 1.00 42.40 911 SER C O 1
ATOM 2617 N N . ALA C 1 108 ? 26.981 12.405 -33.576 1.00 38.77 912 ALA C N 1
ATOM 2618 C CA . ALA C 1 108 ? 25.784 13.010 -34.158 1.00 40.08 912 ALA C CA 1
ATOM 2619 C C . ALA C 1 108 ? 24.600 12.888 -33.194 1.00 39.53 912 ALA C C 1
ATOM 2620 O O . ALA C 1 108 ? 23.864 13.871 -32.960 1.00 43.04 912 ALA C O 1
ATOM 2622 N N . VAL C 1 109 ? 24.449 11.692 -32.620 1.00 54.43 913 VAL C N 1
ATOM 2623 C CA . VAL C 1 109 ? 23.492 11.441 -31.539 1.00 52.44 913 VAL C CA 1
ATOM 2624 C C . VAL C 1 109 ? 23.716 12.425 -30.385 1.00 53.68 913 VAL C C 1
ATOM 2625 O O . VAL C 1 109 ? 22.772 13.091 -29.961 1.00 54.38 913 VAL C O 1
ATOM 2629 N N . LYS C 1 110 ? 24.957 12.519 -29.897 1.00 54.67 914 LYS C N 1
ATOM 2630 C CA . LYS C 1 110 ? 25.304 13.460 -28.823 1.00 57.61 914 LYS C CA 1
ATOM 2631 C C . LYS C 1 110 ? 24.906 14.889 -29.179 1.00 59.86 914 LYS C C 1
ATOM 2632 O O . LYS C 1 110 ? 24.452 15.643 -28.319 1.00 62.57 914 LYS C O 1
ATOM 2634 N N . GLN C 1 111 ? 25.067 15.253 -30.450 1.00 60.20 915 GLN C N 1
ATOM 2635 C CA . GLN C 1 111 ? 24.719 16.597 -30.901 1.00 63.85 915 GLN C CA 1
ATOM 2636 C C . GLN C 1 111 ? 23.209 16.763 -31.113 1.00 62.75 915 GLN C C 1
ATOM 2637 O O . GLN C 1 111 ? 22.656 17.818 -30.798 1.00 66.06 915 GLN C O 1
ATOM 2643 N N . VAL C 1 112 ? 22.545 15.723 -31.621 1.00 58.45 916 VAL C N 1
ATOM 2644 C CA . VAL C 1 112 ? 21.073 15.717 -31.718 1.00 57.29 916 VAL C CA 1
ATOM 2645 C C . VAL C 1 112 ? 20.434 15.846 -30.328 1.00 58.71 916 VAL C C 1
ATOM 2646 O O . VAL C 1 112 ? 19.581 16.719 -30.108 1.00 61.81 916 VAL C O 1
ATOM 2650 N N . LEU C 1 113 ? 20.877 15.005 -29.391 1.00 57.84 917 LEU C N 1
ATOM 2651 C CA . LEU C 1 113 ? 20.361 15.017 -28.021 1.00 60.78 917 LEU C CA 1
ATOM 2652 C C . LEU C 1 113 ? 20.561 16.368 -27.337 1.00 66.31 917 LEU C C 1
ATOM 2653 O O . LEU C 1 113 ? 19.764 16.755 -26.482 1.00 70.59 917 LEU C O 1
ATOM 2658 N N . SER C 1 114 ? 21.626 17.070 -27.720 1.00 67.96 918 SER C N 1
ATOM 2659 C CA . SER C 1 114 ? 21.922 18.404 -27.195 1.00 75.46 918 SER C CA 1
ATOM 2660 C C . SER C 1 114 ? 20.944 19.479 -27.672 1.00 79.35 918 SER C C 1
ATOM 2661 O O . SER C 1 114 ? 20.748 20.472 -26.985 1.00 86.38 918 SER C O 1
ATOM 2664 N N . GLN C 1 115 ? 20.340 19.289 -28.845 1.00 75.50 919 GLN C N 1
ATOM 2665 C CA . GLN C 1 115 ? 19.363 20.256 -29.354 1.00 79.34 919 GLN C CA 1
ATOM 2666 C C . GLN C 1 115 ? 18.178 19.573 -30.024 1.00 74.30 919 GLN C C 1
ATOM 2667 O O . GLN C 1 115 ? 17.559 18.672 -29.453 1.00 71.90 919 GLN C O 1
ATOM 2669 N N . ASP D 1 2 ? 3.075 -11.317 -13.644 1.00 49.16 806 ASP D N 1
ATOM 2670 C CA . ASP D 1 2 ? 2.627 -10.100 -12.891 1.00 45.18 806 ASP D CA 1
ATOM 2671 C C . ASP D 1 2 ? 2.747 -8.791 -13.701 1.00 38.75 806 ASP D C 1
ATOM 2672 O O . ASP D 1 2 ? 3.859 -8.312 -14.031 1.00 35.33 806 ASP D O 1
ATOM 2677 N N . LEU D 1 3 ? 1.585 -8.201 -13.976 1.00 38.56 807 LEU D N 1
ATOM 2678 C CA . LEU D 1 3 ? 1.462 -6.999 -14.812 1.00 35.26 807 LEU D CA 1
ATOM 2679 C C . LEU D 1 3 ? 1.992 -5.709 -14.172 1.00 31.82 807 LEU D C 1
ATOM 2680 O O . LEU D 1 3 ? 2.120 -4.695 -14.858 1.00 30.98 807 LEU D O 1
ATOM 2685 N N . HIS D 1 4 ? 2.280 -5.745 -12.870 1.00 32.02 808 HIS D N 1
ATOM 2686 C CA . HIS D 1 4 ? 2.951 -4.615 -12.186 1.00 30.45 808 HIS D CA 1
ATOM 2687 C C . HIS D 1 4 ? 4.460 -4.674 -12.360 1.00 28.64 808 HIS D C 1
ATOM 2688 O O . HIS D 1 4 ? 5.173 -3.682 -12.110 1.00 28.76 808 HIS D O 1
ATOM 2695 N N . THR D 1 5 ? 4.952 -5.849 -12.749 1.00 28.21 809 THR D N 1
ATOM 2696 C CA . THR D 1 5 ? 6.346 -6.027 -13.144 1.00 27.57 809 THR D CA 1
ATOM 2697 C C . THR D 1 5 ? 6.525 -5.625 -14.598 1.00 25.95 809 THR D C 1
ATOM 2698 O O . THR D 1 5 ? 7.369 -4.794 -14.922 1.00 24.57 809 THR D O 1
ATOM 2702 N N . LEU D 1 6 ? 5.714 -6.213 -15.474 1.00 25.86 810 LEU D N 1
ATOM 2703 C CA . LEU D 1 6 ? 5.753 -5.893 -16.892 1.00 26.16 810 LEU D CA 1
ATOM 2704 C C . LEU D 1 6 ? 4.370 -6.063 -17.503 1.00 27.76 810 LEU D C 1
ATOM 2705 O O . LEU D 1 6 ? 3.707 -7.090 -17.322 1.00 30.13 810 LEU D O 1
ATOM 2710 N N . ASN D 1 7 ? 3.965 -5.043 -18.241 1.00 28.22 811 ASN D N 1
ATOM 2711 C CA . ASN D 1 7 ? 2.680 -4.991 -18.902 1.00 28.68 811 ASN D CA 1
ATOM 2712 C C . ASN D 1 7 ? 2.905 -4.639 -20.381 1.00 28.11 811 ASN D C 1
ATOM 2713 O O . ASN D 1 7 ? 3.160 -3.483 -20.754 1.00 26.67 811 ASN D O 1
ATOM 2718 N N . TRP D 1 8 ? 2.784 -5.658 -21.219 1.00 29.87 812 TRP D N 1
ATOM 2719 C CA . TRP D 1 8 ? 3.027 -5.537 -22.651 1.00 31.24 812 TRP D CA 1
ATOM 2720 C C . TRP D 1 8 ? 2.033 -4.564 -23.308 1.00 32.13 812 TRP D C 1
ATOM 2721 O O . TRP D 1 8 ? 2.387 -3.834 -24.236 1.00 31.98 812 TRP D O 1
ATOM 2732 N N . ASP D 1 9 ? 0.797 -4.540 -22.807 1.00 34.56 813 ASP D N 1
ATOM 2733 C CA . ASP D 1 9 ? -0.214 -3.607 -23.303 1.00 37.22 813 ASP D CA 1
ATOM 2734 C C . ASP D 1 9 ? 0.219 -2.180 -23.048 1.00 35.18 813 ASP D C 1
ATOM 2735 O O . ASP D 1 9 ? 0.022 -1.300 -23.880 1.00 35.66 813 ASP D O 1
ATOM 2740 N N . LEU D 1 10 ? 0.819 -1.960 -21.882 1.00 33.44 814 LEU D N 1
ATOM 2741 C CA . LEU D 1 10 ? 1.333 -0.657 -21.520 1.00 33.16 814 LEU D CA 1
ATOM 2742 C C . LEU D 1 10 ? 2.497 -0.254 -22.427 1.00 31.47 814 LEU D C 1
ATOM 2743 O O . LEU D 1 10 ? 2.550 0.884 -22.878 1.00 32.47 814 LEU D O 1
ATOM 2748 N N . CYS D 1 11 ? 3.401 -1.203 -22.700 1.00 29.96 815 CYS D N 1
ATOM 2749 C CA A CYS D 1 11 ? 4.510 -0.974 -23.614 0.50 30.33 815 CYS D CA 1
ATOM 2750 C CA B CYS D 1 11 ? 4.517 -1.009 -23.655 0.50 30.14 815 CYS D CA 1
ATOM 2751 C C . CYS D 1 11 ? 4.017 -0.580 -25.019 1.00 31.43 815 CYS D C 1
ATOM 2752 O O . CYS D 1 11 ? 4.495 0.392 -25.600 1.00 32.01 815 CYS D O 1
ATOM 2757 N N . LEU D 1 12 ? 3.057 -1.344 -25.543 1.00 32.34 816 LEU D N 1
ATOM 2758 C CA . LEU D 1 12 ? 2.479 -1.084 -26.845 1.00 34.90 816 LEU D CA 1
ATOM 2759 C C . LEU D 1 12 ? 1.877 0.311 -26.879 1.00 36.22 816 LEU D C 1
ATOM 2760 O O . LEU D 1 12 ? 2.038 1.023 -27.869 1.00 38.90 816 LEU D O 1
ATOM 2765 N N . THR D 1 13 ? 1.198 0.712 -25.809 1.00 35.79 817 THR D N 1
ATOM 2766 C CA . THR D 1 13 ? 0.658 2.060 -25.748 1.00 38.12 817 THR D CA 1
ATOM 2767 C C . THR D 1 13 ? 1.761 3.111 -25.833 1.00 37.69 817 THR D C 1
ATOM 2768 O O . THR D 1 13 ? 1.677 4.031 -26.646 1.00 40.52 817 THR D O 1
ATOM 2772 N N . GLN D 1 14 ? 2.792 2.961 -24.993 1.00 36.29 818 GLN D N 1
ATOM 2773 C CA . GLN D 1 14 ? 3.925 3.892 -24.947 1.00 38.73 818 GLN D CA 1
ATOM 2774 C C . GLN D 1 14 ? 4.632 3.962 -26.308 1.00 40.60 818 GLN D C 1
ATOM 2775 O O . GLN D 1 14 ? 5.305 4.945 -26.613 1.00 44.82 818 GLN D O 1
ATOM 2781 N N . ALA D 1 15 ? 4.463 2.909 -27.118 1.00 39.06 819 ALA D N 1
ATOM 2782 C CA . ALA D 1 15 ? 5.017 2.838 -28.474 1.00 41.41 819 ALA D CA 1
ATOM 2783 C C . ALA D 1 15 ? 3.958 3.104 -29.563 1.00 42.68 819 ALA D C 1
ATOM 2784 O O . ALA D 1 15 ? 4.164 2.788 -30.746 1.00 44.34 819 ALA D O 1
ATOM 2786 N N . ASN D 1 16 ? 2.835 3.692 -29.149 1.00 44.08 820 ASN D N 1
ATOM 2787 C CA . ASN D 1 16 ? 1.708 4.001 -30.026 1.00 47.31 820 ASN D CA 1
ATOM 2788 C C . ASN D 1 16 ? 1.291 2.788 -30.861 1.00 44.92 820 ASN D C 1
ATOM 2789 O O . ASN D 1 16 ? 0.956 2.921 -32.038 1.00 48.28 820 ASN D O 1
ATOM 2791 N N . HIS D 1 17 ? 1.339 1.610 -30.232 1.00 40.04 821 HIS D N 1
ATOM 2792 C CA . HIS D 1 17 ? 0.872 0.337 -30.812 1.00 39.30 821 HIS D CA 1
ATOM 2793 C C . HIS D 1 17 ? 1.664 -0.156 -32.030 1.00 38.04 821 HIS D C 1
ATOM 2794 O O . HIS D 1 17 ? 1.140 -0.913 -32.853 1.00 39.65 821 HIS D O 1
ATOM 2801 N N . LYS D 1 18 ? 2.914 0.293 -32.143 1.00 37.23 822 LYS D N 1
ATOM 2802 C CA . LYS D 1 18 ? 3.851 -0.221 -33.134 1.00 36.92 822 LYS D CA 1
ATOM 2803 C C . LYS D 1 18 ? 4.598 -1.357 -32.450 1.00 35.02 822 LYS D C 1
ATOM 2804 O O . LYS D 1 18 ? 5.520 -1.123 -31.646 1.00 34.88 822 LYS D O 1
ATOM 2806 N N . SER D 1 19 ? 4.163 -2.581 -32.745 1.00 33.97 823 SER D N 1
ATOM 2807 C CA . SER D 1 19 ? 4.648 -3.769 -32.048 1.00 33.21 823 SER D CA 1
ATOM 2808 C C . SER D 1 19 ? 6.172 -3.955 -32.158 1.00 31.34 823 SER D C 1
ATOM 2809 O O . SER D 1 19 ? 6.856 -4.168 -31.147 1.00 29.31 823 SER D O 1
ATOM 2812 N N . ASN D 1 20 ? 6.708 -3.840 -33.369 1.00 31.78 824 ASN D N 1
ATOM 2813 C CA . ASN D 1 20 ? 8.158 -3.986 -33.574 1.00 31.66 824 ASN D CA 1
ATOM 2814 C C . ASN D 1 20 ? 9.017 -2.988 -32.789 1.00 29.25 824 ASN D C 1
ATOM 2815 O O . ASN D 1 20 ? 10.059 -3.347 -32.242 1.00 28.94 824 ASN D O 1
ATOM 2820 N N . LEU D 1 21 ? 8.573 -1.739 -32.743 1.00 30.57 825 LEU D N 1
ATOM 2821 C CA . LEU D 1 21 ? 9.252 -0.675 -32.006 1.00 31.29 825 LEU D CA 1
ATOM 2822 C C . LEU D 1 21 ? 9.288 -0.985 -30.500 1.00 29.42 825 LEU D C 1
ATOM 2823 O O . LEU D 1 21 ? 10.344 -0.897 -29.865 1.00 29.51 825 LEU D O 1
ATOM 2828 N N . ALA D 1 22 ? 8.127 -1.335 -29.941 1.00 29.65 826 ALA D N 1
ATOM 2829 C CA . ALA D 1 22 ? 8.007 -1.685 -28.525 1.00 29.87 826 ALA D CA 1
ATOM 2830 C C . ALA D 1 22 ? 8.933 -2.835 -28.194 1.00 28.75 826 ALA D C 1
ATOM 2831 O O . ALA D 1 22 ? 9.590 -2.808 -27.151 1.00 28.79 826 ALA D O 1
ATOM 2833 N N . LEU D 1 23 ? 8.938 -3.858 -29.059 1.00 26.90 827 LEU D N 1
ATOM 2834 C CA . LEU D 1 23 ? 9.811 -5.028 -28.867 1.00 27.87 827 LEU D CA 1
ATOM 2835 C C . LEU D 1 23 ? 11.301 -4.673 -28.871 1.00 26.96 827 LEU D C 1
ATOM 2836 O O . LEU D 1 23 ? 12.077 -5.207 -28.0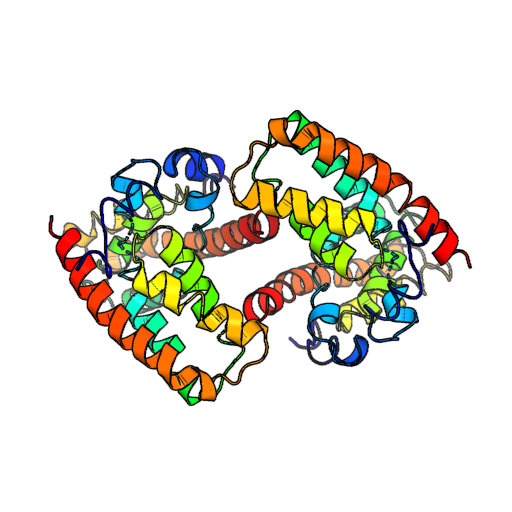66 1.00 28.10 827 LEU D O 1
ATOM 2841 N N . GLU D 1 24 ? 11.705 -3.784 -29.770 1.00 26.74 828 GLU D N 1
ATOM 2842 C CA . GLU D 1 24 ? 13.098 -3.359 -29.803 1.00 26.95 828 GLU D CA 1
ATOM 2843 C C . GLU D 1 24 ? 13.452 -2.641 -28.499 1.00 28.89 828 GLU D C 1
ATOM 2844 O O . GLU D 1 24 ? 14.546 -2.819 -27.966 1.00 29.99 828 GLU D O 1
ATOM 2858 N N . LEU D 1 26 ? 12.187 -3.151 -25.520 1.00 33.79 830 LEU D N 1
ATOM 2859 C CA . LEU D 1 26 ? 12.372 -4.175 -24.490 1.00 30.34 830 LEU D CA 1
ATOM 2860 C C . LEU D 1 26 ? 13.693 -4.931 -24.646 1.00 28.63 830 LEU D C 1
ATOM 2861 O O . LEU D 1 26 ? 14.338 -5.267 -23.667 1.00 26.70 830 LEU D O 1
ATOM 2866 N N . LYS D 1 27 ? 14.080 -5.209 -25.886 1.00 29.40 831 LYS D N 1
ATOM 2867 C CA . LYS D 1 27 ? 15.408 -5.806 -26.135 1.00 28.82 831 LYS D CA 1
ATOM 2868 C C . LYS D 1 27 ? 16.535 -4.905 -25.622 1.00 29.19 831 LYS D C 1
ATOM 2869 O O . LYS D 1 27 ? 17.449 -5.362 -24.909 1.00 28.92 831 LYS D O 1
ATOM 2888 N N . LEU D 1 29 ? 16.340 -2.704 -23.310 1.00 31.87 833 LEU D N 1
ATOM 2889 C CA . LEU D 1 29 ? 16.297 -2.655 -21.854 1.00 32.81 833 LEU D CA 1
ATOM 2890 C C . LEU D 1 29 ? 16.964 -3.882 -21.268 1.00 31.22 833 LEU D C 1
ATOM 2891 O O . LEU D 1 29 ? 17.846 -3.752 -20.408 1.00 32.95 833 LEU D O 1
ATOM 2896 N N . LEU D 1 30 ? 16.533 -5.063 -21.726 1.00 30.33 834 LEU D N 1
ATOM 2897 C CA . LEU D 1 30 ? 17.060 -6.341 -21.243 1.00 31.89 834 LEU D CA 1
ATOM 2898 C C . LEU D 1 30 ? 18.582 -6.427 -21.348 1.00 33.42 834 LEU D C 1
ATOM 2899 O O . LEU D 1 30 ? 19.247 -6.836 -20.387 1.00 33.83 834 LEU D O 1
ATOM 2904 N N . ASP D 1 31 ? 19.125 -6.029 -22.498 1.00 35.26 835 ASP D N 1
ATOM 2905 C CA . ASP D 1 31 ? 20.571 -6.114 -22.740 1.00 37.59 835 ASP D CA 1
ATOM 2906 C C . ASP D 1 31 ? 21.356 -5.247 -21.752 1.00 37.29 835 ASP D C 1
ATOM 2907 O O . ASP D 1 31 ? 22.484 -5.574 -21.387 1.00 38.53 835 ASP D O 1
ATOM 2912 N N . SER D 1 32 ? 20.746 -4.147 -21.335 1.00 35.26 836 SER D N 1
ATOM 2913 C CA . SER D 1 32 ? 21.376 -3.198 -20.425 1.00 35.81 836 SER D CA 1
ATOM 2914 C C . SER D 1 32 ? 21.249 -3.589 -18.954 1.00 34.46 836 SER D C 1
ATOM 2915 O O . SER D 1 32 ? 22.026 -3.113 -18.131 1.00 35.56 836 SER D O 1
ATOM 2918 N N . LEU D 1 33 ? 20.288 -4.446 -18.616 1.00 33.19 837 LEU D N 1
ATOM 2919 C CA . LEU D 1 33 ? 19.993 -4.709 -17.197 1.00 32.42 837 LEU D CA 1
ATOM 2920 C C . LEU D 1 33 ? 21.141 -5.310 -16.357 1.00 34.34 837 LEU D C 1
ATOM 2921 O O . LEU D 1 33 ? 21.331 -4.876 -15.223 1.00 34.12 837 LEU D O 1
ATOM 2926 N N . PRO D 1 34 ? 21.919 -6.283 -16.897 1.00 36.93 838 PRO D N 1
ATOM 2927 C CA . PRO D 1 34 ? 23.018 -6.778 -16.046 1.00 39.18 838 PRO D CA 1
ATOM 2928 C C . PRO D 1 34 ? 24.087 -5.733 -15.664 1.00 40.16 838 PRO D C 1
ATOM 2929 O O . PRO D 1 34 ? 24.560 -5.735 -14.523 1.00 41.32 838 PRO D O 1
ATOM 2933 N N . GLU D 1 35 ? 24.456 -4.844 -16.584 1.00 40.27 839 GLU D N 1
ATOM 2934 C CA . GLU D 1 35 ? 25.409 -3.776 -16.258 1.00 41.80 839 GLU D CA 1
ATOM 2935 C C . GLU D 1 35 ? 24.800 -2.801 -15.238 1.00 39.07 839 GLU D C 1
ATOM 2936 O O . GLU D 1 35 ? 25.427 -2.453 -14.232 1.00 39.22 839 GLU D O 1
ATOM 2942 N N . THR D 1 36 ? 23.578 -2.365 -15.523 1.00 35.74 840 THR D N 1
ATOM 2943 C CA . THR D 1 36 ? 22.810 -1.539 -14.594 1.00 34.08 840 THR D CA 1
ATOM 2944 C C . THR D 1 36 ? 22.746 -2.133 -13.172 1.00 33.84 840 THR D C 1
ATOM 2945 O O . THR D 1 36 ? 23.008 -1.434 -12.189 1.00 34.65 840 THR D O 1
ATOM 2949 N N . VAL D 1 37 ? 22.423 -3.420 -13.072 1.00 33.53 841 VAL D N 1
ATOM 2950 C CA . VAL D 1 37 ? 22.397 -4.103 -11.774 1.00 34.77 841 VAL D CA 1
ATOM 2951 C C . VAL D 1 37 ? 23.772 -4.077 -11.067 1.00 36.95 841 VAL D C 1
ATOM 2952 O O . VAL D 1 37 ? 23.844 -3.759 -9.883 1.00 36.98 841 VAL D O 1
ATOM 2956 N N . GLU D 1 38 ? 24.851 -4.384 -11.789 1.00 39.07 842 GLU D N 1
ATOM 2957 C CA . GLU D 1 38 ? 26.201 -4.299 -11.207 1.00 42.96 842 GLU D CA 1
ATOM 2958 C C . GLU D 1 38 ? 26.522 -2.865 -10.719 1.00 43.22 842 GLU D C 1
ATOM 2959 O O . GLU D 1 38 ? 27.032 -2.681 -9.611 1.00 44.92 842 GLU D O 1
ATOM 2965 N N . LYS D 1 39 ? 26.193 -1.864 -11.537 1.00 46.43 843 LYS D N 1
ATOM 2966 C CA . LYS D 1 39 ? 26.463 -0.464 -11.196 1.00 42.94 843 LYS D CA 1
ATOM 2967 C C . LYS D 1 39 ? 25.720 -0.011 -9.939 1.00 38.75 843 LYS D C 1
ATOM 2968 O O . LYS D 1 39 ? 26.299 0.673 -9.097 1.00 37.74 843 LYS D O 1
ATOM 2974 N N . ILE D 1 40 ? 24.459 -0.415 -9.798 1.00 36.93 844 ILE D N 1
ATOM 2975 C CA . ILE D 1 40 ? 23.662 -0.047 -8.619 1.00 33.69 844 ILE D CA 1
ATOM 2976 C C . ILE D 1 40 ? 24.280 -0.693 -7.376 1.00 35.09 844 ILE D C 1
ATOM 2977 O O . ILE D 1 40 ? 24.428 -0.056 -6.326 1.00 34.34 844 ILE D O 1
ATOM 2982 N N . GLN D 1 41 ? 24.652 -1.964 -7.513 1.00 36.98 845 GLN D N 1
ATOM 2983 C CA . GLN D 1 41 ? 25.244 -2.719 -6.412 1.00 40.34 845 GLN D CA 1
ATOM 2984 C C . GLN D 1 41 ? 26.560 -2.102 -5.926 1.00 41.81 845 GLN D C 1
ATOM 2985 O O . GLN D 1 41 ? 26.730 -1.887 -4.737 1.00 44.02 845 GLN D O 1
ATOM 2987 N N . THR D 1 42 ? 27.464 -1.796 -6.854 1.00 42.33 846 THR D N 1
ATOM 2988 C CA . THR D 1 42 ? 28.741 -1.162 -6.526 1.00 45.22 846 THR D CA 1
ATOM 2989 C C . THR D 1 42 ? 28.546 0.221 -5.887 1.00 44.09 846 THR D C 1
ATOM 2990 O O . THR D 1 42 ? 29.137 0.512 -4.834 1.00 48.15 846 THR D O 1
ATOM 2994 N N . ALA D 1 43 ? 27.717 1.055 -6.518 1.00 40.57 847 ALA D N 1
ATOM 2995 C CA . ALA D 1 43 ? 27.388 2.378 -5.986 1.00 40.72 847 ALA D CA 1
ATOM 2996 C C . ALA D 1 43 ? 26.808 2.308 -4.568 1.00 41.88 847 ALA D C 1
ATOM 2997 O O . ALA D 1 43 ? 27.130 3.156 -3.735 1.00 45.35 847 ALA D O 1
ATOM 2999 N N . LEU D 1 44 ? 25.982 1.297 -4.290 1.00 39.73 848 LEU D N 1
ATOM 3000 C CA . LEU D 1 44 ? 25.391 1.134 -2.953 1.00 42.61 848 LEU D CA 1
ATOM 3001 C C . LEU D 1 44 ? 26.460 0.813 -1.908 1.00 48.80 848 LEU D C 1
ATOM 3002 O O . LEU D 1 44 ? 26.451 1.371 -0.803 1.00 53.79 848 LEU D O 1
ATOM 3007 N N . GLY D 1 45 ? 27.393 -0.066 -2.277 1.00 58.03 849 GLY D N 1
ATOM 3008 C CA . GLY D 1 45 ? 28.466 -0.492 -1.386 1.00 59.63 849 GLY D CA 1
ATOM 3009 C C . GLY D 1 45 ? 29.545 0.554 -1.169 1.00 59.93 849 GLY D C 1
ATOM 3010 O O . GLY D 1 45 ? 30.223 0.548 -0.142 1.00 60.99 849 GLY D O 1
ATOM 3011 N N . GLN D 1 46 ? 29.688 1.465 -2.132 1.00 59.37 850 GLN D N 1
ATOM 3012 C CA . GLN D 1 46 ? 30.647 2.563 -2.042 1.00 59.48 850 GLN D CA 1
ATOM 3013 C C . GLN D 1 46 ? 30.019 3.878 -1.562 1.00 58.00 850 GLN D C 1
ATOM 3014 O O . GLN D 1 46 ? 30.706 4.898 -1.477 1.00 58.80 850 GLN D O 1
ATOM 3020 N N . ASN D 1 47 ? 28.723 3.848 -1.257 1.00 56.06 851 ASN D N 1
ATOM 3021 C CA . ASN D 1 47 ? 28.018 5.021 -0.737 1.00 55.92 851 ASN D CA 1
ATOM 3022 C C . ASN D 1 47 ? 28.168 6.236 -1.676 1.00 55.58 851 ASN D C 1
ATOM 3023 O O . ASN D 1 47 ? 28.518 7.338 -1.256 1.00 56.77 851 ASN D O 1
ATOM 3028 N N . ASP D 1 48 ? 27.888 6.001 -2.955 1.00 54.48 852 ASP D N 1
ATOM 3029 C CA . ASP D 1 48 ? 28.329 6.880 -4.031 1.00 54.93 852 ASP D CA 1
ATOM 3030 C C . ASP D 1 48 ? 27.116 7.547 -4.687 1.00 53.79 852 ASP D C 1
ATOM 3031 O O . ASP D 1 48 ? 26.435 6.959 -5.528 1.00 53.87 852 ASP D O 1
ATOM 3036 N N . GLN D 1 49 ? 26.858 8.780 -4.255 1.00 54.19 853 GLN D N 1
ATOM 3037 C CA . GLN D 1 49 ? 25.709 9.576 -4.669 1.00 54.58 853 GLN D CA 1
ATOM 3038 C C . GLN D 1 49 ? 25.664 9.831 -6.178 1.00 54.92 853 GLN D C 1
ATOM 3039 O O . GLN D 1 49 ? 24.603 9.703 -6.807 1.00 54.27 853 GLN D O 1
ATOM 3045 N N . ALA D 1 50 ? 26.807 10.208 -6.753 1.00 56.03 854 ALA D N 1
ATOM 3046 C CA . ALA D 1 50 ? 26.836 10.591 -8.168 1.00 57.53 854 ALA D CA 1
ATOM 3047 C C . ALA D 1 50 ? 26.607 9.398 -9.095 1.00 57.81 854 ALA D C 1
ATOM 3048 O O . ALA D 1 50 ? 25.815 9.491 -10.032 1.00 58.91 854 ALA D O 1
ATOM 3050 N N . THR D 1 51 ? 27.290 8.286 -8.820 1.00 36.33 855 THR D N 1
ATOM 3051 C CA . THR D 1 51 ? 27.166 7.061 -9.620 1.00 37.84 855 THR D CA 1
ATOM 3052 C C . THR D 1 51 ? 25.778 6.421 -9.460 1.00 35.20 855 THR D C 1
ATOM 3053 O O . THR D 1 51 ? 25.183 5.953 -10.445 1.00 34.86 855 THR D O 1
ATOM 3065 N N . LEU D 1 53 ? 22.963 8.076 -8.754 1.00 29.36 857 LEU D N 1
ATOM 3066 C CA . LEU D 1 53 ? 22.027 8.967 -9.446 1.00 29.75 857 LEU D CA 1
ATOM 3067 C C . LEU D 1 53 ? 22.108 8.857 -10.974 1.00 30.51 857 LEU D C 1
ATOM 3068 O O . LEU D 1 53 ? 21.080 8.847 -11.644 1.00 30.58 857 LEU D O 1
ATOM 3073 N N . SER D 1 54 ? 23.318 8.776 -11.527 1.00 31.80 858 SER D N 1
ATOM 3074 C CA . SER D 1 54 ? 23.435 8.636 -12.971 1.00 33.55 858 SER D CA 1
ATOM 3075 C C . SER D 1 54 ? 22.909 7.298 -13.483 1.00 33.31 858 SER D C 1
ATOM 3076 O O . SER D 1 54 ? 22.259 7.278 -14.525 1.00 32.95 858 SER D O 1
ATOM 3079 N N . THR D 1 55 ? 23.175 6.193 -12.775 1.00 33.00 859 THR D N 1
ATOM 3080 C CA . THR D 1 55 ? 22.662 4.910 -13.263 1.00 33.40 859 THR D CA 1
ATOM 3081 C C . THR D 1 55 ? 21.138 4.802 -13.044 1.00 31.98 859 THR D C 1
ATOM 3082 O O . THR D 1 55 ? 20.429 4.250 -13.911 1.00 31.10 859 THR D O 1
ATOM 3086 N N . ILE D 1 56 ? 20.637 5.347 -11.923 1.00 29.91 860 ILE D N 1
ATOM 3087 C CA . ILE D 1 56 ? 19.192 5.398 -11.693 1.00 29.19 860 ILE D CA 1
ATOM 3088 C C . ILE D 1 56 ? 18.523 6.247 -12.773 1.00 28.63 860 ILE D C 1
ATOM 3089 O O . ILE D 1 56 ? 17.475 5.879 -13.278 1.00 28.71 860 ILE D O 1
ATOM 3094 N N . HIS D 1 57 ? 19.129 7.386 -13.112 1.00 28.87 861 HIS D N 1
ATOM 3095 C CA . HIS D 1 57 ? 18.572 8.263 -14.147 1.00 29.97 861 HIS D CA 1
ATOM 3096 C C . HIS D 1 57 ? 18.443 7.544 -15.498 1.00 30.73 861 HIS D C 1
ATOM 3097 O O . HIS D 1 57 ? 17.397 7.612 -16.158 1.00 30.61 861 HIS D O 1
ATOM 3104 N N . LYS D 1 58 ? 19.507 6.858 -15.903 1.00 28.81 862 LYS D N 1
ATOM 3105 C CA . LYS D 1 58 ? 19.485 6.110 -17.161 1.00 30.45 862 LYS D CA 1
ATOM 3106 C C . LYS D 1 58 ? 18.365 5.076 -17.169 1.00 28.03 862 LYS D C 1
ATOM 3107 O O . LYS D 1 58 ? 17.616 4.980 -18.142 1.00 28.22 862 LYS D O 1
ATOM 3113 N N . LEU D 1 59 ? 18.247 4.310 -16.084 1.00 27.66 863 LEU D N 1
ATOM 3114 C CA . LEU D 1 59 ? 17.241 3.253 -16.002 1.00 25.37 863 LEU D CA 1
ATOM 3115 C C . LEU D 1 59 ? 15.846 3.848 -15.994 1.00 24.45 863 LEU D C 1
ATOM 3116 O O . LEU D 1 59 ? 14.923 3.296 -16.569 1.00 22.62 863 LEU D O 1
ATOM 3121 N N . HIS D 1 60 ? 15.706 4.981 -15.313 1.00 24.35 864 HIS D N 1
ATOM 3122 C CA . HIS D 1 60 ? 14.407 5.631 -15.188 1.00 24.78 864 HIS D CA 1
ATOM 3123 C C . HIS D 1 60 ? 13.911 6.056 -16.577 1.00 25.57 864 HIS D C 1
ATOM 3124 O O . HIS D 1 60 ? 12.743 5.832 -16.926 1.00 26.35 864 HIS D O 1
ATO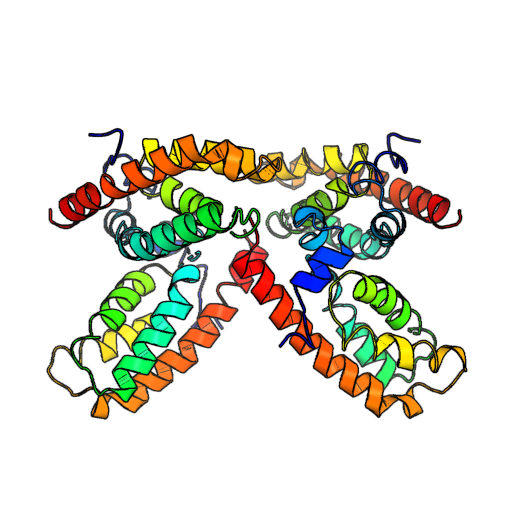M 3131 N N . GLY D 1 61 ? 14.807 6.648 -17.368 1.00 27.46 865 GLY D N 1
ATOM 3132 C CA . GLY D 1 61 ? 14.486 7.076 -18.736 1.00 29.23 865 GLY D CA 1
ATOM 3133 C C . GLY D 1 61 ? 14.000 5.923 -19.585 1.00 29.29 865 GLY D C 1
ATOM 3134 O O . GLY D 1 61 ? 13.007 6.050 -20.305 1.00 31.00 865 GLY D O 1
ATOM 3135 N N . ALA D 1 62 ? 14.686 4.785 -19.480 1.00 28.97 866 ALA D N 1
ATOM 3136 C CA . ALA D 1 62 ? 14.258 3.546 -20.156 1.00 30.70 866 ALA D CA 1
ATOM 3137 C C . ALA D 1 62 ? 12.879 3.072 -19.677 1.00 29.77 866 ALA D C 1
ATOM 3138 O O . ALA D 1 62 ? 11.998 2.721 -20.488 1.00 32.06 866 ALA D O 1
ATOM 3140 N N . SER D 1 63 ? 12.688 3.096 -18.365 1.00 27.34 867 SER D N 1
ATOM 3141 C CA . SER D 1 63 ? 11.485 2.535 -17.713 1.00 26.74 867 SER D CA 1
ATOM 3142 C C . SER D 1 63 ? 10.167 3.173 -18.175 1.00 29.15 867 SER D C 1
ATOM 3143 O O . SER D 1 63 ? 9.100 2.545 -18.139 1.00 30.30 867 SER D O 1
ATOM 3146 N N . CYS D 1 64 ? 10.268 4.422 -18.616 1.00 29.37 868 CYS D N 1
ATOM 3147 C CA . CYS D 1 64 ? 9.122 5.222 -19.011 1.00 31.35 868 CYS D CA 1
ATOM 3148 C C . CYS D 1 64 ? 8.453 4.699 -20.275 1.00 32.08 868 CYS D C 1
ATOM 3149 O O . CYS D 1 64 ? 7.284 4.976 -20.512 1.00 34.63 868 CYS D O 1
ATOM 3152 N N . TYR D 1 65 ? 9.189 3.918 -21.057 1.00 31.69 869 TYR D N 1
ATOM 3153 C CA . TYR D 1 65 ? 8.709 3.411 -22.342 1.00 33.09 869 TYR D CA 1
ATOM 3154 C C . TYR D 1 65 ? 8.625 1.900 -22.401 1.00 32.51 869 TYR D C 1
ATOM 3155 O O . TYR D 1 65 ? 8.279 1.338 -23.461 1.00 34.40 869 TYR D O 1
ATOM 3164 N N . CYS D 1 66 ? 8.912 1.230 -21.282 1.00 29.50 870 CYS D N 1
ATOM 3165 C CA . CYS D 1 66 ? 8.965 -0.237 -21.301 1.00 29.39 870 CYS D CA 1
ATOM 3166 C C . CYS D 1 66 ? 7.855 -0.942 -20.507 1.00 28.40 870 CYS D C 1
ATOM 3167 O O . CYS D 1 66 ? 7.968 -2.141 -20.222 1.00 28.34 870 CYS D O 1
ATOM 3170 N N . GLY D 1 67 ? 6.794 -0.211 -20.162 1.00 27.81 871 GLY D N 1
ATOM 3171 C CA . GLY D 1 67 ? 5.641 -0.806 -19.467 1.00 27.45 871 GLY D CA 1
ATOM 3172 C C . GLY D 1 67 ? 6.058 -1.581 -18.220 1.00 25.56 871 GLY D C 1
ATOM 3173 O O . GLY D 1 67 ? 5.664 -2.721 -18.034 1.00 26.84 871 GLY D O 1
ATOM 3174 N N . VAL D 1 68 ? 6.866 -0.960 -17.367 1.00 24.56 872 VAL D N 1
ATOM 3175 C CA . VAL D 1 68 ? 7.398 -1.645 -16.178 1.00 23.68 872 VAL D CA 1
ATOM 3176 C C . VAL D 1 68 ? 7.035 -0.820 -14.932 1.00 23.34 872 VAL D C 1
ATOM 3177 O O . VAL D 1 68 ? 7.891 -0.106 -14.395 1.00 23.86 872 VAL D O 1
ATOM 3181 N N . PRO D 1 69 ? 5.768 -0.909 -14.472 1.00 23.46 873 PRO D N 1
ATOM 3182 C CA . PRO D 1 69 ? 5.264 0.064 -13.461 1.00 23.92 873 PRO D CA 1
ATOM 3183 C C . PRO D 1 69 ? 6.056 0.176 -12.161 1.00 25.02 873 PRO D C 1
ATOM 3184 O O . PRO D 1 69 ? 6.343 1.283 -11.709 1.00 26.09 873 PRO D O 1
ATOM 3188 N N . THR D 1 70 ? 6.367 -0.952 -11.539 1.00 26.92 874 THR D N 1
ATOM 3189 C CA . THR D 1 70 ? 7.091 -0.937 -10.270 1.00 26.71 874 THR D CA 1
ATOM 3190 C C . THR D 1 70 ? 8.536 -0.459 -10.430 1.00 25.63 874 THR D C 1
ATOM 3191 O O . THR D 1 70 ? 9.019 0.287 -9.593 1.00 24.95 874 THR D O 1
ATOM 3195 N N . THR D 1 71 ? 9.226 -0.896 -11.491 1.00 24.54 875 THR D N 1
ATOM 3196 C CA . THR D 1 71 ? 10.551 -0.328 -11.831 1.00 24.44 875 THR D CA 1
ATOM 3197 C C . THR D 1 71 ? 10.491 1.197 -12.002 1.00 24.24 875 THR D C 1
ATOM 3198 O O . THR D 1 71 ? 11.335 1.942 -11.451 1.00 24.21 875 THR D O 1
ATOM 3202 N N . GLN D 1 72 ? 9.525 1.666 -12.789 1.00 24.88 876 GLN D N 1
ATOM 3203 C CA . GLN D 1 72 ? 9.408 3.095 -13.016 1.00 24.41 876 GLN D CA 1
ATOM 3204 C C . GLN D 1 72 ? 9.143 3.872 -11.711 1.00 24.41 876 GLN D C 1
ATOM 3205 O O . GLN D 1 72 ? 9.743 4.941 -11.481 1.00 24.37 876 GLN D O 1
ATOM 3211 N N . ARG D 1 73 ? 8.225 3.368 -10.897 1.00 23.16 877 ARG D N 1
ATOM 3212 C CA . ARG D 1 73 ? 7.883 4.003 -9.620 1.00 23.82 877 ARG D CA 1
ATOM 3213 C C . ARG D 1 73 ? 9.098 4.112 -8.693 1.00 23.62 877 ARG D C 1
ATOM 3214 O O . ARG D 1 73 ? 9.398 5.192 -8.167 1.00 23.79 877 ARG D O 1
ATOM 3222 N N . LEU D 1 74 ? 9.802 2.995 -8.516 1.00 23.87 878 LEU D N 1
ATOM 3223 C CA . LEU D 1 74 ? 10.983 2.987 -7.662 1.00 24.45 878 LEU D CA 1
ATOM 3224 C C . LEU D 1 74 ? 12.084 3.870 -8.191 1.00 24.12 878 LEU D C 1
ATOM 3225 O O . LEU D 1 74 ? 12.700 4.607 -7.398 1.00 24.32 878 LEU D O 1
ATOM 3230 N N . CYS D 1 75 ? 12.353 3.815 -9.502 1.00 23.23 879 CYS D N 1
ATOM 3231 C CA . CYS D 1 75 ? 13.381 4.710 -10.081 1.00 24.30 879 CYS D CA 1
ATOM 3232 C C . CYS D 1 75 ? 13.029 6.178 -9.838 1.00 24.38 879 CYS D C 1
ATOM 3233 O O . CYS D 1 75 ? 13.901 6.954 -9.450 1.00 24.54 879 CYS D O 1
ATOM 3236 N N . GLN D 1 76 ? 11.769 6.551 -10.090 1.00 24.07 880 GLN D N 1
ATOM 3237 C CA . GLN D 1 76 ? 11.364 7.950 -9.914 1.00 24.99 880 GLN D CA 1
ATOM 3238 C C . GLN D 1 76 ? 11.525 8.373 -8.454 1.00 25.71 880 GLN D C 1
ATOM 3239 O O . GLN D 1 76 ? 12.018 9.455 -8.171 1.00 26.45 880 GLN D O 1
ATOM 3245 N N . GLU D 1 77 ? 11.099 7.517 -7.544 1.00 23.54 881 GLU D N 1
ATOM 3246 C CA . GLU D 1 77 ? 11.211 7.812 -6.117 1.00 24.01 881 GLU D CA 1
ATOM 3247 C C . GLU D 1 77 ? 12.658 7.953 -5.654 1.00 22.53 881 GLU D C 1
ATOM 3248 O O . GLU D 1 77 ? 13.013 8.944 -4.996 1.00 23.45 881 GLU D O 1
ATOM 3254 N N . ILE D 1 78 ? 13.502 7.010 -6.045 1.00 22.52 882 ILE D N 1
ATOM 3255 C CA . ILE D 1 78 ? 14.916 7.089 -5.691 1.00 22.49 882 ILE D CA 1
ATOM 3256 C C . ILE D 1 78 ? 15.585 8.318 -6.316 1.00 22.15 882 ILE D C 1
ATOM 3257 O O . ILE D 1 78 ? 16.259 9.079 -5.610 1.00 24.03 882 ILE D O 1
ATOM 3262 N N . GLU D 1 79 ? 15.399 8.513 -7.625 1.00 21.68 883 GLU D N 1
ATOM 3263 C CA . GLU D 1 79 ? 16.064 9.621 -8.332 1.00 22.89 883 GLU D CA 1
ATOM 3264 C C . GLU D 1 79 ? 15.654 10.969 -7.738 1.00 22.52 883 GLU D C 1
ATOM 3265 O O . GLU D 1 79 ? 16.518 11.846 -7.467 1.00 22.00 883 GLU D O 1
ATOM 3271 N N . SER D 1 80 ? 14.347 11.147 -7.519 1.00 22.84 884 SER D N 1
ATOM 3272 C CA A SER D 1 80 ? 13.859 12.441 -7.010 0.50 23.82 884 SER D CA 1
ATOM 3273 C CA B SER D 1 80 ? 13.878 12.438 -7.024 0.50 23.22 884 SER D CA 1
ATOM 3274 C C . SER D 1 80 ? 14.436 12.708 -5.624 1.00 24.00 884 SER D C 1
ATOM 3275 O O . SER D 1 80 ? 14.826 13.825 -5.314 1.00 25.25 884 SER D O 1
ATOM 3280 N N . ALA D 1 81 ? 14.469 11.671 -4.787 1.00 23.53 885 ALA D N 1
ATOM 3281 C CA . ALA D 1 81 ? 14.988 11.817 -3.433 1.00 24.71 885 ALA D CA 1
ATOM 3282 C C . ALA D 1 81 ? 16.493 12.142 -3.411 1.00 25.49 885 ALA D C 1
ATOM 3283 O O . ALA D 1 81 ? 16.935 13.034 -2.679 1.00 27.65 885 ALA D O 1
ATOM 3285 N N . LEU D 1 82 ? 17.274 11.458 -4.249 1.00 25.02 886 LEU D N 1
ATOM 3286 C CA . LEU D 1 82 ? 18.715 11.707 -4.332 1.00 24.44 886 LEU D CA 1
ATOM 3287 C C . LEU D 1 82 ? 19.005 13.136 -4.743 1.00 25.30 886 LEU D C 1
ATOM 3288 O O . LEU D 1 82 ? 19.858 13.812 -4.148 1.00 27.33 886 LEU D O 1
ATOM 3293 N N . LYS D 1 83 ? 18.265 13.609 -5.739 1.00 25.25 887 LYS D N 1
ATOM 3294 C CA . LYS D 1 83 ? 18.391 14.975 -6.216 1.00 26.58 887 LYS D CA 1
ATOM 3295 C C . LYS D 1 83 ? 18.015 15.986 -5.139 1.00 27.91 887 LYS D C 1
ATOM 3296 O O . LYS D 1 83 ? 18.528 17.121 -5.144 1.00 29.39 887 LYS D O 1
ATOM 3302 N N . ARG D 1 84 ? 17.132 15.579 -4.221 1.00 27.17 888 ARG D N 1
ATOM 3303 C CA . ARG D 1 84 ? 16.738 16.437 -3.111 1.00 29.86 888 ARG D CA 1
ATOM 3304 C C . ARG D 1 84 ? 17.653 16.216 -1.901 1.00 31.10 888 ARG D C 1
ATOM 3305 O O . ARG D 1 84 ? 17.283 16.497 -0.763 1.00 33.61 888 ARG D O 1
ATOM 3313 N N . GLN D 1 85 ? 18.859 15.717 -2.187 1.00 30.21 889 GLN D N 1
ATOM 3314 C CA . GLN D 1 85 ? 19.909 15.483 -1.195 1.00 32.84 889 GLN D CA 1
ATOM 3315 C C . GLN D 1 85 ? 19.627 14.429 -0.125 1.00 33.81 889 GLN D C 1
ATOM 3316 O O . GLN D 1 85 ? 20.277 14.440 0.928 1.00 36.81 889 GLN D O 1
ATOM 3318 N N . THR D 1 86 ? 18.697 13.505 -0.351 1.00 31.91 890 THR D N 1
ATOM 3319 C CA . THR D 1 86 ? 18.644 12.391 0.599 1.00 34.36 890 THR D CA 1
ATOM 3320 C C . THR D 1 86 ? 19.766 11.381 0.288 1.00 33.55 890 THR D C 1
ATOM 3321 O O . THR D 1 86 ? 19.970 11.002 -0.866 1.00 30.23 890 THR D O 1
ATOM 3325 N N . PRO D 1 87 ? 20.544 11.008 1.317 1.00 28.20 891 PRO D N 1
ATOM 3326 C CA . PRO D 1 87 ? 21.730 10.197 1.089 1.00 28.15 891 PRO D CA 1
ATOM 3327 C C . PRO D 1 87 ? 21.360 8.777 0.677 1.00 27.50 891 PRO D C 1
ATOM 3328 O O . PRO D 1 87 ? 20.275 8.284 1.046 1.00 26.69 891 PRO D O 1
ATOM 3332 N N . VAL D 1 88 ? 22.249 8.152 -0.099 1.00 27.27 892 VAL D N 1
ATOM 3333 C CA . VAL D 1 88 ? 22.077 6.758 -0.534 1.00 27.41 892 VAL D CA 1
ATOM 3334 C C . VAL D 1 88 ? 21.700 5.837 0.655 1.00 27.84 892 VAL D C 1
ATOM 3335 O O . VAL D 1 88 ? 20.820 4.962 0.529 1.00 26.54 892 VAL D O 1
ATOM 3339 N N . GLU D 1 89 ? 22.357 6.052 1.800 1.00 29.04 893 GLU D N 1
ATOM 3340 C CA . GLU D 1 89 ? 22.152 5.234 2.995 1.00 30.47 893 GLU D CA 1
ATOM 3341 C C . GLU D 1 89 ? 20.692 5.184 3.437 1.00 29.58 893 GLU D C 1
ATOM 3342 O O . GLU D 1 89 ? 20.172 4.101 3.764 1.00 31.32 893 GLU D O 1
ATOM 3344 N N . ASP D 1 90 ? 20.029 6.340 3.441 1.00 27.80 894 ASP D N 1
ATOM 3345 C CA . ASP D 1 90 ? 18.605 6.416 3.796 1.00 27.42 894 ASP D CA 1
ATOM 3346 C C . ASP D 1 90 ? 17.684 5.665 2.792 1.00 26.52 894 ASP D C 1
ATOM 3347 O O . ASP D 1 90 ? 16.655 5.093 3.182 1.00 26.41 894 ASP D O 1
ATOM 3352 N N . LEU D 1 91 ? 18.066 5.667 1.512 1.00 25.63 895 LEU D N 1
ATOM 3353 C CA . LEU D 1 91 ? 17.249 5.092 0.432 1.00 26.11 895 LEU D CA 1
ATOM 3354 C C . LEU D 1 91 ? 17.568 3.622 0.229 1.00 27.60 895 LEU D C 1
ATOM 3355 O O . LEU D 1 91 ? 16.977 2.928 -0.618 1.00 28.57 895 LEU D O 1
ATOM 3360 N N . GLU D 1 92 ? 18.486 3.125 1.044 1.00 28.02 896 GLU D N 1
ATOM 3361 C CA . GLU D 1 92 ? 18.866 1.710 0.962 1.00 30.16 896 GLU D CA 1
ATOM 3362 C C . GLU D 1 92 ? 17.675 0.723 0.860 1.00 31.49 896 GLU D C 1
ATOM 3363 O O . GLU D 1 92 ? 17.743 -0.238 0.098 1.00 33.25 896 GLU D O 1
ATOM 3369 N N . PRO D 1 93 ? 16.600 0.922 1.654 1.00 35.87 897 PRO D N 1
ATOM 3370 C CA . PRO D 1 93 ? 15.494 -0.026 1.507 1.00 33.42 897 PRO D CA 1
ATOM 3371 C C . PRO D 1 93 ? 14.857 0.035 0.113 1.00 31.84 897 PRO D C 1
ATOM 3372 O O . PRO D 1 93 ? 14.576 -1.009 -0.470 1.00 30.28 897 PRO D O 1
ATOM 3376 N N . GLU D 1 94 ? 14.695 1.237 -0.448 1.00 31.15 898 GLU D N 1
ATOM 3377 C CA . GLU D 1 94 ? 14.153 1.343 -1.801 1.00 30.89 898 GLU D CA 1
ATOM 3378 C C . GLU D 1 94 ? 15.103 0.761 -2.860 1.00 30.70 898 GLU D C 1
ATOM 3379 O O . GLU D 1 94 ? 14.653 0.168 -3.845 1.00 30.81 898 GLU D O 1
ATOM 3385 N N . ILE D 1 95 ? 16.408 0.936 -2.660 1.00 30.88 899 ILE D N 1
ATOM 3386 C CA . ILE D 1 95 ? 17.379 0.473 -3.647 1.00 31.06 899 ILE D CA 1
ATOM 3387 C C . ILE D 1 95 ? 17.406 -1.040 -3.742 1.00 31.68 899 ILE D C 1
ATOM 3388 O O . ILE D 1 95 ? 17.473 -1.585 -4.854 1.00 33.28 899 ILE D O 1
ATOM 3393 N N . LEU D 1 96 ? 17.332 -1.710 -2.591 1.00 32.01 900 LEU D N 1
ATOM 3394 C CA . LEU D 1 96 ? 17.204 -3.177 -2.568 1.00 33.43 900 LEU D CA 1
ATOM 3395 C C . LEU D 1 96 ? 15.881 -3.650 -3.165 1.00 33.37 900 LEU D C 1
ATOM 3396 O O . LEU D 1 96 ? 15.870 -4.641 -3.881 1.00 33.86 900 LEU D O 1
ATOM 3401 N N . GLU D 1 97 ? 14.780 -2.938 -2.891 1.00 32.25 901 GLU D N 1
ATOM 3402 C CA . GLU D 1 97 ? 13.505 -3.243 -3.564 1.00 33.13 901 GLU D CA 1
ATOM 3403 C C . GLU D 1 97 ? 13.651 -3.164 -5.087 1.00 32.98 901 GLU D C 1
ATOM 3404 O O . GLU D 1 97 ? 13.144 -4.035 -5.803 1.00 35.02 901 GLU D O 1
ATOM 3410 N N . LEU D 1 98 ? 14.364 -2.142 -5.563 1.00 35.51 902 LEU D N 1
ATOM 3411 C CA . LEU D 1 98 ? 14.620 -1.975 -7.002 1.00 31.74 902 LEU D CA 1
ATOM 3412 C C . LEU D 1 98 ? 15.396 -3.180 -7.536 1.00 30.70 902 LEU D C 1
ATOM 3413 O O . LEU D 1 98 ? 14.994 -3.816 -8.519 1.00 29.84 902 LEU D O 1
ATOM 3418 N N . LEU D 1 99 ? 16.480 -3.543 -6.855 1.00 31.42 903 LEU D N 1
ATOM 3419 C CA . LEU D 1 99 ? 17.280 -4.693 -7.293 1.00 31.26 903 LEU D CA 1
ATOM 3420 C C . LEU D 1 99 ? 16.460 -5.985 -7.323 1.00 32.96 903 LEU D C 1
ATOM 3421 O O . LEU D 1 99 ? 16.603 -6.788 -8.256 1.00 32.68 903 LEU D O 1
ATOM 3426 N N . ASP D 1 100 ? 15.592 -6.173 -6.330 1.00 34.79 904 ASP D N 1
ATOM 3427 C CA . ASP D 1 100 ? 14.674 -7.323 -6.291 1.00 37.12 904 ASP D CA 1
ATOM 3428 C C . ASP D 1 100 ? 13.791 -7.319 -7.532 1.00 35.70 904 ASP D C 1
ATOM 3429 O O . ASP D 1 100 ? 13.646 -8.327 -8.228 1.00 36.68 904 ASP D O 1
ATOM 3434 N N . GLU D 1 101 ? 13.228 -6.158 -7.821 1.00 34.41 905 GLU D N 1
ATOM 3435 C CA . GLU D 1 101 ? 12.340 -5.980 -8.959 1.00 33.15 905 GLU D CA 1
ATOM 3436 C C . GLU D 1 101 ? 13.007 -6.222 -10.319 1.00 32.73 905 GLU D C 1
ATOM 3437 O O . GLU D 1 101 ? 12.384 -6.748 -11.258 1.00 32.35 905 GLU D O 1
ATOM 3443 N N . LEU D 1 102 ? 14.271 -5.836 -10.434 1.00 32.77 906 LEU D N 1
ATOM 3444 C CA . LEU D 1 102 ? 14.969 -5.942 -11.710 1.00 32.72 906 LEU D CA 1
ATOM 3445 C C . LEU D 1 102 ? 15.215 -7.378 -12.118 1.00 35.10 906 LEU D C 1
ATOM 3446 O O . LEU D 1 102 ? 15.170 -7.691 -13.308 1.00 35.41 906 LEU D O 1
ATOM 3451 N N . THR D 1 103 ? 15.436 -8.258 -11.136 1.00 36.91 907 THR D N 1
ATOM 3452 C CA . THR D 1 103 ? 15.528 -9.704 -11.425 1.00 39.73 907 THR D CA 1
ATOM 3453 C C . THR D 1 103 ? 14.193 -10.240 -11.969 1.00 40.19 907 THR D C 1
ATOM 3454 O O . THR D 1 103 ? 14.171 -11.081 -12.874 1.00 41.94 907 THR D O 1
ATOM 3458 N N . LYS D 1 104 ? 13.087 -9.745 -11.416 1.00 38.44 908 LYS D N 1
ATOM 3459 C CA . LYS D 1 104 ? 11.746 -10.070 -11.915 1.00 38.51 908 LYS D CA 1
ATOM 3460 C C . LYS D 1 104 ? 11.544 -9.524 -13.338 1.00 37.13 908 LYS D C 1
ATOM 3461 O O . LYS D 1 104 ? 10.987 -10.197 -14.204 1.00 38.17 908 LYS D O 1
ATOM 3467 N N . VAL D 1 105 ? 11.997 -8.301 -13.578 1.00 34.54 909 VAL D N 1
ATOM 3468 C CA . VAL D 1 105 ? 11.877 -7.697 -14.901 1.00 35.07 909 VAL D CA 1
ATOM 3469 C C . VAL D 1 105 ? 12.643 -8.485 -15.969 1.00 38.01 909 VAL D C 1
ATOM 3470 O O . VAL D 1 105 ? 12.105 -8.768 -17.048 1.00 40.21 909 VAL D O 1
ATOM 3474 N N . GLU D 1 106 ? 13.876 -8.878 -15.652 1.00 32.70 910 GLU D N 1
ATOM 3475 C CA . GLU D 1 106 ? 14.685 -9.698 -16.576 1.00 32.53 910 GLU D CA 1
ATOM 3476 C C . GLU D 1 106 ? 13.973 -10.983 -16.979 1.00 32.32 910 GLU D C 1
ATOM 3477 O O . GLU D 1 106 ? 13.959 -11.357 -18.164 1.00 31.88 910 GLU D O 1
ATOM 3483 N N . SER D 1 107 ? 13.384 -11.661 -15.999 1.00 32.95 911 SER D N 1
ATOM 3484 C CA . SER D 1 107 ? 12.675 -12.914 -16.272 1.00 34.87 911 SER D CA 1
ATOM 3485 C C . SER D 1 107 ? 11.415 -12.661 -17.103 1.00 34.44 911 SER D C 1
ATOM 3486 O O . SER D 1 107 ? 11.068 -13.452 -17.994 1.00 35.48 911 SER D O 1
ATOM 3489 N N . ALA D 1 108 ? 10.730 -11.561 -16.811 1.00 33.16 912 ALA D N 1
ATOM 3490 C CA . ALA D 1 108 ? 9.468 -11.232 -17.474 1.00 35.01 912 ALA D CA 1
ATOM 3491 C C . ALA D 1 108 ? 9.641 -10.815 -18.945 1.00 33.12 912 ALA D C 1
ATOM 3492 O O . ALA D 1 108 ? 8.882 -11.275 -19.821 1.00 33.77 912 ALA D O 1
ATOM 3494 N N . VAL D 1 109 ? 10.612 -9.935 -19.208 1.00 30.91 913 VAL D N 1
ATOM 3495 C CA A VAL D 1 109 ? 10.873 -9.498 -20.579 0.50 30.58 913 VAL D CA 1
ATOM 3496 C CA B VAL D 1 109 ? 10.918 -9.485 -20.567 0.50 30.25 913 VAL D CA 1
ATOM 3497 C C . VAL D 1 109 ? 11.325 -10.688 -21.420 1.00 30.88 913 VAL D C 1
ATOM 3498 O O . VAL D 1 109 ? 10.876 -10.863 -22.554 1.00 31.53 913 VAL D O 1
ATOM 3505 N N . LYS D 1 110 ? 12.170 -11.534 -20.848 1.00 33.22 914 LYS D N 1
ATOM 3506 C CA . LYS D 1 110 ? 12.624 -12.734 -21.544 1.00 35.84 914 LYS D CA 1
ATOM 3507 C C . LYS D 1 110 ? 11.484 -13.640 -22.009 1.00 38.01 914 LYS D C 1
ATOM 3508 O O . LYS D 1 110 ? 11.550 -14.220 -23.104 1.00 39.41 914 LYS D O 1
ATOM 3514 N N . GLN D 1 111 ? 10.447 -13.764 -21.175 1.00 38.84 915 GLN D N 1
ATOM 3515 C CA . GLN D 1 111 ? 9.271 -14.580 -21.492 1.00 42.75 915 GLN D CA 1
ATOM 3516 C C . GLN D 1 111 ? 8.421 -13.960 -22.619 1.00 41.83 915 GLN D C 1
ATOM 3517 O O . GLN D 1 111 ? 7.997 -14.657 -23.554 1.00 43.58 915 GLN D O 1
ATOM 3523 N N . VAL D 1 112 ? 8.195 -12.649 -22.531 1.00 38.03 916 VAL D N 1
ATOM 3524 C CA . VAL D 1 112 ? 7.459 -11.898 -23.555 1.00 37.15 916 VAL D CA 1
ATOM 3525 C C . VAL D 1 112 ? 8.175 -11.940 -24.907 1.00 34.94 916 VAL D C 1
ATOM 3526 O O . VAL D 1 112 ? 7.546 -12.107 -25.972 1.00 35.16 916 VAL D O 1
ATOM 3530 N N . LEU D 1 113 ? 9.494 -11.815 -24.860 1.00 34.25 917 LEU D N 1
ATOM 3531 C CA . LEU D 1 113 ? 10.283 -11.881 -26.076 1.00 35.74 917 LEU D CA 1
ATOM 3532 C C . LEU D 1 113 ? 10.187 -13.287 -26.678 1.00 37.72 917 LEU D C 1
ATOM 3533 O O . LEU D 1 113 ? 10.089 -13.434 -27.891 1.00 39.65 917 LEU D O 1
ATOM 3538 N N . SER D 1 114 ? 10.183 -14.314 -25.833 1.00 40.47 918 SER D N 1
ATOM 3539 C CA . SER D 1 114 ? 9.985 -15.682 -26.308 1.00 45.77 918 SER D CA 1
ATOM 3540 C C . SER D 1 114 ? 8.639 -15.832 -27.018 1.00 45.34 918 SER D C 1
ATOM 3541 O O . SER D 1 114 ? 8.581 -16.340 -28.128 1.00 48.70 918 SER D O 1
ATOM 3544 N N . GLN D 1 115 ? 7.573 -15.354 -26.383 1.00 43.29 919 GLN D N 1
ATOM 3545 C CA . GLN D 1 115 ? 6.213 -15.459 -26.927 1.00 45.75 919 GLN D CA 1
ATOM 3546 C C . GLN D 1 115 ? 6.036 -14.718 -28.266 1.00 44.81 919 GLN D C 1
ATOM 3547 O O . GLN D 1 115 ? 5.304 -15.187 -29.146 1.00 48.72 919 GLN D O 1
ATOM 3549 N N . LEU D 1 116 ? 6.734 -13.591 -28.423 1.00 41.05 920 LEU D N 1
ATOM 3550 C CA . LEU D 1 116 ? 6.531 -12.708 -29.574 1.00 42.31 920 LEU D CA 1
ATOM 3551 C C . LEU D 1 116 ? 7.686 -12.618 -30.588 1.00 43.62 920 LEU D C 1
ATOM 3552 O O . LEU D 1 116 ? 7.432 -12.434 -31.769 1.00 47.21 920 LEU D O 1
ATOM 3557 N N . SER D 1 117 ? 8.939 -12.682 -30.132 1.00 43.50 921 SER D N 1
ATOM 3558 C CA . SER D 1 117 ? 10.083 -12.389 -31.018 1.00 47.20 921 SER D CA 1
ATOM 3559 C C . SER D 1 117 ? 10.367 -13.523 -31.990 1.00 52.92 921 SER D C 1
ATOM 3560 O O . SER D 1 117 ? 10.474 -13.292 -33.187 1.00 57.43 921 SER D O 1
#